Protein AF-A0AAD7HAD4-F1 (afdb_monomer)

Organism: NCBI:txid1033252

Solvent-accessible surface area (backbone atoms only — not comparable to full-atom values): 24630 Å² total; per-residue (Å²): 135,84,79,84,74,87,49,46,68,49,79,47,65,72,43,72,37,71,85,44,49,69,56,57,74,67,39,86,57,36,32,34,44,35,36,33,43,42,53,66,58,63,81,53,69,64,35,74,21,32,31,45,35,41,34,68,37,86,72,57,66,56,34,42,41,54,32,30,46,32,53,74,49,24,28,34,42,33,38,53,36,55,48,68,34,53,51,59,24,56,66,81,59,62,22,68,46,23,27,35,42,28,39,28,48,53,78,56,52,69,62,42,54,62,47,47,70,33,22,64,46,23,28,34,42,36,48,39,63,72,49,91,85,60,79,71,78,95,73,66,63,58,78,60,37,62,50,26,26,32,42,31,18,38,57,70,50,39,52,58,63,22,48,65,20,42,31,29,30,42,32,48,40,72,81,73,76,64,85,42,56,66,59,55,50,52,42,48,57,28,45,54,40,22,66,32,74,40,29,32,42,33,43,59,44,48,67,87,46,48,67,55,36,38,48,51,26,68,61,30,56,62,20,27,31,43,36,36,26,38,52,59,60,78,61,72,71,76,73,63,75,80,69,84,78,84,78,91,77,86,76,92,81,83,90,83,85,92,77,90,83,80,90,76,85,92,78,83,91,73,92,75,86,78,78,81,74,74,82,80,79,72,78,76,77,76,67,83,73,74,79,53,80,45,46,56,46,49,58,54,48,49,53,42,50,30,49,73,68,71,56,53,45,69,30,71,51,25,28,33,43,35,41,29,51,52,87,91,69,87,75,67,71,76,49,73,67,57,49,51,53,45,50,56,43,47,46,69,78,20,75,55,46,39,36,41,34,57,46,76,81,50,48,36,37,37,51,60,88,94,42,77,41,79,39,66,57,49,83,66,54,54,49,53,66,34,53,86,23,57,83,49,60,67,69,76,62,76,74,78,75,74,83,77,78,81,76,86,78,79,91,75,84,90,77,88,79,93,78,86,84,90,83,135

Secondary structure (DSSP, 8-state):
-PPPP---EEEEES-B-GGGHHHHHH-TT--EEEEES-BPPTTPPPB--SEEEEE--SSPPPHHHHTTB-TTT--EEEEEEEHHHHHHHHTT---TT--EEEEE-SS-HHHHHHHHTT-TT--EEEEE-PPTT----S---TTSSTT--EEEE-HHHHHHHSTTS---EEEE---S----HHHHHHHHHHHTT-SS---EEEEES----HHHHHHHHHH-TT--EEEEEEPP--------------------------------------------PPP-------GGGGSS---HHHHHHHHHHHHHTT-----TT--EEEEEEPTT----PPPHHHHHHHHHHHHHH-TT--EEEESSSS-EEEEETTEEEEEP--HHHHHHHTTTTTTTTTGGGTT--------PPPPPP-----------

pLDDT: mean 76.24, std 23.32, range [23.45, 98.62]

InterPro domains:
  IPR032675 Leucine-rich repeat domain superfamily [G3DSA:3.80.10.10] (4-161)

Foldseek 3Di:
DDDDDQDAEDADECEECVVVLVVVVSNLNHAYYAYYQYHADLPHAEHLYQYYHYYNHVVADALSRLLNYQLARYAEDFGAHELVSVCSNNVLAANANHAYYHYEYEAPQVSVLSNLQSYQNHQEYAYDHYDPPRDHDPADDCSRNQNHQHYEEALVCLLHHAAAHAHQAYAHDDPPPPVDLVSVLVSLLSNLNHPHQHAHYEEEAHADDQVSQVSNCVSHLNHAYYHYAHEQPQLPVVPPPPPDDDDDDDDDDDDDDDDDDDDDDDDDPDDDDDDDDDDDPPPDPPCVVNPDRCAVCNSVVVVLVCLLVVSHDHRQNHQYEHYEYQPDGDDDDDDPVSVVSSVVSCCVNHVNHAKYYDYPQAWIWGDDPNDIDTDGRDPCVCCVVCVVVVSPPSVSPPPPPPPPDDDDDDDDDDDDDDDDDDDD

Mean predicted aligned error: 12.4 Å

Structure (mmCIF, N/CA/C/O backbone):
data_AF-A0AAD7HAD4-F1
#
_entry.id   AF-A0AAD7HAD4-F1
#
loop_
_atom_site.group_PDB
_atom_site.id
_atom_site.type_symbol
_atom_site.label_atom_id
_atom_site.label_alt_id
_atom_site.label_comp_id
_atom_site.label_asym_id
_atom_site.label_entity_id
_atom_site.label_seq_id
_atom_site.pdbx_PDB_ins_code
_atom_site.Cartn_x
_atom_site.Cartn_y
_atom_site.Cartn_z
_atom_site.occupancy
_atom_site.B_iso_or_equiv
_atom_site.auth_seq_id
_atom_site.auth_comp_id
_atom_site.auth_asym_id
_atom_site.auth_atom_id
_atom_site.pdbx_PDB_model_num
ATOM 1 N N . MET A 1 1 ? -45.571 -7.915 12.444 1.00 52.25 1 MET A N 1
ATOM 2 C CA . MET A 1 1 ? -44.318 -8.664 12.683 1.00 52.25 1 MET A CA 1
ATOM 3 C C . MET A 1 1 ? -43.282 -8.131 11.713 1.00 52.25 1 MET A C 1
ATOM 5 O O . MET A 1 1 ? -43.429 -8.368 10.524 1.00 52.25 1 MET A O 1
ATOM 9 N N . TYR A 1 2 ? -42.301 -7.361 12.185 1.00 59.06 2 TYR A N 1
ATOM 10 C CA . TYR A 1 2 ? -41.180 -6.944 11.342 1.00 59.06 2 TYR A CA 1
ATOM 11 C C . TYR A 1 2 ? -40.144 -8.069 11.335 1.00 59.06 2 TYR A C 1
ATOM 13 O O . TYR A 1 2 ? -39.693 -8.511 12.392 1.00 59.06 2 TYR A O 1
ATOM 21 N N . THR A 1 3 ? -39.819 -8.585 10.154 1.00 71.75 3 THR A N 1
ATOM 22 C CA . THR A 1 3 ? -38.731 -9.546 9.963 1.00 71.75 3 THR A CA 1
ATOM 23 C C . THR A 1 3 ? -37.415 -8.880 10.349 1.00 71.75 3 THR A C 1
ATOM 25 O O . THR A 1 3 ? -37.063 -7.849 9.779 1.00 71.75 3 THR A O 1
ATOM 28 N N . ARG A 1 4 ? -36.689 -9.450 11.320 1.00 77.88 4 ARG A N 1
ATOM 29 C CA . ARG A 1 4 ? -35.334 -8.992 11.659 1.00 77.88 4 ARG A CA 1
ATOM 30 C C . ARG A 1 4 ? -34.439 -9.169 10.436 1.00 77.88 4 ARG A C 1
ATOM 32 O O . ARG A 1 4 ? -34.272 -10.288 9.956 1.00 77.88 4 ARG A O 1
ATOM 39 N N . VAL A 1 5 ? -33.882 -8.071 9.942 1.00 85.00 5 VAL A N 1
ATOM 40 C CA . VAL A 1 5 ? -32.907 -8.087 8.851 1.00 85.00 5 VAL A CA 1
ATOM 41 C C . VAL A 1 5 ? -31.539 -8.402 9.453 1.00 85.00 5 VAL A C 1
ATOM 43 O O . VAL A 1 5 ? -31.092 -7.714 10.365 1.00 85.00 5 VAL A O 1
ATOM 46 N N . ASN A 1 6 ? -30.890 -9.460 8.965 1.00 91.31 6 ASN A N 1
ATOM 47 C CA . ASN A 1 6 ? -29.543 -9.849 9.380 1.00 91.31 6 ASN A CA 1
ATOM 48 C C . ASN A 1 6 ? -28.527 -9.202 8.430 1.00 91.31 6 ASN A C 1
ATOM 50 O O . ASN A 1 6 ? -28.105 -9.816 7.451 1.00 91.31 6 ASN A O 1
ATOM 54 N N . LEU A 1 7 ? -28.226 -7.924 8.665 1.00 95.06 7 LEU A N 1
ATOM 55 C CA . LEU A 1 7 ? -27.267 -7.164 7.866 1.00 95.06 7 LEU A CA 1
ATOM 56 C C . LEU A 1 7 ? -25.891 -7.221 8.540 1.00 95.06 7 LEU A C 1
ATOM 58 O O . LEU A 1 7 ? -25.778 -6.834 9.703 1.00 95.06 7 LEU A O 1
ATOM 62 N N . SER A 1 8 ? -24.869 -7.703 7.829 1.00 96.00 8 SER A N 1
ATOM 63 C CA . SER A 1 8 ? -23.489 -7.797 8.336 1.00 96.00 8 SER A CA 1
ATOM 64 C C . SER A 1 8 ? -22.572 -6.677 7.842 1.00 96.00 8 SER A C 1
ATOM 66 O O . SER A 1 8 ? -21.613 -6.333 8.526 1.00 96.00 8 SER A O 1
ATOM 68 N N . SER A 1 9 ? -22.871 -6.091 6.681 1.00 96.69 9 SER A N 1
ATOM 69 C CA . SER A 1 9 ? -22.074 -5.035 6.056 1.00 96.69 9 SER A CA 1
ATOM 70 C C . SER A 1 9 ? -22.991 -3.950 5.500 1.00 96.69 9 SER A C 1
ATOM 72 O O . SER A 1 9 ? -23.977 -4.254 4.823 1.00 96.69 9 SER A O 1
ATOM 74 N N . LEU A 1 10 ? -22.688 -2.690 5.812 1.00 95.25 10 LEU A N 1
ATOM 75 C CA . LEU A 1 10 ? -23.437 -1.527 5.347 1.00 95.25 10 LEU A CA 1
ATOM 76 C C . LEU A 1 10 ? -22.484 -0.465 4.806 1.00 95.25 10 LEU A C 1
ATOM 78 O O . LEU A 1 10 ? -21.620 0.041 5.524 1.00 95.25 10 LEU A O 1
ATOM 82 N N . HIS A 1 11 ? -22.665 -0.106 3.536 1.00 94.88 11 HIS A N 1
ATOM 83 C CA . HIS A 1 11 ? -21.890 0.937 2.868 1.00 94.88 11 HIS A CA 1
ATOM 84 C C . HIS A 1 11 ? -22.825 2.088 2.502 1.00 94.88 11 HIS A C 1
ATOM 86 O O . HIS A 1 11 ? -23.787 1.896 1.759 1.00 94.88 11 HIS A O 1
ATOM 92 N N . VAL A 1 12 ? -22.543 3.283 3.014 1.00 92.62 12 VAL A N 1
ATOM 93 C CA . VAL A 1 12 ? -23.365 4.481 2.813 1.00 92.62 12 VAL A CA 1
ATOM 94 C C . VAL A 1 12 ? -22.520 5.565 2.158 1.00 92.62 12 VAL A C 1
ATOM 96 O O . VAL A 1 12 ? -21.383 5.807 2.561 1.00 92.62 12 VAL A O 1
ATOM 99 N N . LYS A 1 13 ? -23.072 6.215 1.131 1.00 93.19 13 LYS A N 1
ATOM 100 C CA . LYS A 1 13 ? -22.426 7.316 0.408 1.00 93.19 13 LYS A CA 1
ATOM 101 C C . LYS A 1 13 ? -23.363 8.517 0.333 1.00 93.19 13 LYS A C 1
ATOM 103 O O . LYS A 1 13 ? -24.533 8.328 0.013 1.00 93.19 13 LYS A O 1
ATOM 108 N N . HIS A 1 14 ? -22.840 9.724 0.559 1.00 87.19 14 HIS A N 1
ATOM 109 C CA . HIS A 1 14 ? -23.547 11.000 0.369 1.00 87.19 14 HIS A CA 1
ATOM 110 C C . HIS A 1 14 ? -24.902 11.077 1.096 1.00 87.19 14 HIS A C 1
ATOM 112 O O . HIS A 1 14 ? -25.916 11.437 0.498 1.00 87.19 14 HIS A O 1
ATOM 118 N N . PHE A 1 15 ? -24.937 10.699 2.377 1.00 82.25 15 PHE A N 1
ATOM 119 C CA . PHE A 1 15 ? -26.183 10.596 3.138 1.00 82.25 15 PHE A CA 1
ATOM 120 C C . PHE A 1 15 ? -26.060 11.181 4.550 1.00 82.25 15 PHE A C 1
ATOM 122 O O . PHE A 1 15 ? -25.011 11.090 5.191 1.00 82.25 15 PHE A O 1
ATOM 129 N N . THR A 1 16 ? -27.151 11.748 5.062 1.00 80.12 16 THR A N 1
ATOM 130 C CA . THR A 1 16 ? -27.247 12.216 6.453 1.00 80.12 16 THR A CA 1
ATOM 131 C C . THR A 1 16 ? -27.687 11.058 7.341 1.00 80.12 16 THR A C 1
ATOM 133 O O . THR A 1 16 ? -28.761 10.502 7.128 1.00 80.12 16 THR A O 1
ATOM 136 N N . ILE A 1 17 ? -26.877 10.668 8.328 1.00 79.50 17 ILE A N 1
ATOM 137 C CA . ILE A 1 17 ? -27.117 9.437 9.104 1.00 79.50 17 ILE A CA 1
ATOM 138 C C . ILE A 1 17 ? -28.221 9.600 10.154 1.00 79.50 17 ILE A C 1
ATOM 140 O O . ILE A 1 17 ? -28.717 8.592 10.639 1.00 79.50 17 ILE A O 1
ATOM 144 N N . ASP A 1 18 ? -28.666 10.814 10.478 1.00 81.38 18 ASP A N 1
ATOM 145 C CA . ASP A 1 18 ? -29.641 11.054 11.556 1.00 81.38 18 ASP A CA 1
ATOM 146 C C . ASP A 1 18 ? -30.883 10.134 11.507 1.00 81.38 18 ASP A C 1
ATOM 148 O O . ASP A 1 18 ? -31.186 9.510 12.525 1.00 81.38 18 ASP A O 1
ATOM 152 N N . PRO A 1 19 ? -31.549 9.909 10.351 1.00 80.31 19 PRO A N 1
ATOM 153 C CA . PRO A 1 19 ? -32.686 8.984 10.266 1.00 80.31 19 PRO A CA 1
ATOM 154 C C . PRO A 1 19 ? -32.294 7.503 10.402 1.00 80.31 19 PRO A C 1
ATOM 156 O O . PRO A 1 19 ? -33.135 6.653 10.681 1.00 80.31 19 PRO A O 1
ATOM 159 N N . LEU A 1 20 ? -31.022 7.175 10.169 1.00 83.50 20 LEU A N 1
ATOM 160 C CA . LEU A 1 20 ? -30.472 5.823 10.247 1.00 83.50 20 LEU A CA 1
ATOM 161 C C . LEU A 1 20 ? -29.947 5.476 11.641 1.00 83.50 20 LEU A C 1
ATOM 163 O O . LEU A 1 20 ? -29.658 4.309 11.875 1.00 83.50 20 LEU A O 1
ATOM 167 N N . VAL A 1 21 ? -29.832 6.423 12.574 1.00 84.94 21 VAL A N 1
ATOM 168 C CA . VAL A 1 21 ? -29.288 6.171 13.922 1.00 84.94 21 VAL A CA 1
ATOM 169 C C . VAL A 1 21 ? -30.061 5.073 14.649 1.00 84.94 21 VAL A C 1
ATOM 171 O O . VAL A 1 21 ? -29.475 4.101 15.132 1.00 84.94 21 VAL A O 1
ATOM 174 N N . GLU A 1 22 ? -31.388 5.187 14.680 1.00 84.88 22 GLU A N 1
ATOM 175 C CA . GLU A 1 22 ? -32.254 4.184 15.307 1.00 84.88 22 GLU A CA 1
ATOM 176 C C . GLU A 1 22 ? -32.146 2.833 14.592 1.00 84.88 22 GLU A C 1
ATOM 178 O O . GLU A 1 22 ? -32.051 1.787 15.234 1.00 84.88 22 GLU A O 1
ATOM 183 N N . ALA A 1 23 ? -32.061 2.847 13.258 1.00 88.50 23 ALA A N 1
ATOM 184 C CA . ALA A 1 23 ? -31.878 1.630 12.481 1.00 88.50 23 ALA A CA 1
ATOM 185 C C . ALA A 1 23 ? -30.531 0.963 12.801 1.00 88.50 23 ALA A C 1
ATOM 187 O O . ALA A 1 23 ? -30.514 -0.220 13.127 1.00 88.50 23 ALA A O 1
ATOM 188 N N . LEU A 1 24 ? -29.424 1.709 12.798 1.00 90.75 24 LEU A N 1
ATOM 189 C CA . LEU A 1 24 ? -28.073 1.216 13.082 1.00 90.75 24 LEU A CA 1
ATOM 190 C C . LEU A 1 24 ? -27.974 0.577 14.469 1.00 90.75 24 LEU A C 1
ATOM 192 O O . LEU A 1 24 ? -27.416 -0.510 14.600 1.00 90.75 24 LEU A O 1
ATOM 196 N N . THR A 1 25 ? -28.566 1.200 15.491 1.00 87.94 25 THR A N 1
ATOM 197 C CA . THR A 1 25 ? -28.573 0.637 16.856 1.00 87.94 25 THR A CA 1
ATOM 198 C C . THR A 1 25 ? -29.376 -0.663 16.967 1.00 87.94 25 THR A C 1
ATOM 200 O O . THR A 1 25 ? -29.091 -1.490 17.833 1.00 87.94 25 THR A O 1
ATOM 203 N N . SER A 1 26 ? -30.334 -0.897 16.062 1.00 90.31 26 SER A N 1
ATOM 204 C CA . SER A 1 26 ? -31.094 -2.151 15.995 1.00 90.31 26 SER A CA 1
ATOM 205 C C . SER A 1 26 ? -30.359 -3.294 15.271 1.00 90.31 26 SER A C 1
ATOM 207 O O . SER A 1 26 ? -30.743 -4.459 15.413 1.00 90.31 26 SER A O 1
ATOM 209 N N . LEU A 1 27 ? -29.285 -2.996 14.525 1.00 92.62 27 LEU A N 1
ATOM 210 C CA . LEU A 1 27 ? -28.523 -3.966 13.731 1.00 92.62 27 LEU A CA 1
ATOM 211 C C . LEU A 1 27 ? -27.428 -4.651 14.563 1.00 92.62 27 LEU A C 1
ATOM 213 O O . LEU A 1 27 ? -26.235 -4.422 14.381 1.00 92.62 27 LEU A O 1
ATOM 217 N N . SER A 1 28 ? -27.822 -5.557 15.460 1.00 92.19 28 SER A N 1
ATOM 218 C CA . SER A 1 28 ? -26.880 -6.277 16.335 1.00 92.19 28 SER A CA 1
ATOM 219 C C . SER A 1 28 ? -25.879 -7.191 15.608 1.00 92.19 28 SER A C 1
ATOM 221 O O . SER A 1 28 ? -24.940 -7.671 16.237 1.00 92.19 28 SER A O 1
ATOM 223 N N . SER A 1 29 ? -26.118 -7.492 14.329 1.00 95.06 29 SER A N 1
ATOM 224 C CA . SER A 1 29 ? -25.272 -8.329 13.465 1.00 95.06 29 SER A CA 1
ATOM 225 C C . SER A 1 29 ? -24.289 -7.536 12.602 1.00 95.06 29 SER A C 1
ATOM 227 O O . SER A 1 29 ? -23.564 -8.143 11.820 1.00 95.06 29 SER A O 1
ATOM 229 N N . LEU A 1 30 ? -24.319 -6.200 12.671 1.00 96.50 30 LEU A N 1
ATOM 230 C CA . LEU A 1 30 ? -23.498 -5.354 11.815 1.00 96.50 30 LEU A CA 1
ATOM 231 C C . LEU A 1 30 ? -22.029 -5.444 12.245 1.00 96.50 30 LEU A C 1
ATOM 233 O O . LEU A 1 30 ? -21.679 -5.029 13.349 1.00 96.50 30 LEU A O 1
ATOM 237 N N . ASP A 1 31 ? -21.185 -5.960 11.355 1.00 97.12 31 ASP A N 1
ATOM 238 C CA . ASP A 1 31 ? -19.746 -6.137 11.570 1.00 97.12 31 ASP A CA 1
ATOM 239 C C . ASP A 1 31 ? -18.922 -5.082 10.812 1.00 97.12 31 ASP A C 1
ATOM 241 O O . ASP A 1 31 ? -17.861 -4.665 11.284 1.00 97.12 31 ASP A O 1
ATOM 245 N N . GLU A 1 32 ? -19.398 -4.638 9.647 1.00 97.25 32 GLU A N 1
ATOM 246 C CA . GLU A 1 32 ? -18.714 -3.682 8.773 1.00 97.25 32 GLU A CA 1
ATOM 247 C C . GLU A 1 32 ? -19.595 -2.462 8.496 1.00 97.25 32 GLU A C 1
ATOM 249 O O . GLU A 1 32 ? -20.736 -2.583 8.041 1.00 97.25 32 GLU A O 1
ATOM 254 N N . LEU A 1 33 ? -19.033 -1.276 8.724 1.00 95.69 33 LEU A N 1
ATOM 255 C CA . LEU A 1 33 ? -19.667 -0.004 8.413 1.00 95.69 33 LEU A CA 1
ATOM 256 C C . LEU A 1 33 ? -18.699 0.888 7.638 1.00 95.69 33 LEU A C 1
ATOM 258 O O . LEU A 1 33 ? -17.623 1.224 8.133 1.00 95.69 33 LEU A O 1
ATOM 262 N N . LYS A 1 34 ? -19.107 1.291 6.433 1.00 95.00 34 LYS A N 1
ATOM 263 C CA . LYS A 1 34 ? -18.346 2.210 5.581 1.00 95.00 34 LYS A CA 1
ATOM 264 C C . LYS A 1 34 ? -19.173 3.439 5.253 1.00 95.00 34 LYS A C 1
ATOM 266 O O . LYS A 1 34 ? -20.276 3.319 4.721 1.00 95.00 34 LYS A O 1
ATOM 271 N N . LEU A 1 35 ? -18.643 4.608 5.576 1.00 92.75 35 LEU A N 1
ATOM 272 C CA . LEU A 1 35 ? -19.322 5.890 5.479 1.00 92.75 35 LEU A CA 1
ATOM 273 C C . LEU A 1 35 ? -18.491 6.835 4.618 1.00 92.75 35 LEU A C 1
ATOM 275 O O . LEU A 1 35 ? -17.376 7.201 4.979 1.00 92.75 35 LEU A O 1
ATOM 279 N N . TYR A 1 36 ? -19.057 7.257 3.494 1.00 92.44 36 TYR A N 1
ATOM 280 C CA . TYR A 1 36 ? -18.387 8.137 2.543 1.00 92.44 36 TYR A CA 1
ATOM 281 C C . TYR A 1 36 ? -19.183 9.420 2.371 1.00 92.44 36 TYR A C 1
ATOM 283 O O . TYR A 1 36 ? -20.349 9.364 1.975 1.00 92.44 36 TYR A O 1
ATOM 291 N N . ASN A 1 37 ? -18.580 10.576 2.641 1.00 89.88 37 ASN A N 1
ATOM 292 C CA . ASN A 1 37 ? -19.258 11.873 2.556 1.00 89.88 37 ASN A CA 1
ATOM 293 C C . ASN A 1 37 ? -20.579 11.893 3.359 1.00 89.88 37 ASN A C 1
ATOM 295 O O . ASN A 1 37 ? -21.614 12.327 2.851 1.00 89.88 37 ASN A O 1
ATOM 299 N N . CYS A 1 38 ? -20.581 11.333 4.576 1.00 88.88 38 CYS A N 1
ATOM 300 C CA . CYS A 1 38 ? -21.782 11.192 5.408 1.00 88.88 38 CYS A CA 1
ATOM 301 C C . CYS A 1 38 ? -21.694 12.029 6.687 1.00 88.88 38 CYS A C 1
ATOM 303 O O . CYS A 1 38 ? -20.688 11.990 7.386 1.00 88.88 38 CYS A O 1
ATOM 305 N N . HIS A 1 39 ? -22.769 12.716 7.068 1.00 85.81 39 HIS A N 1
ATOM 306 C CA . HIS A 1 39 ? -22.812 13.402 8.362 1.00 85.81 39 HIS A CA 1
ATOM 307 C C . HIS A 1 39 ? -23.090 12.391 9.485 1.00 85.81 39 HIS A C 1
ATOM 309 O O . HIS A 1 39 ? -24.150 11.763 9.484 1.00 85.81 39 HIS A O 1
ATOM 315 N N . ILE A 1 40 ? -22.162 12.244 10.440 1.00 82.50 40 ILE A N 1
ATOM 316 C CA . ILE A 1 40 ? -22.284 11.312 11.572 1.00 82.50 40 ILE A CA 1
ATOM 317 C C . ILE A 1 40 ? -22.729 12.075 12.832 1.00 82.50 40 ILE A C 1
ATOM 319 O O . ILE A 1 40 ? -21.993 12.950 13.298 1.00 82.50 40 ILE A O 1
ATOM 323 N N . PRO A 1 41 ? -23.897 11.756 13.416 1.00 80.94 41 PRO A N 1
ATOM 324 C CA . PRO A 1 41 ? -24.343 12.371 14.661 1.00 80.94 41 PRO A CA 1
ATOM 325 C C . PRO A 1 41 ? -23.513 11.902 15.863 1.00 80.94 41 PRO A C 1
ATOM 327 O O . PRO A 1 41 ? -23.059 10.762 15.931 1.00 80.94 41 PRO A O 1
ATOM 330 N N . THR A 1 42 ? -23.357 12.779 16.855 1.00 77.75 42 THR A N 1
ATOM 331 C CA . THR A 1 42 ? -22.535 12.547 18.059 1.00 77.75 42 THR A CA 1
ATOM 332 C C . THR A 1 42 ? -23.171 11.614 19.095 1.00 77.75 42 THR A C 1
ATOM 334 O O . THR A 1 42 ? -22.525 11.258 20.077 1.00 77.75 42 THR A O 1
ATOM 337 N N . THR A 1 43 ? -24.436 11.232 18.913 1.00 79.56 43 THR A N 1
ATOM 338 C CA . THR A 1 43 ? -25.255 10.518 19.910 1.00 79.56 43 THR A CA 1
ATOM 339 C C . THR A 1 43 ? -25.333 9.005 19.696 1.00 79.56 43 THR A C 1
ATOM 341 O O . THR A 1 43 ? -26.072 8.320 20.405 1.00 79.56 43 THR A O 1
ATOM 344 N N . LEU A 1 44 ? -24.590 8.457 18.733 1.00 79.62 44 LEU A N 1
ATOM 345 C CA . LEU A 1 44 ? -24.630 7.032 18.414 1.00 79.62 44 LEU A CA 1
ATOM 346 C C . LEU A 1 44 ? -24.057 6.174 19.553 1.00 79.62 44 LEU A C 1
ATOM 348 O O . LEU A 1 44 ? -22.963 6.417 20.061 1.00 79.62 44 LEU A O 1
ATOM 352 N N . GLN A 1 45 ? -24.808 5.141 19.950 1.00 83.44 45 GLN A N 1
ATOM 353 C CA . GLN A 1 45 ? -24.316 4.133 20.889 1.00 83.44 45 GLN A CA 1
ATOM 354 C C . GLN A 1 45 ? -23.190 3.308 20.254 1.00 83.44 45 GLN A C 1
ATOM 356 O O . GLN A 1 45 ? -23.164 3.094 19.044 1.00 83.44 45 GLN A O 1
ATOM 361 N N . SER A 1 46 ? -22.284 2.803 21.094 1.00 87.62 46 SER A N 1
ATOM 362 C CA . SER A 1 46 ? -21.170 1.968 20.647 1.00 87.62 46 SER A CA 1
ATOM 363 C C . SER A 1 46 ? -21.670 0.635 20.075 1.00 87.62 46 SER A C 1
ATOM 365 O O . SER A 1 46 ? -22.253 -0.193 20.778 1.00 87.62 46 SER A O 1
ATOM 367 N N . LEU A 1 47 ? -21.418 0.436 18.787 1.00 92.62 47 LEU A N 1
ATOM 368 C CA . LEU A 1 47 ? -21.637 -0.772 18.009 1.00 92.62 47 LEU A CA 1
ATOM 369 C C . LEU A 1 47 ? -20.416 -1.701 18.109 1.00 92.62 47 LEU A C 1
ATOM 371 O O . LEU A 1 47 ? -19.264 -1.267 18.224 1.00 92.62 47 LEU A O 1
ATOM 375 N N . LYS A 1 48 ? -20.657 -3.012 18.013 1.00 95.06 48 LYS A N 1
ATOM 376 C CA . LYS A 1 48 ? -19.616 -4.058 18.039 1.00 95.06 48 LYS A CA 1
ATOM 377 C C . LYS A 1 48 ? -18.991 -4.288 16.657 1.00 95.06 48 LYS A C 1
ATOM 379 O O . LYS A 1 48 ? -18.884 -5.422 16.204 1.00 95.06 48 LYS A O 1
ATOM 384 N N . LEU A 1 49 ? -18.596 -3.208 15.991 1.00 96.38 49 LEU A N 1
ATOM 385 C CA . LEU A 1 49 ? -18.016 -3.263 14.651 1.00 96.38 49 LEU A CA 1
ATOM 386 C C . LEU A 1 49 ? -16.622 -3.904 14.673 1.00 96.38 49 LEU A C 1
ATOM 388 O O . LEU A 1 49 ? -15.840 -3.703 15.608 1.00 96.38 49 LEU A O 1
ATOM 392 N N . ARG A 1 50 ? -16.307 -4.637 13.603 1.00 97.31 50 ARG A N 1
ATOM 393 C CA . ARG A 1 50 ? -14.961 -5.123 13.269 1.00 97.31 50 ARG A CA 1
ATOM 394 C C . ARG A 1 50 ? -14.266 -4.211 12.268 1.00 97.31 50 ARG A C 1
ATOM 396 O O . ARG A 1 50 ? -13.050 -4.051 12.351 1.00 97.31 50 ARG A O 1
ATOM 403 N N . THR A 1 51 ? -15.025 -3.595 11.368 1.00 97.19 51 THR A N 1
ATOM 404 C CA . THR A 1 51 ? -14.501 -2.689 10.346 1.00 97.19 51 THR A CA 1
ATOM 405 C C . THR A 1 51 ? -15.274 -1.381 10.374 1.00 97.19 51 THR A C 1
ATOM 407 O O . THR A 1 51 ? -16.497 -1.378 10.230 1.00 97.19 51 THR A O 1
ATOM 410 N N . LEU A 1 52 ? -14.547 -0.279 10.545 1.00 95.75 52 LEU A N 1
ATOM 411 C CA . LEU A 1 52 ? -15.070 1.076 10.431 1.00 95.75 52 LEU A CA 1
ATOM 412 C C . LEU A 1 52 ? -14.226 1.852 9.421 1.00 95.75 52 LEU A C 1
ATOM 414 O O . LEU A 1 52 ? -13.024 2.030 9.617 1.00 95.75 52 LEU A O 1
ATOM 418 N N . GLU A 1 53 ? -14.876 2.334 8.369 1.00 95.00 53 GLU A N 1
ATOM 419 C CA . GLU A 1 53 ? -14.275 3.222 7.378 1.00 95.00 53 GLU A CA 1
ATOM 420 C C . GLU A 1 53 ? -15.095 4.503 7.283 1.00 95.00 53 GLU A C 1
ATOM 422 O O . GLU A 1 53 ? -16.313 4.461 7.110 1.00 95.00 53 GLU A O 1
ATOM 427 N N . VAL A 1 54 ? -14.428 5.639 7.426 1.00 92.25 54 VAL A N 1
ATOM 428 C CA . VAL A 1 54 ? -15.036 6.963 7.385 1.00 92.25 54 VAL A CA 1
ATOM 429 C C . VAL A 1 54 ? -14.170 7.848 6.498 1.00 92.25 54 VAL A C 1
ATOM 431 O O . VAL A 1 54 ? -13.013 8.107 6.827 1.00 92.25 54 VAL A O 1
ATOM 434 N N . SER A 1 55 ? -14.702 8.308 5.368 1.00 91.38 55 SER A N 1
ATOM 435 C CA . SER A 1 55 ? -13.929 9.117 4.414 1.00 91.38 55 SER A CA 1
ATOM 436 C C . SER A 1 55 ? -14.742 10.232 3.763 1.00 91.38 55 SER A C 1
ATOM 438 O O . SER A 1 55 ? -15.975 10.169 3.736 1.00 91.38 55 SER A O 1
ATOM 440 N N . GLY A 1 56 ? -14.060 11.251 3.226 1.00 83.88 56 GLY A N 1
ATOM 441 C CA . GLY A 1 56 ? -14.706 12.354 2.507 1.00 83.88 56 GLY A CA 1
ATOM 442 C C . GLY A 1 56 ? -15.542 13.267 3.411 1.00 83.88 56 GLY A C 1
ATOM 443 O O . GLY A 1 56 ? -16.560 13.830 3.014 1.00 83.88 56 GLY A O 1
ATOM 444 N N . LEU A 1 57 ? -15.179 13.380 4.686 1.00 78.06 57 LEU A N 1
ATOM 445 C CA . LEU A 1 57 ? -15.916 14.243 5.598 1.00 78.06 57 LEU A CA 1
ATOM 446 C C . LEU A 1 57 ? -15.431 15.683 5.467 1.00 78.06 57 LEU A C 1
ATOM 448 O O . LEU A 1 57 ? -14.300 16.011 5.817 1.00 78.06 57 LEU A O 1
ATOM 452 N N . ASN A 1 58 ? -16.316 16.551 4.985 1.00 76.00 58 ASN A N 1
ATOM 453 C CA . ASN A 1 58 ? -16.115 17.990 5.005 1.00 76.00 58 ASN A CA 1
ATOM 454 C C . ASN A 1 58 ? -17.314 18.654 5.709 1.00 76.00 58 ASN A C 1
ATOM 456 O O . ASN A 1 58 ? -18.381 18.764 5.098 1.00 76.00 58 ASN A O 1
ATOM 460 N N . PRO A 1 59 ? -17.183 19.060 6.987 1.00 78.19 59 PRO A N 1
ATOM 461 C CA . PRO A 1 59 ? -15.957 19.103 7.796 1.00 78.19 59 PRO A CA 1
ATOM 462 C C . PRO A 1 59 ? -15.499 17.719 8.318 1.00 78.19 59 PRO A C 1
ATOM 464 O O . PRO A 1 59 ? -16.309 16.791 8.340 1.00 78.19 59 PRO A O 1
ATOM 467 N N . PRO A 1 60 ? -14.235 17.581 8.777 1.00 76.75 60 PRO A N 1
ATOM 468 C CA . PRO A 1 60 ? -13.705 16.346 9.366 1.00 76.75 60 PRO A CA 1
ATOM 469 C C . PRO A 1 60 ? -14.581 15.803 10.512 1.00 76.75 60 PRO A C 1
ATOM 471 O O . PRO A 1 60 ? -15.240 16.596 11.195 1.00 76.75 60 PRO A O 1
ATOM 474 N N . PRO A 1 61 ? -14.573 14.481 10.780 1.00 74.31 61 PRO A N 1
ATOM 475 C CA . PRO A 1 61 ? -15.443 13.880 11.789 1.00 74.31 61 PRO A CA 1
ATOM 476 C C . PRO A 1 61 ? -15.223 14.499 13.169 1.00 74.31 61 PRO A C 1
ATOM 478 O O . PRO A 1 61 ? -14.097 14.666 13.627 1.00 74.31 61 PRO A O 1
ATOM 481 N N . THR A 1 62 ? -16.300 14.788 13.895 1.00 79.81 62 THR A N 1
ATOM 482 C CA . THR A 1 62 ? -16.165 15.124 15.318 1.00 79.81 62 THR A CA 1
ATOM 483 C C . THR A 1 62 ? -15.727 13.884 16.104 1.00 79.81 62 THR A C 1
ATOM 485 O O . THR A 1 62 ? -16.009 12.753 15.709 1.00 79.81 62 THR A O 1
ATOM 488 N N . SER A 1 63 ? -15.065 14.061 17.251 1.00 80.00 63 SER A N 1
ATOM 489 C CA . SER A 1 63 ? -14.641 12.937 18.108 1.00 80.00 63 SER A CA 1
ATOM 490 C C . SER A 1 63 ? -15.801 12.012 18.511 1.00 80.00 63 SER A C 1
ATOM 492 O O . SER A 1 63 ? -15.603 10.809 18.672 1.00 80.00 63 SER A O 1
ATOM 494 N N . GLY A 1 64 ? -17.024 12.551 18.607 1.00 80.06 64 GLY A N 1
ATOM 495 C CA . GLY A 1 64 ? -18.242 11.785 18.883 1.00 80.06 64 GLY A CA 1
ATOM 496 C C . GLY A 1 64 ? -18.704 10.877 17.739 1.00 80.06 64 GLY A C 1
ATOM 497 O O . GLY A 1 64 ? -19.453 9.943 17.982 1.00 80.06 64 GLY A O 1
ATOM 498 N N . ALA A 1 65 ? -18.251 11.094 16.503 1.00 81.12 65 ALA A N 1
ATOM 499 C CA . ALA A 1 65 ? -18.564 10.196 15.391 1.00 81.12 65 ALA A CA 1
ATOM 500 C C . ALA A 1 65 ? -17.828 8.851 15.507 1.00 81.12 65 ALA A C 1
ATOM 502 O O . ALA A 1 65 ? -18.323 7.813 15.077 1.00 81.12 65 ALA A O 1
ATOM 503 N N . LEU A 1 66 ? -16.633 8.869 16.101 1.00 85.12 66 LEU A N 1
ATOM 504 C CA . LEU A 1 66 ? -15.732 7.719 16.173 1.00 85.12 66 LEU A CA 1
ATOM 505 C C . LEU A 1 66 ? -16.044 6.791 17.352 1.00 85.12 66 LEU A C 1
ATOM 507 O O . LEU A 1 66 ? -15.703 5.609 17.312 1.00 85.12 66 LEU A O 1
ATOM 511 N N . SER A 1 67 ? -16.760 7.288 18.366 1.00 86.88 67 SER A N 1
ATOM 512 C CA . SER A 1 67 ? -17.242 6.482 19.497 1.00 86.88 67 SER A CA 1
ATOM 513 C C . SER A 1 67 ? -18.328 5.467 19.105 1.00 86.88 67 SER A C 1
ATOM 515 O O . SER A 1 67 ? -18.690 4.611 19.919 1.00 86.88 67 SER A O 1
ATOM 517 N N . ILE A 1 68 ? -18.802 5.509 17.851 1.00 90.25 68 ILE A N 1
ATOM 518 C CA . ILE A 1 68 ? -19.715 4.513 17.285 1.00 90.25 68 ILE A CA 1
ATOM 519 C C . ILE A 1 68 ? -19.117 3.106 17.300 1.00 90.25 68 ILE A C 1
ATOM 521 O O . ILE A 1 68 ? -19.863 2.143 17.388 1.00 90.25 68 ILE A O 1
ATOM 525 N N . ALA A 1 69 ? -17.796 2.944 17.228 1.00 92.81 69 ALA A N 1
ATOM 526 C CA . ALA A 1 69 ? -17.166 1.629 17.258 1.00 92.81 69 ALA A CA 1
ATOM 527 C C . ALA A 1 69 ? -16.583 1.323 18.637 1.00 92.81 69 ALA A C 1
ATOM 529 O O . ALA A 1 69 ? -15.956 2.169 19.275 1.00 92.81 69 ALA A O 1
ATOM 530 N N . SER A 1 70 ? -16.745 0.083 19.096 1.00 93.62 70 SER A N 1
ATOM 531 C CA . SER A 1 70 ? -16.049 -0.387 20.290 1.00 93.62 70 SER A CA 1
ATOM 532 C C . SER A 1 70 ? -14.564 -0.640 19.987 1.00 93.62 70 SER A C 1
ATOM 534 O O . SER A 1 70 ? -14.258 -1.511 19.169 1.00 93.62 70 SER A O 1
ATOM 536 N N . PRO A 1 71 ? -13.614 0.022 20.679 1.00 94.62 71 PRO A N 1
ATOM 537 C CA . PRO A 1 71 ? -12.186 -0.227 20.462 1.00 94.62 71 PRO A CA 1
ATOM 538 C C . PRO A 1 71 ? -11.745 -1.663 20.798 1.00 94.62 71 PRO A C 1
ATOM 540 O O . PRO A 1 71 ? -10.680 -2.087 20.363 1.00 94.62 71 PRO A O 1
ATOM 543 N N . ALA A 1 72 ? -12.556 -2.426 21.542 1.00 95.38 72 ALA A N 1
ATOM 544 C CA . ALA A 1 72 ? -12.260 -3.814 21.894 1.00 95.38 72 ALA A CA 1
ATOM 545 C C . ALA A 1 72 ? -12.546 -4.819 20.763 1.00 95.38 72 ALA A C 1
ATOM 547 O O . ALA A 1 72 ? -12.003 -5.917 20.791 1.00 95.38 72 ALA A O 1
ATOM 548 N N . THR A 1 73 ? -13.412 -4.483 19.800 1.00 96.56 73 THR A N 1
ATOM 549 C CA . THR A 1 73 ? -13.794 -5.391 18.698 1.00 96.56 73 THR A CA 1
ATOM 550 C C . THR A 1 73 ? -13.229 -4.969 17.349 1.00 96.56 73 THR A C 1
ATOM 552 O O . THR A 1 73 ? -13.262 -5.752 16.398 1.00 96.56 73 THR A O 1
ATOM 555 N N . LEU A 1 74 ? -12.735 -3.736 17.255 1.00 97.44 74 LEU A N 1
ATOM 556 C CA . LEU A 1 74 ? -12.334 -3.136 15.997 1.00 97.44 74 LEU A CA 1
ATOM 557 C C . LEU A 1 74 ? -11.012 -3.726 15.496 1.00 97.44 74 LEU A C 1
ATOM 559 O O . LEU A 1 74 ? -10.001 -3.685 16.191 1.00 97.44 74 LEU A O 1
ATOM 563 N N . ARG A 1 75 ? -11.032 -4.248 14.268 1.00 97.81 75 ARG A N 1
ATOM 564 C CA . ARG A 1 75 ? -9.882 -4.845 13.574 1.00 97.81 75 ARG A CA 1
ATOM 565 C C . ARG A 1 75 ? -9.339 -3.956 12.472 1.00 97.81 75 ARG A C 1
ATOM 567 O O . ARG A 1 75 ? -8.126 -3.889 12.291 1.00 97.81 75 ARG A O 1
ATOM 574 N N . THR A 1 76 ? -10.232 -3.264 11.775 1.00 97.50 76 THR A N 1
ATOM 575 C CA . THR A 1 76 ? -9.893 -2.346 10.691 1.00 97.50 76 THR A CA 1
ATOM 576 C C . THR A 1 76 ? -10.499 -0.987 10.981 1.00 97.50 76 THR A C 1
ATOM 578 O O . THR A 1 76 ? -11.713 -0.868 11.157 1.00 97.50 76 THR A O 1
ATOM 581 N N . LEU A 1 77 ? -9.645 0.029 11.010 1.00 96.06 77 LEU A N 1
ATOM 582 C CA . LEU A 1 77 ? -10.026 1.420 11.189 1.00 96.06 77 LEU A CA 1
ATOM 583 C C . LEU A 1 77 ? -9.412 2.243 10.064 1.00 96.06 77 LEU A C 1
ATOM 585 O O . LEU A 1 77 ? -8.193 2.273 9.912 1.00 96.06 77 LEU A O 1
ATOM 589 N N . ALA A 1 78 ? -10.250 2.924 9.299 1.00 95.00 78 ALA A N 1
ATOM 590 C CA . ALA A 1 78 ? -9.808 3.826 8.253 1.00 95.00 78 ALA A CA 1
ATOM 591 C C . ALA A 1 78 ? -10.556 5.146 8.373 1.00 95.00 78 ALA A C 1
ATOM 593 O O . ALA A 1 78 ? -11.778 5.175 8.252 1.00 95.00 78 ALA A O 1
ATOM 594 N N . VAL A 1 79 ? -9.836 6.227 8.666 1.00 92.31 79 VAL A N 1
ATOM 595 C CA . VAL A 1 79 ? -10.450 7.534 8.903 1.00 92.31 79 VAL A CA 1
ATOM 596 C C . VAL A 1 79 ? -9.686 8.612 8.160 1.00 92.31 79 VAL A C 1
ATOM 598 O O . VAL A 1 79 ? -8.494 8.818 8.379 1.00 92.31 79 VAL A O 1
ATOM 601 N N . ASP A 1 80 ? -10.413 9.322 7.309 1.00 86.75 80 ASP A N 1
ATOM 602 C CA . ASP A 1 80 ? -9.965 10.546 6.655 1.00 86.75 80 ASP A CA 1
ATOM 603 C C . ASP A 1 80 ? -10.180 11.733 7.604 1.00 86.75 80 ASP A C 1
ATOM 605 O O . ASP A 1 80 ? -11.142 12.497 7.514 1.00 86.75 80 ASP A O 1
ATOM 609 N N . GLY A 1 81 ? -9.362 11.778 8.650 1.00 80.88 81 GLY A N 1
ATOM 610 C CA . GLY A 1 81 ? -9.492 12.738 9.733 1.00 80.88 81 GLY A CA 1
ATOM 611 C C . GLY A 1 81 ? -8.212 12.837 10.544 1.00 80.88 81 GLY A C 1
ATOM 612 O O . GLY A 1 81 ? -7.303 12.013 10.419 1.00 80.88 81 GLY A O 1
ATOM 613 N N . GLN A 1 82 ? -8.146 13.864 11.389 1.00 84.88 82 GLN A N 1
ATOM 614 C CA . GLN A 1 82 ? -6.974 14.114 12.221 1.00 84.88 82 GLN A CA 1
ATOM 615 C C . GLN A 1 82 ? -6.862 13.050 13.314 1.00 84.88 82 GLN A C 1
ATOM 617 O O . GLN A 1 82 ? -7.839 12.708 13.983 1.00 84.88 82 GLN A O 1
ATOM 622 N N . ILE A 1 83 ? -5.645 12.577 13.569 1.00 89.69 83 ILE A N 1
ATOM 623 C CA . ILE A 1 83 ? -5.356 11.618 14.645 1.00 89.69 83 ILE A CA 1
ATOM 624 C C . ILE A 1 83 ? -5.819 12.100 16.031 1.00 89.69 83 ILE A C 1
ATOM 626 O O . ILE A 1 83 ? -6.232 11.286 16.855 1.00 89.69 83 ILE A O 1
ATOM 630 N N . SER A 1 84 ? -5.848 13.411 16.285 1.00 88.56 84 SER A N 1
ATOM 631 C CA . SER A 1 84 ? -6.401 13.990 17.519 1.00 88.56 84 SER A CA 1
ATOM 632 C C . SER A 1 84 ? -7.861 13.575 17.755 1.00 88.56 84 SER A C 1
ATOM 634 O O . SER A 1 84 ? -8.249 13.266 18.884 1.00 88.56 84 SER A O 1
ATOM 636 N N . GLN A 1 85 ? -8.659 13.476 16.688 1.00 88.19 85 GLN A N 1
ATOM 637 C CA . GLN A 1 85 ? -10.057 13.044 16.738 1.00 88.19 85 GLN A CA 1
ATOM 638 C C . GLN A 1 85 ? -10.168 11.555 17.067 1.00 88.19 85 GLN A C 1
ATOM 640 O O . GLN A 1 85 ? -11.025 11.176 17.864 1.00 88.19 85 GLN A O 1
ATOM 645 N N . LEU A 1 86 ? -9.272 10.724 16.522 1.00 88.69 86 LEU A N 1
ATOM 646 C CA . LEU A 1 86 ? -9.168 9.301 16.866 1.00 88.69 86 LEU A CA 1
ATOM 647 C C . LEU A 1 86 ? -8.812 9.114 18.342 1.00 88.69 86 LEU A C 1
ATOM 649 O O . LEU A 1 86 ? -9.472 8.358 19.057 1.00 88.69 86 LEU A O 1
ATOM 653 N N . VAL A 1 87 ? -7.799 9.838 18.823 1.00 90.50 87 VAL A N 1
ATOM 654 C CA . VAL A 1 87 ? -7.368 9.766 20.223 1.00 90.50 87 VAL A CA 1
ATOM 655 C C . VAL A 1 87 ? -8.492 10.200 21.164 1.00 90.50 87 VAL A C 1
ATOM 657 O O . VAL A 1 87 ? -8.743 9.510 22.157 1.00 90.50 87 VAL A O 1
ATOM 660 N N . ALA A 1 88 ? -9.197 11.284 20.831 1.00 89.88 88 ALA A N 1
ATOM 661 C CA . ALA A 1 88 ? -10.345 11.763 21.592 1.00 89.88 88 ALA A CA 1
ATOM 662 C C . ALA A 1 88 ? -11.528 10.778 21.553 1.00 89.88 88 ALA A C 1
ATOM 664 O O . ALA A 1 88 ? -12.120 10.500 22.593 1.00 89.88 88 ALA A O 1
ATOM 665 N N . GLY A 1 89 ? -11.850 10.216 20.383 1.00 88.12 89 GLY A N 1
ATOM 666 C CA . GLY A 1 89 ? -12.986 9.309 20.191 1.00 88.12 89 GLY A CA 1
ATOM 667 C C . GLY A 1 89 ? -12.843 7.971 20.920 1.00 88.12 89 GLY A C 1
ATOM 668 O O . GLY A 1 89 ? -13.812 7.468 21.486 1.00 88.12 89 GLY A O 1
ATOM 669 N N . PHE A 1 90 ? -11.628 7.414 20.980 1.00 90.00 90 PHE A N 1
ATOM 670 C CA . PHE A 1 90 ? -11.366 6.138 21.662 1.00 90.00 90 PHE A CA 1
ATOM 671 C C . PHE A 1 90 ? -10.890 6.287 23.117 1.00 90.00 90 PHE A C 1
ATOM 673 O O . PHE A 1 90 ? -10.722 5.286 23.820 1.00 90.00 90 PHE A O 1
ATOM 680 N N . GLY A 1 91 ? -10.699 7.521 23.596 1.00 85.06 91 GLY A N 1
ATOM 681 C CA . GLY A 1 91 ? -10.503 7.834 25.014 1.00 85.06 91 GLY A CA 1
ATOM 682 C C . GLY A 1 91 ? -9.312 7.123 25.661 1.00 85.06 91 GLY A C 1
ATOM 683 O O . GLY A 1 91 ? -9.435 6.612 26.772 1.00 85.06 91 GLY A O 1
ATOM 684 N N . GLY A 1 92 ? -8.179 7.018 24.959 1.00 86.81 92 GLY A N 1
ATOM 685 C CA . GLY A 1 92 ? -6.961 6.414 25.521 1.00 86.81 92 GLY A CA 1
ATOM 686 C C . GLY A 1 92 ? -6.966 4.883 25.632 1.00 86.81 92 GLY A C 1
ATOM 687 O O . GLY A 1 92 ? -5.968 4.307 26.056 1.00 86.81 92 GLY A O 1
ATOM 688 N N . ARG A 1 93 ? -8.058 4.203 25.265 1.00 92.12 93 ARG A N 1
ATOM 689 C CA . ARG A 1 93 ? -8.201 2.754 25.470 1.00 92.12 93 ARG A CA 1
ATOM 690 C C . ARG A 1 93 ? -7.263 1.952 24.553 1.00 92.12 93 ARG A C 1
ATOM 692 O O . ARG A 1 93 ? -7.041 2.369 23.416 1.00 92.12 93 ARG A O 1
ATOM 699 N N . PRO A 1 94 ? -6.732 0.804 25.015 1.00 94.75 94 PRO A N 1
ATOM 700 C CA . PRO A 1 94 ? -5.948 -0.087 24.167 1.00 94.75 94 PRO A CA 1
ATOM 701 C C . PRO A 1 94 ? -6.836 -0.722 23.091 1.00 94.75 94 PRO A C 1
ATOM 703 O O . PRO A 1 94 ? -7.960 -1.140 23.374 1.00 94.75 94 PRO A O 1
ATOM 706 N N . MET A 1 95 ? -6.315 -0.830 21.872 1.00 96.06 95 MET A N 1
ATOM 707 C CA . MET A 1 95 ? -7.002 -1.419 20.722 1.00 96.06 95 MET A CA 1
ATOM 708 C C . MET A 1 95 ? -6.355 -2.763 20.392 1.00 96.06 95 MET A C 1
ATOM 710 O O . MET A 1 95 ? -5.572 -2.901 19.456 1.00 96.06 95 MET A O 1
ATOM 714 N N . GLN A 1 96 ? -6.645 -3.758 21.234 1.00 96.00 96 GLN A N 1
ATOM 715 C CA . GLN A 1 96 ? -5.953 -5.051 21.213 1.00 96.00 96 GLN A CA 1
ATOM 716 C C . GLN A 1 96 ? -6.237 -5.883 19.962 1.00 96.00 96 GLN A C 1
ATOM 718 O O . GLN A 1 96 ? -5.416 -6.718 19.620 1.00 96.00 96 GLN A O 1
ATOM 723 N N . GLU A 1 97 ? -7.360 -5.666 19.280 1.00 97.81 97 GLU A N 1
ATOM 724 C CA . GLU A 1 97 ? -7.729 -6.410 18.067 1.00 97.81 97 GLU A CA 1
ATOM 725 C C . GLU A 1 97 ? -7.400 -5.641 16.777 1.00 97.81 97 GLU A C 1
ATOM 727 O O . GLU A 1 97 ? -7.585 -6.182 15.685 1.00 97.81 97 GLU A O 1
ATOM 732 N N . LEU A 1 98 ? -6.919 -4.393 16.874 1.00 98.06 98 LEU A N 1
ATOM 733 C CA . LEU A 1 98 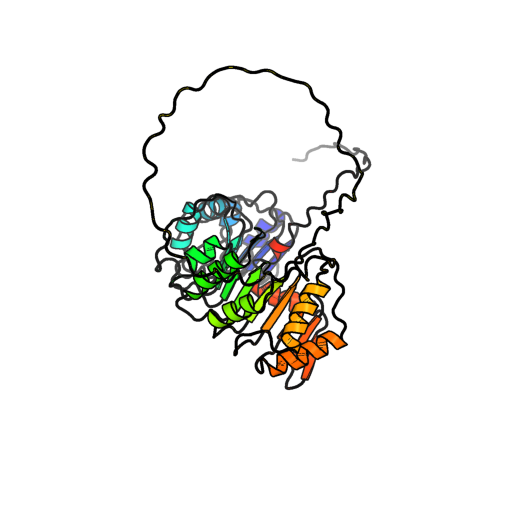? -6.683 -3.556 15.702 1.00 98.06 98 LEU A CA 1
ATOM 734 C C . LEU A 1 98 ? -5.465 -4.063 14.929 1.00 98.06 98 LEU A C 1
ATOM 736 O O . LEU A 1 98 ? -4.337 -4.009 15.413 1.00 98.06 98 LEU A O 1
ATOM 740 N N . THR A 1 99 ? -5.719 -4.529 13.710 1.00 98.25 99 THR A N 1
ATOM 741 C CA . THR A 1 99 ? -4.717 -5.088 12.792 1.00 98.25 99 THR A CA 1
ATOM 742 C C . THR A 1 99 ? -4.444 -4.158 11.616 1.00 98.25 99 THR A C 1
ATOM 744 O O . THR A 1 99 ? -3.338 -4.168 11.088 1.00 98.25 99 THR A O 1
ATOM 747 N N . HIS A 1 100 ? -5.413 -3.324 11.227 1.00 98.19 100 HIS A N 1
ATOM 748 C CA . HIS A 1 100 ? -5.310 -2.428 10.076 1.00 98.19 100 HIS A CA 1
ATOM 749 C C . HIS A 1 100 ? -5.703 -1.003 10.464 1.00 98.19 100 HIS A C 1
ATOM 751 O O . HIS A 1 100 ? -6.815 -0.777 10.950 1.00 98.19 100 HIS A O 1
ATOM 757 N N . LEU A 1 101 ? -4.813 -0.046 10.204 1.00 97.06 101 LEU A N 1
ATOM 758 C CA . LEU A 1 101 ? -5.032 1.374 10.462 1.00 97.06 101 LEU A CA 1
ATOM 759 C C . LEU A 1 101 ? -4.738 2.205 9.212 1.00 97.06 101 LEU A C 1
ATOM 761 O O . LEU A 1 101 ? -3.647 2.117 8.653 1.00 97.06 101 LEU A O 1
ATOM 765 N N . SER A 1 102 ? -5.684 3.060 8.832 1.00 95.50 102 SER A N 1
ATOM 766 C CA . SER A 1 102 ? -5.476 4.173 7.905 1.00 95.50 102 SER A CA 1
ATOM 767 C C . SER A 1 102 ? -5.849 5.488 8.555 1.00 95.50 102 SER A C 1
ATOM 769 O O . SER A 1 102 ? -6.956 5.624 9.082 1.00 95.50 102 SER A O 1
ATOM 771 N N . VAL A 1 103 ? -4.939 6.453 8.502 1.00 94.12 103 VAL A N 1
ATOM 772 C CA . VAL A 1 103 ? -5.134 7.759 9.125 1.00 94.12 103 VAL A CA 1
ATOM 773 C C . VAL A 1 103 ? -4.397 8.858 8.368 1.00 94.12 103 VAL A C 1
ATOM 775 O O . VAL A 1 103 ? -3.382 8.617 7.710 1.00 94.12 103 VAL A O 1
ATOM 778 N N . GLN A 1 104 ? -4.895 10.085 8.496 1.00 91.25 104 GLN A N 1
ATOM 779 C CA . GLN A 1 104 ? -4.199 11.293 8.083 1.00 91.25 104 GLN A CA 1
ATOM 780 C C . GLN A 1 104 ? -3.453 11.919 9.279 1.00 91.25 104 GLN A C 1
ATOM 782 O O . GLN A 1 104 ? -4.052 12.245 10.305 1.00 91.25 104 GLN A O 1
ATOM 787 N N . VAL A 1 105 ? -2.133 12.088 9.161 1.00 90.69 105 VAL A N 1
ATOM 788 C CA . VAL A 1 105 ? -1.260 12.629 10.217 1.00 90.69 105 VAL A CA 1
ATOM 789 C C . VAL A 1 105 ? -0.611 13.908 9.728 1.00 90.69 105 VAL A C 1
ATOM 791 O O . VAL A 1 105 ? 0.352 13.882 8.968 1.00 90.69 105 VAL A O 1
ATOM 794 N N . VAL A 1 106 ? -1.144 15.027 10.208 1.00 87.25 106 VAL A N 1
ATOM 795 C CA . VAL A 1 106 ? -0.859 16.344 9.654 1.00 87.25 106 VAL A CA 1
ATOM 796 C C . VAL A 1 106 ? 0.175 17.092 10.495 1.00 87.25 106 VAL A C 1
ATOM 798 O O . VAL A 1 106 ? 1.229 17.480 9.979 1.00 87.25 106 VAL A O 1
ATOM 801 N N . ARG A 1 107 ? -0.101 17.284 11.791 1.00 87.44 107 ARG A N 1
ATOM 802 C CA . ARG A 1 107 ? 0.808 17.960 12.742 1.00 87.44 107 ARG A CA 1
ATOM 803 C C . ARG A 1 107 ? 0.985 17.201 14.058 1.00 87.44 107 ARG A C 1
ATOM 805 O O . ARG A 1 107 ? 1.985 17.386 14.736 1.00 87.44 107 ARG A O 1
ATOM 812 N N . GLU A 1 108 ? 0.041 16.338 14.396 1.00 89.56 108 GLU A N 1
ATOM 813 C CA . GLU A 1 108 ? -0.120 15.686 15.698 1.00 89.56 108 GLU A CA 1
ATOM 814 C C . GLU A 1 108 ? 0.688 14.377 15.768 1.00 89.56 108 GLU A C 1
ATOM 816 O O . GLU A 1 108 ? 0.161 13.272 15.936 1.00 89.56 108 GLU A O 1
ATOM 821 N N . VAL A 1 109 ? 1.994 14.488 15.523 1.00 92.31 109 VAL A N 1
ATOM 822 C CA . VAL A 1 109 ? 2.891 13.332 15.406 1.00 92.31 109 VAL A CA 1
ATOM 823 C C . VAL A 1 109 ? 3.081 12.620 16.744 1.00 92.31 109 VAL A C 1
ATOM 825 O O . VAL A 1 109 ? 3.086 11.390 16.788 1.00 92.31 109 VAL A O 1
ATOM 828 N N . GLU A 1 110 ? 3.210 13.361 17.842 1.00 92.19 110 GLU A N 1
ATOM 829 C CA . GLU A 1 110 ? 3.394 12.774 19.174 1.00 92.19 110 GLU A CA 1
ATOM 830 C C . GLU A 1 110 ? 2.155 11.984 19.613 1.00 92.19 110 GLU A C 1
ATOM 832 O O . GLU A 1 110 ? 2.263 10.853 20.104 1.00 92.19 110 GLU A O 1
ATOM 837 N N . GLU A 1 111 ? 0.962 12.530 19.370 1.00 92.81 111 GLU A N 1
ATOM 838 C CA . GLU A 1 111 ? -0.308 11.857 19.626 1.00 92.81 111 GLU A CA 1
ATOM 839 C C . GLU A 1 111 ? -0.464 10.607 18.760 1.00 92.81 111 GLU A C 1
ATOM 841 O O . GLU A 1 111 ? -0.992 9.596 19.233 1.00 92.81 111 GLU A O 1
ATOM 846 N N . PHE A 1 112 ? 0.024 10.655 17.518 1.00 94.88 112 PHE A N 1
ATOM 847 C CA . PHE A 1 112 ? 0.048 9.509 16.619 1.00 94.88 112 PHE A CA 1
ATOM 848 C C . PHE A 1 112 ? 0.924 8.375 17.144 1.00 94.88 112 PHE A C 1
ATOM 850 O O . PHE A 1 112 ? 0.438 7.252 17.269 1.00 94.88 112 PHE A O 1
ATOM 857 N N . PHE A 1 113 ? 2.171 8.639 17.535 1.00 94.06 113 PHE A N 1
ATOM 858 C CA . PHE A 1 113 ? 3.024 7.588 18.102 1.00 94.06 113 PHE A CA 1
ATOM 859 C C . PHE A 1 113 ? 2.473 7.052 19.429 1.00 94.06 113 PHE A C 1
ATOM 861 O O . PHE A 1 113 ? 2.410 5.838 19.622 1.00 94.06 113 PHE A O 1
ATOM 868 N N . SER A 1 114 ? 1.925 7.929 20.272 1.00 93.31 114 SER A N 1
ATOM 869 C CA . SER A 1 114 ? 1.225 7.531 21.501 1.00 93.31 114 SER A CA 1
ATOM 870 C C . SER A 1 114 ? -0.029 6.684 21.226 1.00 93.31 114 SER A C 1
ATOM 872 O O . SER A 1 114 ? -0.507 5.939 22.085 1.00 93.31 114 SER A O 1
ATOM 874 N N . PHE A 1 115 ? -0.646 6.830 20.052 1.00 94.69 115 PHE A N 1
ATOM 875 C CA . PHE A 1 115 ? -1.748 5.984 19.598 1.00 94.69 115 PHE A CA 1
ATOM 876 C C . PHE A 1 115 ? -1.256 4.628 19.086 1.00 94.69 115 PHE A C 1
ATOM 878 O O . PHE A 1 115 ? -1.855 3.604 19.412 1.00 94.69 115 PHE A O 1
ATOM 885 N N . LEU A 1 116 ? -0.142 4.592 18.355 1.00 95.88 116 LEU A N 1
ATOM 886 C CA . LEU A 1 116 ? 0.460 3.348 17.873 1.00 95.88 116 LEU A CA 1
ATOM 887 C C . LEU A 1 116 ? 0.867 2.408 19.015 1.00 95.88 116 LEU A C 1
ATOM 889 O O . LEU A 1 116 ? 0.639 1.203 18.915 1.00 95.88 116 LEU A O 1
ATOM 893 N N . ASP A 1 117 ? 1.355 2.942 20.137 1.00 94.38 117 ASP A N 1
ATOM 894 C CA . ASP A 1 117 ? 1.684 2.145 21.331 1.00 94.38 117 ASP A CA 1
ATOM 895 C C . ASP A 1 117 ? 0.464 1.417 21.933 1.00 94.38 117 ASP A C 1
ATOM 897 O O . ASP A 1 117 ? 0.603 0.420 22.645 1.00 94.38 117 ASP A O 1
ATOM 901 N N . ARG A 1 118 ? -0.757 1.867 21.614 1.00 95.06 118 ARG A N 1
ATOM 902 C CA . ARG A 1 118 ? -2.019 1.235 22.033 1.00 95.06 118 ARG A CA 1
ATOM 903 C C . ARG A 1 118 ? -2.492 0.130 21.084 1.00 95.06 118 ARG A C 1
ATOM 905 O O . ARG A 1 118 ? -3.491 -0.525 21.392 1.00 95.06 118 ARG A O 1
ATOM 912 N N . CYS A 1 119 ? -1.788 -0.095 19.974 1.00 97.06 119 CYS A N 1
ATOM 913 C CA . CYS A 1 119 ? -2.168 -1.007 18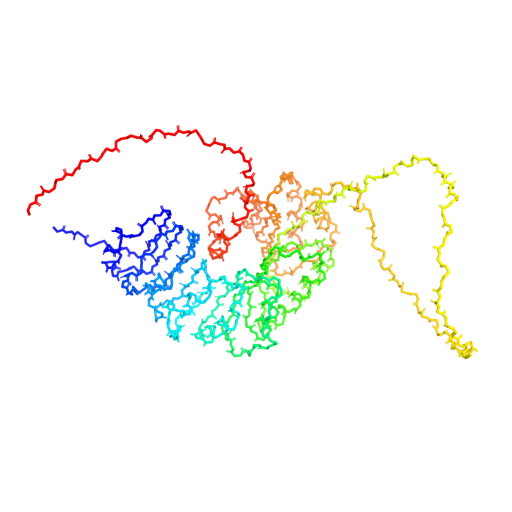.893 1.00 97.06 119 CYS A CA 1
ATOM 914 C C . CYS A 1 119 ? -1.113 -2.121 18.698 1.00 97.06 119 CYS A C 1
ATOM 916 O O . CYS A 1 119 ? -0.461 -2.190 17.656 1.00 97.06 119 CYS A O 1
ATOM 918 N N . PRO A 1 120 ? -0.905 -3.022 19.679 1.00 96.31 120 PRO A N 1
ATOM 919 C CA . PRO A 1 120 ? 0.189 -4.001 19.636 1.00 96.31 120 PRO A CA 1
ATOM 920 C C . PRO A 1 120 ? 0.030 -5.084 18.554 1.00 96.31 120 PRO A C 1
ATOM 922 O O . PRO A 1 120 ? 1.008 -5.747 18.212 1.00 96.31 120 PRO A O 1
ATOM 925 N N . GLN A 1 121 ? -1.188 -5.285 18.038 1.00 97.81 121 GLN A N 1
ATOM 926 C CA . GLN A 1 121 ? -1.501 -6.266 16.991 1.00 97.81 121 GLN A CA 1
ATOM 927 C C . GLN A 1 121 ? -1.515 -5.662 15.583 1.00 97.81 121 GLN A C 1
ATOM 929 O O . GLN A 1 121 ? -1.953 -6.326 14.649 1.00 97.81 121 GLN A O 1
ATOM 934 N N . LEU A 1 122 ? -1.060 -4.417 15.417 1.00 98.31 122 LEU A N 1
ATOM 935 C CA . LEU A 1 122 ? -1.120 -3.749 14.126 1.00 98.31 122 LEU A CA 1
ATOM 936 C C . LEU A 1 122 ? -0.183 -4.427 13.114 1.00 98.31 122 LEU A C 1
ATOM 938 O O . LEU A 1 122 ? 1.027 -4.523 13.327 1.00 98.31 122 LEU A O 1
ATOM 942 N N . GLU A 1 123 ? -0.771 -4.872 12.010 1.00 98.38 123 GLU A N 1
ATOM 943 C CA . GLU A 1 123 ? -0.117 -5.574 10.906 1.00 98.38 123 GLU A CA 1
ATOM 944 C C . GLU A 1 123 ? 0.026 -4.667 9.681 1.00 98.38 123 GLU A C 1
ATOM 946 O O . GLU A 1 123 ? 1.062 -4.692 9.015 1.00 98.38 123 GLU A O 1
ATOM 951 N N . ALA A 1 124 ? -0.976 -3.822 9.427 1.00 98.19 124 ALA A N 1
ATOM 952 C CA . ALA A 1 124 ? -1.001 -2.888 8.314 1.00 98.19 124 ALA A CA 1
ATOM 953 C C . ALA A 1 124 ? -1.211 -1.448 8.790 1.00 98.19 124 ALA A C 1
ATOM 955 O O . ALA A 1 124 ? -2.179 -1.140 9.492 1.00 98.19 124 ALA A O 1
ATOM 956 N N . LEU A 1 125 ? -0.324 -0.554 8.357 1.00 97.75 125 LEU A N 1
ATOM 957 C CA . LEU A 1 125 ? -0.390 0.870 8.652 1.00 97.75 125 LEU A CA 1
ATOM 958 C C . LEU A 1 125 ? -0.320 1.691 7.369 1.00 97.75 125 LEU A C 1
ATOM 960 O O . LEU A 1 125 ? 0.617 1.558 6.584 1.00 97.75 125 LEU A O 1
ATOM 964 N N . VAL A 1 126 ? -1.283 2.590 7.204 1.00 96.38 126 VAL A N 1
ATOM 965 C CA . VAL A 1 126 ? -1.314 3.587 6.140 1.00 96.38 126 VAL A CA 1
ATOM 966 C C . VAL A 1 126 ? -1.383 4.974 6.762 1.00 96.38 126 VAL A C 1
ATOM 968 O O . VAL A 1 126 ? -2.337 5.310 7.462 1.00 96.38 126 VAL A O 1
ATOM 971 N N . VAL A 1 127 ? -0.369 5.786 6.487 1.00 94.44 127 VAL A N 1
ATOM 972 C CA . VAL A 1 127 ? -0.272 7.166 6.958 1.00 94.44 127 VAL A CA 1
ATOM 973 C C . VAL A 1 127 ? -0.342 8.102 5.766 1.00 94.44 127 VAL A C 1
ATOM 975 O O . VAL A 1 127 ? 0.472 8.020 4.853 1.00 94.44 127 VAL A O 1
ATOM 978 N N . ASN A 1 128 ? -1.294 9.024 5.787 1.00 90.94 128 ASN A N 1
ATOM 979 C CA . ASN A 1 128 ? -1.446 10.047 4.761 1.00 90.94 128 ASN A CA 1
ATOM 980 C C . ASN A 1 128 ? -1.160 11.441 5.328 1.00 90.94 128 ASN A C 1
ATOM 982 O O . ASN A 1 128 ? -1.317 11.682 6.519 1.00 90.94 128 ASN A O 1
ATOM 986 N N . GLY A 1 129 ? -0.802 12.381 4.453 1.00 81.38 129 GLY A N 1
ATOM 987 C CA . GLY A 1 129 ? -0.914 13.812 4.746 1.00 81.38 129 GLY A CA 1
ATOM 988 C C . GLY A 1 129 ? 0.110 14.416 5.709 1.00 81.38 129 GLY A C 1
ATOM 989 O O . GLY A 1 129 ? -0.305 15.126 6.611 1.00 81.38 129 GLY A O 1
ATOM 990 N N . LEU A 1 130 ? 1.415 14.241 5.476 1.00 81.56 130 LEU A N 1
ATOM 991 C CA . LEU A 1 130 ? 2.467 14.936 6.234 1.00 81.56 130 LEU A CA 1
ATOM 992 C C . LEU A 1 130 ? 2.831 16.293 5.599 1.00 81.56 130 LEU A C 1
ATOM 994 O O . LEU A 1 130 ? 3.192 16.361 4.415 1.00 81.56 130 LEU A O 1
ATOM 998 N N . TYR A 1 131 ? 2.772 17.373 6.385 1.00 78.50 131 TYR A N 1
ATOM 999 C CA . TYR A 1 131 ? 3.252 18.687 5.946 1.00 78.50 131 TYR A CA 1
ATOM 1000 C C . TYR A 1 131 ? 4.781 18.780 5.969 1.00 78.50 131 TYR A C 1
ATOM 1002 O O . TYR A 1 131 ? 5.460 18.181 6.802 1.00 78.50 131 TYR A O 1
ATOM 1010 N N . ARG A 1 132 ? 5.334 19.597 5.063 1.00 76.88 132 ARG A N 1
ATOM 1011 C CA . ARG A 1 132 ? 6.757 19.950 5.110 1.00 76.88 132 ARG A CA 1
ATOM 1012 C C . ARG A 1 132 ? 7.075 20.647 6.431 1.00 76.88 132 ARG A C 1
ATOM 1014 O O . ARG A 1 132 ? 6.374 21.577 6.822 1.00 76.88 132 ARG A O 1
ATOM 1021 N N . GLY A 1 133 ? 8.166 20.224 7.062 1.00 80.25 133 GLY A N 1
ATOM 1022 C CA . GLY A 1 133 ? 8.647 20.797 8.319 1.00 80.25 133 GLY A CA 1
ATOM 1023 C C . GLY A 1 133 ? 8.045 20.169 9.574 1.00 80.25 133 GLY A C 1
ATOM 1024 O O . GLY A 1 133 ? 8.413 20.580 10.670 1.00 80.25 133 GLY A O 1
ATOM 1025 N N . THR A 1 134 ? 7.163 19.173 9.446 1.00 85.75 134 THR A N 1
ATOM 1026 C CA . THR A 1 134 ? 6.719 18.406 10.609 1.00 85.75 134 THR A CA 1
ATOM 1027 C C . THR A 1 134 ? 7.908 17.654 11.210 1.00 85.75 134 THR A C 1
ATOM 1029 O O . THR A 1 134 ? 8.583 16.882 10.529 1.00 85.75 134 THR A O 1
ATOM 1032 N N . THR A 1 135 ? 8.172 17.884 12.494 1.00 90.00 135 THR A N 1
ATOM 1033 C CA . THR A 1 135 ? 9.238 17.208 13.234 1.00 90.00 135 THR A CA 1
ATOM 1034 C C . THR A 1 135 ? 8.791 15.801 13.607 1.00 90.00 135 THR A C 1
ATOM 1036 O O . THR A 1 135 ? 7.860 15.626 14.393 1.00 90.00 135 THR A O 1
ATOM 1039 N N . LEU A 1 136 ? 9.454 14.794 13.043 1.00 91.50 136 LEU A N 1
ATOM 1040 C CA . LEU A 1 136 ? 9.291 13.406 13.463 1.00 91.50 136 LEU A CA 1
ATOM 1041 C C . LEU A 1 136 ? 10.183 13.104 14.674 1.00 91.50 136 LEU A C 1
ATOM 1043 O O . LEU A 1 136 ? 11.229 13.743 14.833 1.00 91.50 136 LEU A O 1
ATOM 1047 N N . PRO A 1 137 ? 9.812 12.129 15.523 1.00 92.69 137 PRO A N 1
ATOM 1048 C CA . PRO A 1 137 ? 10.704 11.676 16.575 1.00 92.69 137 PRO A CA 1
ATOM 1049 C C . PRO A 1 137 ? 11.981 11.104 15.954 1.00 92.69 137 PRO A C 1
ATOM 1051 O O . PRO A 1 137 ? 11.955 10.446 14.915 1.00 92.69 137 PRO A O 1
ATOM 1054 N N . THR A 1 138 ? 13.109 11.339 16.617 1.00 90.62 138 THR A N 1
ATOM 1055 C CA . THR A 1 138 ? 14.425 10.875 16.154 1.00 90.62 138 THR A CA 1
ATOM 1056 C C . THR A 1 138 ? 14.571 9.358 16.222 1.00 90.62 138 THR A C 1
ATOM 1058 O O . THR A 1 138 ? 15.382 8.781 15.501 1.00 90.62 138 THR A O 1
ATOM 1061 N N . PHE A 1 139 ? 13.798 8.703 17.090 1.00 90.75 139 PHE A N 1
ATOM 1062 C CA . PHE A 1 139 ? 13.859 7.268 17.308 1.00 90.75 139 PHE A CA 1
ATOM 1063 C C . PHE A 1 139 ? 12.488 6.709 17.691 1.00 90.75 139 PHE A C 1
ATOM 1065 O O . PHE A 1 139 ? 11.804 7.255 18.555 1.00 90.75 139 PHE A O 1
ATOM 1072 N N . VAL A 1 140 ? 12.123 5.578 17.086 1.00 92.44 140 VAL A N 1
ATOM 1073 C CA . VAL A 1 140 ? 10.969 4.764 17.485 1.00 92.44 140 VAL A CA 1
ATOM 1074 C C . VAL A 1 140 ? 11.474 3.361 17.769 1.00 92.44 140 VAL A C 1
ATOM 1076 O O . VAL A 1 140 ? 12.056 2.714 16.895 1.00 92.44 140 VAL A O 1
ATOM 1079 N N . HIS A 1 141 ? 11.239 2.882 18.989 1.00 91.94 141 HIS A N 1
ATOM 1080 C CA . HIS A 1 141 ? 11.753 1.594 19.436 1.00 91.94 141 HIS A CA 1
ATOM 1081 C C . HIS A 1 141 ? 11.238 0.446 18.552 1.00 91.94 141 HIS A C 1
ATOM 1083 O O . HIS A 1 141 ? 10.083 0.436 18.124 1.00 91.94 141 HIS A O 1
ATOM 1089 N N . GLN A 1 142 ? 12.083 -0.551 18.280 1.00 88.69 142 GLN A N 1
ATOM 1090 C CA . GLN A 1 142 ? 11.730 -1.682 17.406 1.00 88.69 142 GLN A CA 1
ATOM 1091 C C . GLN A 1 142 ? 10.581 -2.535 17.965 1.00 88.69 142 GLN A C 1
ATOM 1093 O O . GLN A 1 142 ? 9.880 -3.194 17.206 1.00 88.69 142 GLN A O 1
ATOM 1098 N N . SER A 1 143 ? 10.356 -2.499 19.284 1.00 90.69 143 SER A N 1
ATOM 1099 C CA . SER A 1 143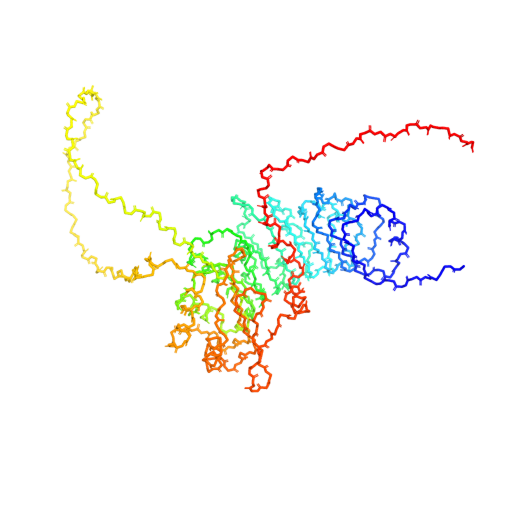 ? 9.203 -3.165 19.905 1.00 90.69 143 SER A CA 1
ATOM 1100 C C . SER A 1 143 ? 7.872 -2.458 19.644 1.00 90.69 143 SER A C 1
ATOM 1102 O O . SER A 1 143 ? 6.829 -3.051 19.904 1.00 90.69 143 SER A O 1
ATOM 1104 N N . THR A 1 144 ? 7.882 -1.205 19.182 1.00 91.25 144 THR A N 1
ATOM 1105 C CA . THR A 1 144 ? 6.672 -0.501 18.751 1.00 91.25 144 THR A CA 1
ATOM 1106 C C . THR A 1 144 ? 6.263 -1.076 17.397 1.00 91.25 144 THR A C 1
ATOM 1108 O O . THR A 1 144 ? 7.048 -1.027 16.451 1.00 91.25 144 THR A O 1
ATOM 1111 N N . LEU A 1 145 ? 5.047 -1.624 17.309 1.00 96.00 145 LEU A N 1
ATOM 1112 C CA . LEU A 1 145 ? 4.500 -2.319 16.131 1.00 96.00 145 LEU A CA 1
ATOM 1113 C C . LEU A 1 145 ? 5.284 -3.586 15.714 1.00 96.00 145 LEU A C 1
ATOM 1115 O O . LEU A 1 145 ? 5.761 -3.687 14.582 1.00 96.00 145 LEU A O 1
ATOM 1119 N N . PRO A 1 146 ? 5.398 -4.599 16.593 1.00 96.75 146 PRO A N 1
ATOM 1120 C CA . PRO A 1 146 ? 6.231 -5.777 16.340 1.00 96.75 146 PRO A CA 1
ATOM 1121 C C . PRO A 1 146 ? 5.699 -6.687 15.218 1.00 96.75 146 PRO A C 1
ATOM 1123 O O . PRO A 1 146 ? 6.418 -7.568 14.754 1.00 96.75 146 PRO A O 1
ATOM 1126 N N . ARG A 1 147 ? 4.439 -6.503 14.798 1.00 97.94 147 ARG A N 1
ATOM 1127 C CA . ARG A 1 147 ? 3.760 -7.303 13.764 1.00 97.94 147 ARG A CA 1
ATOM 1128 C C . ARG A 1 147 ? 3.579 -6.570 12.437 1.00 97.94 147 ARG A C 1
ATOM 1130 O O . ARG A 1 147 ? 2.951 -7.119 11.536 1.00 97.94 147 ARG A O 1
ATOM 1137 N N . LEU A 1 148 ? 4.127 -5.361 12.310 1.00 98.19 148 LEU A N 1
ATOM 1138 C CA . LEU A 1 148 ? 3.953 -4.532 11.124 1.00 98.19 148 LEU A CA 1
ATOM 1139 C C . LEU A 1 148 ? 4.571 -5.208 9.895 1.00 98.19 148 LEU A C 1
ATOM 1141 O O . LEU A 1 148 ? 5.793 -5.270 9.768 1.00 98.19 148 LEU A O 1
ATOM 1145 N N . ASN A 1 149 ? 3.714 -5.689 8.998 1.00 98.19 149 ASN A N 1
ATOM 1146 C CA . ASN A 1 149 ? 4.093 -6.353 7.755 1.00 98.19 149 ASN A CA 1
ATOM 1147 C C . ASN A 1 149 ? 3.766 -5.513 6.512 1.00 98.19 149 ASN A C 1
ATOM 1149 O O . ASN A 1 149 ? 4.404 -5.679 5.474 1.00 98.19 149 ASN A O 1
ATOM 1153 N N . THR A 1 150 ? 2.823 -4.578 6.628 1.00 98.31 150 THR A N 1
ATOM 1154 C CA . THR A 1 150 ? 2.396 -3.704 5.538 1.00 98.31 150 THR A CA 1
ATOM 1155 C C . THR A 1 150 ? 2.502 -2.257 5.985 1.00 98.31 150 THR A C 1
ATOM 1157 O O . THR A 1 150 ? 1.871 -1.849 6.959 1.00 98.31 150 THR A O 1
ATOM 1160 N N . LEU A 1 151 ? 3.290 -1.465 5.265 1.00 97.94 151 LEU A N 1
ATOM 1161 C CA . LEU A 1 151 ? 3.486 -0.052 5.556 1.00 97.94 151 LEU A CA 1
ATOM 1162 C C . LEU A 1 151 ? 3.271 0.780 4.296 1.00 97.94 151 LEU A C 1
ATOM 1164 O O . LEU A 1 151 ? 3.933 0.570 3.279 1.00 97.94 151 LEU A O 1
ATOM 1168 N N . ALA A 1 152 ? 2.376 1.758 4.381 1.00 97.19 152 ALA A N 1
ATOM 1169 C CA . ALA A 1 152 ? 2.237 2.794 3.378 1.00 97.19 152 ALA A CA 1
ATOM 1170 C C . ALA A 1 152 ? 2.340 4.176 4.020 1.00 97.19 152 ALA A C 1
ATOM 1172 O O . ALA A 1 152 ? 1.656 4.463 5.000 1.00 97.19 152 ALA A O 1
ATOM 1173 N N . GLY A 1 153 ? 3.179 5.049 3.480 1.00 95.38 153 GLY A N 1
ATOM 1174 C CA . GLY A 1 153 ? 3.342 6.377 4.053 1.00 95.38 153 GLY A CA 1
ATOM 1175 C C . GLY A 1 153 ? 4.372 7.239 3.342 1.00 95.38 153 GLY A C 1
ATOM 1176 O O . GLY A 1 153 ? 5.058 6.760 2.436 1.00 95.38 153 GLY A O 1
ATOM 1177 N N . PRO A 1 154 ? 4.480 8.518 3.736 1.00 93.31 154 PRO A N 1
ATOM 1178 C CA . PRO A 1 154 ? 5.537 9.405 3.275 1.00 93.31 154 PRO A CA 1
ATOM 1179 C C . PRO A 1 154 ? 6.934 8.801 3.496 1.00 93.31 154 PRO A C 1
ATOM 1181 O O . PRO A 1 154 ? 7.112 8.041 4.454 1.00 93.31 154 PRO A O 1
ATOM 1184 N N . PRO A 1 155 ? 7.929 9.150 2.657 1.00 92.94 155 PRO A N 1
ATOM 1185 C CA . PRO A 1 155 ? 9.331 8.749 2.809 1.00 92.94 155 PRO A CA 1
ATOM 1186 C C . PRO A 1 155 ? 9.853 8.748 4.248 1.00 92.94 155 PRO A C 1
ATOM 1188 O O . PRO A 1 155 ? 10.487 7.792 4.691 1.00 92.94 155 PRO A O 1
ATOM 1191 N N . GLU A 1 156 ? 9.530 9.794 4.999 1.00 92.75 156 GLU A N 1
ATOM 1192 C CA . GLU A 1 156 ? 10.009 10.022 6.354 1.00 92.75 156 GLU A CA 1
ATOM 1193 C C . GLU A 1 156 ? 9.447 8.984 7.345 1.00 92.75 156 GLU A C 1
ATOM 1195 O O . GLU A 1 156 ? 10.145 8.528 8.251 1.00 92.75 156 GLU A O 1
ATOM 1200 N N . PHE A 1 157 ? 8.208 8.525 7.134 1.00 93.56 157 PHE A N 1
ATOM 1201 C CA . PHE A 1 157 ? 7.640 7.413 7.899 1.00 93.56 157 PHE A CA 1
ATOM 1202 C C . PHE A 1 157 ? 8.266 6.077 7.516 1.00 93.56 157 PHE A C 1
ATOM 1204 O O . PHE A 1 157 ? 8.488 5.247 8.395 1.00 93.56 157 PHE A O 1
ATOM 1211 N N . MET A 1 158 ? 8.580 5.864 6.236 1.00 95.56 158 MET A N 1
ATOM 1212 C CA . MET A 1 158 ? 9.249 4.637 5.793 1.00 95.56 158 MET A CA 1
ATOM 1213 C C . MET A 1 158 ? 10.622 4.507 6.456 1.00 95.56 158 MET A C 1
ATOM 1215 O O . MET A 1 158 ? 10.950 3.440 6.978 1.00 95.56 158 MET A O 1
ATOM 1219 N N . GLN A 1 159 ? 11.376 5.607 6.517 1.00 94.88 159 GLN A N 1
ATOM 1220 C CA . GLN A 1 159 ? 12.671 5.679 7.190 1.00 94.88 159 GLN A CA 1
ATOM 1221 C C . GLN A 1 159 ? 12.590 5.336 8.681 1.00 94.88 159 GLN A C 1
ATOM 1223 O O . GLN A 1 159 ? 13.440 4.617 9.207 1.00 94.88 159 GLN A O 1
ATOM 1228 N N . LEU A 1 160 ? 11.561 5.833 9.364 1.00 95.75 160 LEU A N 1
ATOM 1229 C CA . LEU A 1 160 ? 11.410 5.682 10.807 1.00 95.75 160 LEU A CA 1
ATOM 1230 C C . LEU A 1 160 ? 10.810 4.325 11.215 1.00 95.75 160 LEU A C 1
ATOM 1232 O O . LEU A 1 160 ? 11.205 3.726 12.222 1.00 95.75 160 LEU A O 1
ATOM 1236 N N . LEU A 1 161 ? 9.833 3.836 10.447 1.00 96.94 161 LEU A N 1
ATOM 1237 C CA . LEU A 1 161 ? 9.032 2.667 10.803 1.00 96.94 161 LEU A CA 1
ATOM 1238 C C . LEU A 1 161 ? 9.520 1.359 10.175 1.00 96.94 161 LEU A C 1
ATOM 1240 O O . LEU A 1 161 ? 9.228 0.304 10.727 1.00 96.94 161 LEU A O 1
ATOM 1244 N N . THR A 1 162 ? 10.298 1.368 9.096 1.00 97.06 162 THR A N 1
ATOM 1245 C CA . THR A 1 162 ? 10.716 0.101 8.465 1.00 97.06 162 THR A CA 1
ATOM 1246 C C . THR A 1 162 ? 11.856 -0.634 9.189 1.00 97.06 162 THR A C 1
ATOM 1248 O O . THR A 1 162 ? 11.735 -1.846 9.392 1.00 97.06 162 THR A O 1
ATOM 1251 N N . PRO A 1 163 ? 12.954 0.031 9.609 1.00 97.25 163 PRO A N 1
ATOM 1252 C CA . PRO A 1 163 ? 14.138 -0.669 10.106 1.00 97.25 163 PRO A CA 1
ATOM 1253 C C . PRO A 1 163 ? 13.862 -1.595 11.300 1.00 97.25 163 PRO A C 1
ATOM 1255 O O . PRO A 1 163 ? 13.302 -1.179 12.316 1.00 97.25 163 PRO A O 1
ATOM 1258 N N . GLY A 1 164 ? 14.280 -2.859 11.187 1.00 96.56 164 GLY A N 1
ATOM 1259 C CA . GLY A 1 164 ? 14.117 -3.883 12.228 1.00 96.56 164 GLY A CA 1
ATOM 1260 C C . GLY A 1 164 ? 12.706 -4.473 12.364 1.00 96.56 164 GLY A C 1
ATOM 1261 O O . GLY A 1 164 ? 12.526 -5.429 13.120 1.00 96.56 164 GLY A O 1
ATOM 1262 N N . ARG A 1 165 ? 11.712 -3.970 11.620 1.00 97.12 165 ARG A N 1
ATOM 1263 C CA . ARG A 1 165 ? 10.327 -4.477 11.633 1.00 97.12 165 ARG A CA 1
ATOM 1264 C C . ARG A 1 165 ? 10.067 -5.412 10.447 1.00 97.12 165 ARG A C 1
ATOM 1266 O O . ARG A 1 165 ? 10.705 -5.225 9.407 1.00 97.12 165 ARG A O 1
ATOM 1273 N N . PRO A 1 166 ? 9.160 -6.402 10.564 1.00 97.88 166 PRO A N 1
ATOM 1274 C CA . PRO A 1 166 ? 8.976 -7.458 9.563 1.00 97.88 166 PRO A CA 1
ATOM 1275 C C . PRO A 1 166 ? 8.105 -7.018 8.368 1.00 97.88 166 PRO A C 1
ATOM 1277 O O . PRO A 1 166 ? 7.184 -7.726 7.965 1.00 97.88 166 PRO A O 1
ATOM 1280 N N . VAL A 1 167 ? 8.390 -5.844 7.800 1.00 98.38 167 VAL A N 1
ATOM 1281 C CA . VAL A 1 167 ? 7.683 -5.262 6.653 1.00 98.38 167 VAL A CA 1
ATOM 1282 C C . VAL A 1 167 ? 7.945 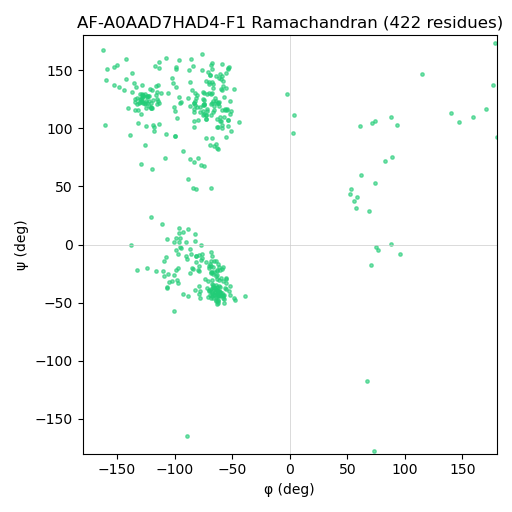-6.073 5.381 1.00 98.38 167 VAL A C 1
ATOM 1284 O O . VAL A 1 167 ? 9.033 -6.059 4.821 1.00 98.38 167 VAL A O 1
ATOM 1287 N N . THR A 1 168 ? 6.913 -6.742 4.877 1.00 98.62 168 THR A N 1
ATOM 1288 C CA . THR A 1 168 ? 6.940 -7.489 3.612 1.00 98.62 168 THR A CA 1
ATOM 1289 C C . THR A 1 168 ? 6.343 -6.703 2.446 1.00 98.62 168 THR A C 1
ATOM 1291 O O . THR A 1 168 ? 6.631 -7.010 1.288 1.00 98.62 168 THR A O 1
ATOM 1294 N N . ALA A 1 169 ? 5.505 -5.703 2.728 1.00 98.44 169 ALA A N 1
ATOM 1295 C CA . ALA A 1 169 ? 4.864 -4.855 1.731 1.00 98.44 169 ALA A CA 1
ATOM 1296 C C . ALA A 1 169 ? 5.048 -3.374 2.083 1.00 98.44 169 ALA A C 1
ATOM 1298 O O . ALA A 1 169 ? 4.652 -2.922 3.157 1.00 98.44 169 ALA A O 1
ATOM 1299 N N . ALA A 1 170 ? 5.643 -2.616 1.166 1.00 97.94 170 ALA A N 1
ATOM 1300 C CA . ALA A 1 170 ? 5.989 -1.217 1.357 1.00 97.94 170 ALA A CA 1
ATOM 1301 C C . ALA A 1 170 ? 5.424 -0.355 0.220 1.00 97.94 170 ALA A C 1
ATOM 1303 O O . ALA A 1 170 ? 5.656 -0.620 -0.960 1.00 97.94 170 ALA A O 1
ATOM 1304 N N . ARG A 1 171 ? 4.712 0.721 0.559 1.00 96.88 171 ARG A N 1
ATOM 1305 C CA . ARG A 1 171 ? 4.216 1.702 -0.410 1.00 96.88 171 ARG A CA 1
ATOM 1306 C C . ARG A 1 171 ? 4.589 3.112 0.011 1.00 96.88 171 ARG A C 1
ATOM 1308 O O . ARG A 1 171 ? 4.052 3.660 0.965 1.00 96.88 171 ARG A O 1
ATOM 1315 N N . VAL A 1 172 ? 5.469 3.735 -0.752 1.00 95.00 172 VAL A N 1
ATOM 1316 C CA . VAL A 1 172 ? 5.812 5.135 -0.527 1.00 95.00 172 VAL A CA 1
ATOM 1317 C C . VAL A 1 172 ? 4.652 5.997 -1.046 1.00 95.00 172 VAL A C 1
ATOM 1319 O O . VAL A 1 172 ? 4.198 5.841 -2.181 1.00 95.00 172 VAL A O 1
ATOM 1322 N N . LEU A 1 173 ? 4.120 6.863 -0.188 1.00 92.06 173 LEU A N 1
ATOM 1323 C CA . LEU A 1 173 ? 3.030 7.792 -0.478 1.00 92.06 173 LEU A CA 1
ATOM 1324 C C . LEU A 1 173 ? 3.559 9.224 -0.578 1.00 92.06 173 LEU A C 1
ATOM 1326 O O . LEU A 1 173 ? 4.615 9.554 -0.046 1.00 92.06 173 LEU A O 1
ATOM 1330 N N . GLY A 1 174 ? 2.780 10.089 -1.224 1.00 81.19 174 GLY A N 1
ATOM 1331 C CA . GLY A 1 174 ? 3.046 11.522 -1.299 1.00 81.19 174 GLY A CA 1
ATOM 1332 C C . GLY A 1 174 ? 3.340 12.026 -2.710 1.00 81.19 174 GLY A C 1
ATOM 1333 O O . GLY A 1 174 ? 3.935 11.347 -3.544 1.00 81.19 174 GLY A O 1
ATOM 1334 N N . HIS A 1 175 ? 2.910 13.265 -2.952 1.00 64.62 175 HIS A N 1
ATOM 1335 C CA . HIS A 1 175 ? 3.203 14.048 -4.158 1.00 64.62 175 HIS A CA 1
ATOM 1336 C C . HIS A 1 175 ? 4.386 14.988 -3.970 1.00 64.62 175 HIS A C 1
ATOM 1338 O O . HIS A 1 175 ? 4.689 15.778 -4.871 1.00 64.62 175 HIS A O 1
ATOM 1344 N N . HIS A 1 176 ? 5.021 14.954 -2.791 1.00 55.56 176 HIS A N 1
ATOM 1345 C CA . HIS A 1 176 ? 6.223 15.730 -2.555 1.00 55.56 176 HIS A CA 1
ATOM 1346 C C . HIS A 1 176 ? 7.174 15.341 -3.653 1.00 55.56 176 HIS A C 1
ATOM 1348 O O . HIS A 1 176 ? 7.493 14.167 -3.813 1.00 55.56 176 HIS A O 1
ATOM 1354 N N . ARG A 1 177 ? 7.496 16.338 -4.475 1.00 58.78 177 ARG A N 1
ATOM 1355 C CA . ARG A 1 177 ? 8.440 16.218 -5.562 1.00 58.78 177 ARG A CA 1
ATOM 1356 C C . ARG A 1 177 ? 9.715 15.709 -4.914 1.00 58.78 177 ARG A C 1
ATOM 1358 O O . ARG A 1 177 ? 10.502 16.487 -4.385 1.00 58.78 177 ARG A O 1
ATOM 1365 N N . VAL A 1 178 ? 9.881 14.397 -4.896 1.00 57.47 178 VAL A N 1
ATOM 1366 C CA . VAL A 1 178 ? 11.185 13.797 -4.818 1.00 57.47 178 VAL A CA 1
ATOM 1367 C C . VAL A 1 178 ? 11.782 14.213 -6.153 1.00 57.47 178 VAL A C 1
ATOM 1369 O O . VAL A 1 178 ? 11.540 13.602 -7.189 1.00 57.47 178 VAL A O 1
ATOM 1372 N N . GLU A 1 179 ? 12.350 15.421 -6.165 1.00 63.06 179 GLU A N 1
ATOM 1373 C CA . GLU A 1 179 ? 12.895 16.045 -7.371 1.00 63.06 179 GLU A CA 1
ATOM 1374 C C . GLU A 1 179 ? 14.102 15.249 -7.865 1.00 63.06 179 GLU A C 1
ATOM 1376 O O . GLU A 1 179 ? 14.487 15.392 -9.022 1.00 63.06 179 GLU A O 1
ATOM 1381 N N . ASP A 1 180 ? 14.620 14.357 -7.016 1.00 77.19 180 ASP A N 1
ATOM 1382 C CA . ASP A 1 180 ? 15.796 13.559 -7.266 1.00 77.19 180 ASP A CA 1
ATOM 1383 C C . ASP A 1 180 ? 15.565 12.062 -7.019 1.00 77.19 180 ASP A C 1
ATOM 1385 O O . ASP A 1 180 ? 15.115 11.645 -5.950 1.00 77.19 180 ASP A O 1
ATOM 1389 N N . SER A 1 181 ? 15.946 11.243 -7.998 1.00 79.75 181 SER A N 1
ATOM 1390 C CA . SER A 1 181 ? 15.940 9.777 -7.889 1.00 79.75 181 SER A CA 1
ATOM 1391 C C . SER A 1 181 ? 16.747 9.298 -6.694 1.00 79.75 181 SER A C 1
ATOM 1393 O O . SER A 1 181 ? 16.377 8.308 -6.065 1.00 79.75 181 SER A O 1
ATOM 1395 N N . ASP A 1 182 ? 17.809 10.027 -6.357 1.00 87.75 182 ASP A N 1
ATOM 1396 C CA . ASP A 1 182 ? 18.719 9.679 -5.274 1.00 87.75 182 ASP A CA 1
ATOM 1397 C C . ASP A 1 182 ? 17.983 9.636 -3.929 1.00 87.75 182 ASP A C 1
ATOM 1399 O O . ASP A 1 182 ? 18.203 8.736 -3.122 1.00 87.75 182 ASP A O 1
ATOM 1403 N N . SER A 1 183 ? 17.002 10.520 -3.719 1.00 89.56 183 SER A N 1
ATOM 1404 C CA . SER A 1 183 ? 16.184 10.498 -2.500 1.00 89.56 183 SER A CA 1
ATOM 1405 C C . SER A 1 183 ? 15.272 9.267 -2.432 1.00 89.56 183 SER A C 1
ATOM 1407 O O . SER A 1 183 ? 15.123 8.683 -1.362 1.00 89.56 183 SER A O 1
ATOM 1409 N N . LEU A 1 184 ? 14.693 8.814 -3.554 1.00 91.00 184 LEU A N 1
ATOM 1410 C CA . LEU A 1 184 ? 13.925 7.558 -3.571 1.00 91.00 184 LEU A CA 1
ATOM 1411 C C . LEU A 1 184 ? 14.818 6.341 -3.325 1.00 91.00 184 LEU A C 1
ATOM 1413 O O . LEU A 1 184 ? 14.372 5.390 -2.685 1.00 91.00 184 LEU A O 1
ATOM 1417 N N . ILE A 1 185 ? 16.064 6.362 -3.802 1.00 93.94 185 ILE A N 1
ATOM 1418 C CA . ILE A 1 185 ? 17.032 5.300 -3.516 1.00 93.94 185 ILE A CA 1
ATOM 1419 C C . ILE A 1 185 ? 17.368 5.251 -2.025 1.00 93.94 185 ILE A C 1
ATOM 1421 O O . ILE A 1 185 ? 17.399 4.159 -1.462 1.00 93.94 185 ILE A O 1
ATOM 1425 N N . LEU A 1 186 ? 17.536 6.399 -1.361 1.00 94.50 186 LEU A N 1
ATOM 1426 C CA . LEU A 1 186 ? 17.719 6.442 0.095 1.00 94.50 186 LEU A CA 1
ATOM 1427 C C . LEU A 1 186 ? 16.516 5.839 0.834 1.00 94.50 186 LEU A C 1
ATOM 1429 O O . LEU A 1 186 ? 16.696 5.013 1.725 1.00 94.50 186 LEU A O 1
ATOM 1433 N N . VAL A 1 187 ? 15.291 6.158 0.405 1.00 94.94 187 VAL A N 1
ATOM 1434 C CA . VAL A 1 187 ? 14.071 5.548 0.962 1.00 94.94 187 VAL A CA 1
ATOM 1435 C C . VAL A 1 187 ? 14.044 4.038 0.722 1.00 94.94 187 VAL A C 1
ATOM 1437 O O . VAL A 1 187 ? 13.687 3.279 1.617 1.00 94.94 187 VAL A O 1
ATOM 1440 N N . CYS A 1 188 ? 14.450 3.574 -0.461 1.00 96.75 188 CYS A N 1
ATOM 1441 C CA . CYS A 1 188 ? 14.564 2.144 -0.744 1.00 96.75 188 CYS A CA 1
ATOM 1442 C C . CYS A 1 188 ? 15.595 1.470 0.170 1.00 96.75 188 CYS A C 1
ATOM 1444 O O . CYS A 1 188 ? 15.323 0.391 0.691 1.00 96.75 188 CYS A O 1
ATOM 1446 N N . ALA A 1 189 ? 16.742 2.107 0.408 1.00 97.75 189 ALA A N 1
ATOM 1447 C CA . ALA A 1 189 ? 17.759 1.602 1.325 1.00 97.75 189 ALA A CA 1
ATOM 1448 C C . ALA A 1 189 ? 17.244 1.546 2.772 1.00 97.75 189 ALA A C 1
ATOM 1450 O O . ALA A 1 189 ? 17.560 0.619 3.514 1.00 97.75 189 ALA A O 1
ATOM 1451 N N . ASP A 1 190 ? 16.404 2.497 3.181 1.00 97.00 190 ASP A N 1
ATOM 1452 C CA . ASP A 1 190 ? 15.743 2.445 4.480 1.00 97.00 190 ASP A CA 1
ATOM 1453 C C . ASP A 1 190 ? 14.734 1.296 4.572 1.00 97.00 190 ASP A C 1
ATOM 1455 O O . ASP A 1 190 ? 14.710 0.574 5.573 1.00 97.00 190 ASP A O 1
ATOM 1459 N N . ILE A 1 191 ? 13.949 1.083 3.514 1.00 98.19 191 ILE A N 1
ATOM 1460 C CA . ILE A 1 191 ? 12.980 -0.013 3.431 1.00 98.19 191 ILE A CA 1
ATOM 1461 C C . ILE A 1 191 ? 13.688 -1.377 3.432 1.00 98.19 191 ILE A C 1
ATOM 1463 O O . ILE A 1 191 ? 13.227 -2.312 4.086 1.00 98.19 191 ILE A O 1
ATOM 1467 N N . SER A 1 192 ? 14.843 -1.500 2.771 1.00 98.25 192 SER A N 1
ATOM 1468 C CA . SER A 1 192 ? 15.616 -2.748 2.739 1.00 98.25 192 SER A CA 1
ATOM 1469 C C . SER A 1 192 ? 16.210 -3.135 4.098 1.00 98.25 192 SER A C 1
ATOM 1471 O O . SER A 1 192 ? 16.708 -4.247 4.244 1.00 98.25 192 SER A O 1
ATOM 1473 N N . ARG A 1 193 ? 16.154 -2.253 5.110 1.00 98.00 193 ARG A N 1
ATOM 1474 C CA . ARG A 1 193 ? 16.517 -2.568 6.507 1.00 98.00 193 ARG A CA 1
ATOM 1475 C C . ARG A 1 193 ? 15.388 -3.244 7.294 1.00 98.00 193 ARG A C 1
ATOM 1477 O O . ARG A 1 193 ? 15.498 -3.389 8.51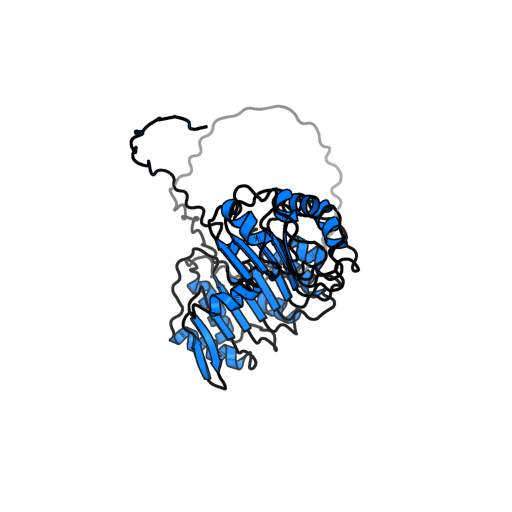7 1.00 98.00 193 ARG A O 1
ATOM 1484 N N . SER A 1 194 ? 14.299 -3.634 6.633 1.00 98.38 194 SER A N 1
ATOM 1485 C CA . SER A 1 194 ? 13.291 -4.509 7.229 1.00 98.38 194 SER A CA 1
ATOM 1486 C C . SER A 1 194 ? 13.923 -5.811 7.743 1.00 98.38 194 SER A C 1
ATOM 1488 O O . SER A 1 194 ? 14.893 -6.317 7.182 1.00 98.38 194 SER A O 1
ATOM 1490 N N . SER A 1 195 ? 13.376 -6.366 8.829 1.00 98.06 195 SER A N 1
ATOM 1491 C CA . SER A 1 195 ? 13.788 -7.679 9.343 1.00 98.06 195 SER A CA 1
ATOM 1492 C C . SER A 1 195 ? 13.189 -8.856 8.567 1.00 98.06 195 SER A C 1
ATOM 1494 O O . SER A 1 195 ? 13.604 -9.995 8.785 1.00 98.06 195 SER A O 1
ATOM 1496 N N . ALA A 1 196 ? 12.242 -8.600 7.658 1.00 98.12 196 ALA A N 1
ATOM 1497 C CA . ALA A 1 196 ? 11.688 -9.586 6.740 1.00 98.12 196 ALA A CA 1
ATOM 1498 C C . ALA A 1 196 ? 12.005 -9.201 5.281 1.00 98.12 196 ALA A C 1
ATOM 1500 O O . ALA A 1 196 ? 12.165 -8.018 4.979 1.00 98.12 196 ALA A O 1
ATOM 1501 N N . PRO A 1 197 ? 12.077 -10.169 4.350 1.00 98.44 197 PRO A N 1
ATOM 1502 C CA . PRO A 1 197 ? 12.245 -9.859 2.935 1.00 98.44 197 PRO A CA 1
ATOM 1503 C C . PRO A 1 197 ? 11.034 -9.103 2.376 1.00 98.44 197 PRO A C 1
ATOM 1505 O O . PRO A 1 197 ? 9.897 -9.576 2.465 1.00 98.44 197 PRO A O 1
ATOM 1508 N N . VAL A 1 198 ? 11.281 -7.948 1.758 1.00 98.56 198 VAL A N 1
ATOM 1509 C CA . VAL A 1 198 ? 10.243 -7.145 1.101 1.00 98.56 198 VAL A CA 1
ATOM 1510 C C . VAL A 1 198 ? 9.853 -7.804 -0.221 1.00 98.56 198 VAL A C 1
ATOM 1512 O O . VAL A 1 198 ? 10.677 -7.968 -1.117 1.00 98.56 198 VAL A O 1
ATOM 1515 N N . GLN A 1 199 ? 8.578 -8.166 -0.344 1.00 98.50 199 GLN A N 1
ATOM 1516 C CA . GLN A 1 199 ? 8.014 -8.864 -1.501 1.00 98.50 199 GLN A CA 1
ATOM 1517 C C . GLN A 1 199 ? 7.158 -7.952 -2.382 1.00 98.50 199 GLN A C 1
ATOM 1519 O O . GLN A 1 199 ? 7.020 -8.226 -3.574 1.00 98.50 199 GLN A O 1
ATOM 1524 N N . SER A 1 200 ? 6.596 -6.875 -1.828 1.00 98.31 200 SER A N 1
ATOM 1525 C CA . SER A 1 200 ? 5.792 -5.907 -2.576 1.00 98.31 200 SER A CA 1
ATOM 1526 C C . SER A 1 200 ? 6.286 -4.488 -2.328 1.00 98.31 200 SER A C 1
ATOM 1528 O O . SER A 1 200 ? 6.408 -4.060 -1.180 1.00 98.31 200 SER A O 1
ATOM 1530 N N . LEU A 1 201 ? 6.588 -3.767 -3.407 1.00 98.00 201 LEU A N 1
ATOM 1531 C CA . LEU A 1 201 ? 7.106 -2.407 -3.360 1.00 98.00 201 LEU A CA 1
ATOM 1532 C C . LEU A 1 201 ? 6.341 -1.511 -4.332 1.00 98.00 201 LEU A C 1
ATOM 1534 O O . LEU A 1 201 ? 6.262 -1.792 -5.529 1.00 98.00 201 LEU A O 1
ATOM 1538 N N . SER A 1 202 ? 5.813 -0.402 -3.821 1.00 96.25 202 SER A N 1
ATOM 1539 C CA . SER A 1 202 ? 5.150 0.628 -4.618 1.00 96.25 202 SER A CA 1
ATOM 1540 C C . SER A 1 202 ? 5.844 1.977 -4.454 1.00 96.25 202 SER A C 1
ATOM 1542 O O . SER A 1 202 ? 5.866 2.529 -3.355 1.00 96.25 202 SER A O 1
ATOM 1544 N N . LEU A 1 203 ? 6.365 2.528 -5.552 1.00 94.19 203 LEU A N 1
ATOM 1545 C CA . LEU A 1 203 ? 7.142 3.770 -5.571 1.00 94.19 203 LEU A CA 1
ATOM 1546 C C . LEU A 1 203 ? 6.433 4.872 -6.383 1.00 94.19 203 LEU A C 1
ATOM 1548 O O . LEU A 1 203 ? 6.055 4.653 -7.541 1.00 94.19 203 LEU A O 1
ATOM 1552 N N . PRO A 1 204 ? 6.252 6.077 -5.821 1.00 91.06 204 PRO A N 1
ATOM 1553 C CA . PRO A 1 204 ? 5.667 7.199 -6.524 1.00 91.06 204 PRO A CA 1
ATOM 1554 C C . PRO A 1 204 ? 6.751 7.930 -7.317 1.00 91.06 204 PRO A C 1
ATOM 1556 O O . PRO A 1 204 ? 7.812 8.254 -6.796 1.00 91.06 204 PRO A O 1
ATOM 1559 N N . TYR A 1 205 ? 6.462 8.228 -8.579 1.00 87.94 205 TYR A N 1
ATOM 1560 C CA . TYR A 1 205 ? 7.206 9.191 -9.395 1.00 87.94 205 TYR A CA 1
ATOM 1561 C C . TYR A 1 205 ? 8.716 8.948 -9.548 1.00 87.94 205 TYR A C 1
ATOM 1563 O O . TYR A 1 205 ? 9.441 9.942 -9.619 1.00 87.94 205 TYR A O 1
ATOM 1571 N N . PRO A 1 206 ? 9.223 7.698 -9.669 1.00 88.75 206 PRO A N 1
ATOM 1572 C CA . PRO A 1 206 ? 10.638 7.513 -9.957 1.00 88.75 206 PRO A CA 1
ATOM 1573 C C . PRO A 1 206 ? 10.977 8.092 -11.332 1.00 88.75 206 PRO A C 1
ATOM 1575 O O . PRO A 1 206 ? 10.169 8.010 -12.266 1.00 88.75 206 PRO A O 1
ATOM 1578 N N . PHE A 1 207 ? 12.183 8.648 -11.464 1.00 86.75 207 PHE A N 1
ATOM 1579 C CA . PHE A 1 207 ? 12.782 8.887 -12.771 1.00 86.75 207 PHE A CA 1
ATOM 1580 C C . PHE A 1 207 ? 13.433 7.568 -13.204 1.00 86.75 207 PHE A C 1
ATOM 1582 O O . PHE A 1 207 ? 14.426 7.145 -12.609 1.00 86.75 207 PHE A O 1
ATOM 1589 N N . PRO A 1 208 ? 12.837 6.851 -14.167 1.00 86.62 208 PRO A N 1
ATOM 1590 C CA . PRO A 1 208 ? 13.302 5.521 -14.514 1.00 86.62 208 PRO A CA 1
ATOM 1591 C C . PRO A 1 208 ? 14.700 5.616 -15.133 1.00 86.62 208 PRO A C 1
ATOM 1593 O O . PRO A 1 208 ? 14.945 6.456 -15.995 1.00 86.62 208 PRO A O 1
ATOM 1596 N N . SER A 1 209 ? 15.608 4.743 -14.706 1.00 91.06 209 SER A N 1
ATOM 1597 C CA . SER A 1 209 ? 16.942 4.574 -15.289 1.00 91.06 209 SER A CA 1
ATOM 1598 C C . SER A 1 209 ? 17.432 3.138 -15.072 1.00 91.06 209 SER A C 1
ATOM 1600 O O . SER A 1 209 ? 17.052 2.522 -14.071 1.00 91.06 209 SER A O 1
ATOM 1602 N N . PRO A 1 210 ? 18.309 2.589 -15.932 1.00 93.00 210 PRO A N 1
ATOM 1603 C CA . PRO A 1 210 ? 18.897 1.268 -15.706 1.00 93.00 210 PRO A CA 1
ATOM 1604 C C . PRO A 1 210 ? 19.541 1.118 -14.320 1.00 93.00 210 PRO A C 1
ATOM 1606 O O . PRO A 1 210 ? 19.349 0.105 -13.649 1.00 93.00 210 PRO A O 1
ATOM 1609 N N . SER A 1 211 ? 20.230 2.161 -13.839 1.00 93.88 211 SER A N 1
ATOM 1610 C CA . SER A 1 211 ? 20.857 2.171 -12.512 1.00 93.88 211 SER A CA 1
ATOM 1611 C C . SER A 1 211 ? 19.840 2.131 -11.369 1.00 93.88 211 SER A C 1
ATOM 1613 O O . SER A 1 211 ? 20.077 1.448 -10.371 1.00 93.88 211 SER A O 1
ATOM 1615 N N . PHE A 1 212 ? 18.692 2.800 -11.512 1.00 93.56 212 PHE A N 1
ATOM 1616 C CA . PHE A 1 212 ? 17.608 2.747 -10.532 1.00 93.56 212 PHE A CA 1
ATOM 1617 C C . PHE A 1 212 ? 17.061 1.322 -10.402 1.00 93.56 212 PHE A C 1
ATOM 1619 O O . PHE A 1 212 ? 16.978 0.786 -9.299 1.00 93.56 212 PHE A O 1
ATOM 1626 N N . PHE A 1 213 ? 16.764 0.669 -11.527 1.00 94.88 213 PHE A N 1
ATOM 1627 C CA . PHE A 1 213 ? 16.265 -0.708 -11.552 1.00 94.88 213 PHE A CA 1
ATOM 1628 C C . PHE A 1 213 ? 17.286 -1.723 -11.020 1.00 94.88 213 PHE A C 1
ATOM 1630 O O . PHE A 1 213 ? 16.924 -2.610 -10.242 1.00 94.88 213 PHE A O 1
ATOM 1637 N N . ALA A 1 214 ? 18.567 -1.561 -11.363 1.00 96.38 214 ALA A N 1
ATOM 1638 C CA . ALA A 1 214 ? 19.647 -2.365 -10.796 1.00 96.38 214 ALA A CA 1
ATOM 1639 C C . ALA A 1 214 ? 19.744 -2.193 -9.273 1.00 96.38 214 ALA A C 1
ATOM 1641 O O . ALA A 1 214 ? 19.879 -3.179 -8.550 1.00 96.38 214 ALA A O 1
ATOM 1642 N N . THR A 1 215 ? 19.593 -0.964 -8.774 1.00 97.00 215 THR A N 1
ATOM 1643 C CA . THR A 1 215 ? 19.606 -0.677 -7.333 1.00 97.00 215 THR A CA 1
ATOM 1644 C C . THR A 1 215 ? 18.403 -1.295 -6.624 1.00 97.00 215 THR A C 1
ATOM 1646 O O . THR A 1 215 ? 18.578 -1.968 -5.613 1.00 97.00 215 THR A O 1
ATOM 1649 N N . VAL A 1 216 ? 17.189 -1.152 -7.167 1.00 96.75 216 VAL A N 1
ATOM 1650 C CA . VAL A 1 216 ? 15.980 -1.806 -6.630 1.00 96.75 216 VAL A CA 1
ATOM 1651 C C . VAL A 1 216 ? 16.157 -3.327 -6.601 1.00 96.75 216 VAL A C 1
ATOM 1653 O O . VAL A 1 216 ? 15.861 -3.963 -5.595 1.00 96.75 216 VAL A O 1
ATOM 1656 N N . THR A 1 217 ? 16.697 -3.911 -7.671 1.00 97.19 217 THR A N 1
ATOM 1657 C CA . THR A 1 217 ? 16.977 -5.352 -7.758 1.00 97.19 217 THR A CA 1
ATOM 1658 C C . THR A 1 217 ? 17.992 -5.810 -6.713 1.00 97.19 217 THR A C 1
ATOM 1660 O O . THR A 1 217 ? 17.827 -6.874 -6.119 1.00 97.19 217 THR A O 1
ATOM 1663 N N . PHE A 1 218 ? 19.030 -5.010 -6.472 1.00 97.88 218 PHE A N 1
ATOM 1664 C CA . PHE A 1 218 ? 20.044 -5.287 -5.459 1.00 97.88 218 PHE A CA 1
ATOM 1665 C C . PHE A 1 218 ? 19.481 -5.200 -4.034 1.00 97.88 218 PHE A C 1
ATOM 1667 O O . PHE A 1 218 ? 19.758 -6.073 -3.215 1.00 97.88 218 PHE A O 1
ATOM 1674 N N . LEU A 1 219 ? 18.680 -4.171 -3.743 1.00 98.19 219 LEU A N 1
ATOM 1675 C CA . LEU A 1 219 ? 18.101 -3.942 -2.417 1.00 98.19 219 LEU A CA 1
ATOM 1676 C C . LEU A 1 219 ? 16.972 -4.926 -2.078 1.00 98.19 219 LEU A C 1
ATOM 1678 O O . LEU A 1 219 ? 16.777 -5.245 -0.906 1.00 98.19 219 LEU A O 1
ATOM 1682 N N . PHE A 1 220 ? 16.239 -5.412 -3.083 1.00 98.06 220 PHE A N 1
ATOM 1683 C CA . PHE A 1 220 ? 15.062 -6.264 -2.901 1.00 98.06 220 PHE A CA 1
ATOM 1684 C C . PHE A 1 220 ? 15.141 -7.540 -3.760 1.00 98.06 220 PHE A C 1
ATOM 1686 O O . PHE A 1 220 ? 14.375 -7.707 -4.713 1.00 98.06 220 PHE A O 1
ATOM 1693 N N . PRO A 1 221 ? 16.050 -8.477 -3.437 1.00 97.62 221 PRO A N 1
ATOM 1694 C CA . PRO A 1 221 ? 16.231 -9.701 -4.222 1.00 97.62 221 PRO A CA 1
ATOM 1695 C C . PRO A 1 221 ? 14.996 -10.624 -4.216 1.00 97.62 221 PRO A C 1
ATOM 1697 O O . PRO A 1 221 ? 14.771 -11.358 -5.180 1.00 97.62 221 PRO A O 1
ATOM 1700 N N . ASP A 1 222 ? 14.176 -10.564 -3.162 1.00 98.00 222 ASP A N 1
ATOM 1701 C CA . ASP A 1 222 ? 12.943 -11.349 -2.996 1.00 98.00 222 ASP A CA 1
ATOM 1702 C C . ASP A 1 222 ? 11.679 -10.632 -3.501 1.00 98.00 222 ASP A C 1
ATOM 1704 O O . ASP A 1 222 ? 10.558 -11.082 -3.246 1.00 98.00 222 ASP A O 1
ATOM 1708 N N . LEU A 1 223 ? 11.839 -9.518 -4.225 1.00 98.31 223 LEU 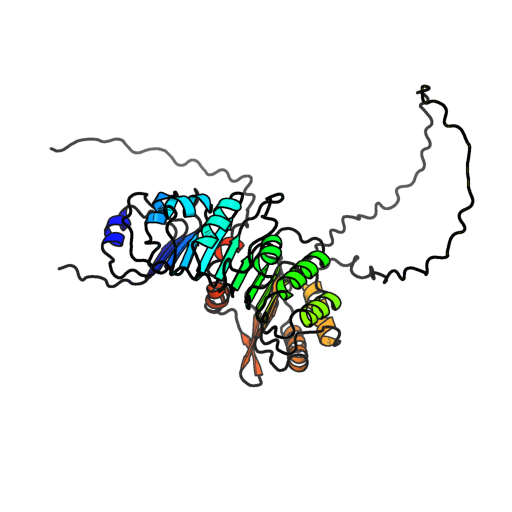A N 1
ATOM 1709 C CA . LEU A 1 223 ? 10.712 -8.726 -4.696 1.00 98.31 223 LEU A CA 1
ATOM 1710 C C . LEU A 1 223 ? 9.883 -9.494 -5.731 1.00 98.31 223 LEU A C 1
ATOM 1712 O O . LEU A 1 223 ? 10.380 -9.893 -6.785 1.00 98.31 223 LEU A O 1
ATOM 1716 N N . LYS A 1 224 ? 8.590 -9.639 -5.439 1.00 97.75 224 LYS A N 1
ATOM 1717 C CA . LYS A 1 224 ? 7.592 -10.279 -6.303 1.00 97.75 224 LYS A CA 1
ATOM 1718 C C . LYS A 1 224 ? 6.715 -9.275 -7.024 1.00 97.75 224 LYS A C 1
ATOM 1720 O O . LYS A 1 224 ? 6.261 -9.539 -8.134 1.00 97.75 224 LYS A O 1
ATOM 1725 N N . GLN A 1 225 ? 6.459 -8.128 -6.408 1.00 97.81 225 GLN A N 1
ATOM 1726 C CA . GLN A 1 225 ? 5.587 -7.103 -6.958 1.00 97.81 225 GLN A CA 1
ATOM 1727 C C . GLN A 1 225 ? 6.303 -5.757 -6.946 1.00 97.81 225 GLN A C 1
ATOM 1729 O O . GLN A 1 225 ? 6.702 -5.266 -5.892 1.00 97.81 225 GLN A O 1
ATOM 1734 N N . LEU A 1 226 ? 6.427 -5.152 -8.124 1.00 96.62 226 LEU A N 1
ATOM 1735 C CA . LEU A 1 226 ? 6.934 -3.797 -8.286 1.00 96.62 226 LEU A CA 1
ATOM 1736 C C . LEU A 1 226 ? 5.864 -2.939 -8.953 1.00 96.62 226 LEU A C 1
ATOM 1738 O O . LEU A 1 226 ? 5.474 -3.185 -10.095 1.00 96.62 226 LEU A O 1
ATOM 1742 N N . SER A 1 227 ? 5.405 -1.916 -8.241 1.00 94.81 227 SER A N 1
ATOM 1743 C CA . SER A 1 227 ? 4.496 -0.899 -8.757 1.00 94.81 227 SER A CA 1
ATOM 1744 C C . SER A 1 227 ? 5.189 0.454 -8.767 1.00 94.81 227 SER A C 1
ATOM 1746 O O . SER A 1 227 ? 5.792 0.870 -7.782 1.00 94.81 227 SER A O 1
ATOM 1748 N N . MET A 1 228 ? 5.116 1.167 -9.881 1.00 92.56 228 MET A N 1
ATOM 1749 C CA . MET A 1 228 ? 5.691 2.498 -10.015 1.00 92.56 228 MET A CA 1
ATOM 1750 C C . MET A 1 228 ? 4.709 3.426 -10.710 1.00 92.56 228 MET A C 1
ATOM 1752 O O . MET A 1 228 ? 4.066 3.046 -11.690 1.00 92.56 228 MET A O 1
ATOM 1756 N N . LYS A 1 229 ? 4.614 4.665 -10.227 1.00 88.81 229 LYS A N 1
ATOM 1757 C CA . LYS A 1 229 ? 3.920 5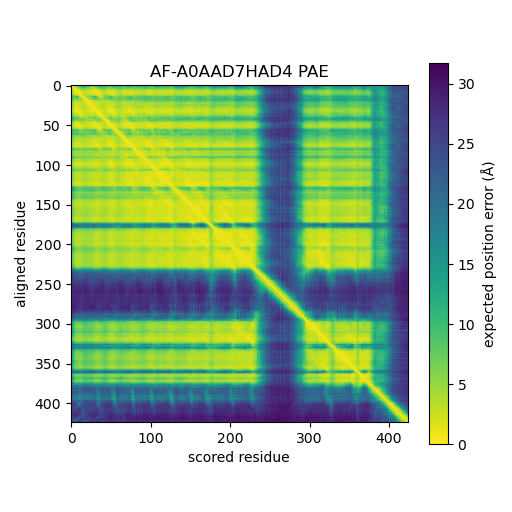.751 -10.932 1.00 88.81 229 LYS A CA 1
ATOM 1758 C C . LYS A 1 229 ? 4.953 6.605 -11.649 1.00 88.81 229 LYS A C 1
ATOM 1760 O O . LYS A 1 229 ? 5.512 7.484 -11.032 1.00 88.81 229 LYS A O 1
ATOM 1765 N N . ILE A 1 230 ? 5.258 6.362 -12.913 1.00 85.38 230 ILE A N 1
ATOM 1766 C CA . ILE A 1 230 ? 6.321 7.076 -13.633 1.00 85.38 230 ILE A CA 1
ATOM 1767 C C . ILE A 1 230 ? 5.929 8.543 -13.844 1.00 85.38 230 ILE A C 1
ATOM 1769 O O . ILE A 1 230 ? 4.838 8.850 -14.339 1.00 85.38 230 ILE A O 1
ATOM 1773 N N . ARG A 1 231 ? 6.842 9.450 -13.484 1.00 76.75 231 ARG A N 1
ATOM 1774 C CA . ARG A 1 231 ? 6.698 10.885 -13.732 1.00 76.75 231 ARG A CA 1
ATOM 1775 C C . ARG A 1 231 ? 7.110 11.202 -15.164 1.00 76.75 231 ARG A C 1
ATOM 1777 O O . ARG A 1 231 ? 8.233 10.915 -15.567 1.00 76.75 231 ARG A O 1
ATOM 1784 N N . VAL A 1 232 ? 6.226 11.856 -15.909 1.00 68.44 232 VAL A N 1
ATOM 1785 C CA . VAL A 1 232 ? 6.622 12.554 -17.135 1.00 68.44 232 VAL A CA 1
ATOM 1786 C C . VAL A 1 232 ? 7.196 13.881 -16.699 1.00 68.44 232 VAL A C 1
ATOM 1788 O O . VAL A 1 232 ? 6.490 14.682 -16.083 1.00 68.44 232 VAL A O 1
ATOM 1791 N N . MET A 1 233 ? 8.466 14.129 -16.985 1.00 62.84 233 MET A N 1
ATOM 1792 C CA . MET A 1 233 ? 8.907 15.511 -16.978 1.00 62.84 233 MET A CA 1
ATOM 1793 C C . MET A 1 233 ? 8.346 16.157 -18.236 1.00 62.84 233 MET A C 1
ATOM 1795 O O . MET A 1 233 ? 8.776 15.827 -19.340 1.00 62.84 233 MET A O 1
ATOM 1799 N N . GLU A 1 234 ? 7.410 17.090 -18.078 1.00 54.72 234 GLU A N 1
ATOM 1800 C CA . GLU A 1 234 ? 7.279 18.140 -19.075 1.00 54.72 234 GLU A CA 1
ATOM 1801 C C . GLU A 1 234 ? 8.635 18.839 -19.092 1.00 54.72 234 GLU A C 1
ATOM 1803 O O . GLU A 1 234 ? 8.978 19.604 -18.188 1.00 54.72 234 GLU A O 1
ATOM 1808 N N . VAL A 1 235 ? 9.464 18.500 -20.080 1.00 51.00 235 VAL A N 1
ATOM 1809 C CA . VAL A 1 235 ? 10.599 19.337 -20.438 1.00 51.00 235 VAL A CA 1
ATOM 1810 C C . VAL A 1 235 ? 9.956 20.622 -20.933 1.00 51.00 235 VAL A C 1
ATOM 1812 O O . VAL A 1 235 ? 9.637 20.758 -22.113 1.00 51.00 235 VAL A O 1
ATOM 1815 N N . PHE A 1 236 ? 9.657 21.533 -20.008 1.00 44.16 236 PHE A N 1
ATOM 1816 C CA . PHE A 1 236 ? 9.291 22.886 -20.356 1.00 44.16 236 PHE A CA 1
ATOM 1817 C C . PHE A 1 236 ? 10.485 23.421 -21.129 1.00 44.16 236 PHE A C 1
ATOM 1819 O O . PHE A 1 236 ? 11.522 23.760 -20.556 1.00 44.16 236 PHE A O 1
ATOM 1826 N N . SER A 1 237 ? 10.350 23.469 -22.450 1.00 44.16 237 SER A N 1
ATOM 1827 C CA . SER A 1 237 ? 11.244 24.164 -23.365 1.00 44.16 237 SER A CA 1
ATOM 1828 C C . SER A 1 237 ? 11.112 25.679 -23.156 1.00 44.16 237 SER A C 1
ATOM 1830 O O . SER A 1 237 ? 10.924 26.429 -24.107 1.00 44.16 237 SER A O 1
ATOM 1832 N N . ASN A 1 238 ? 11.164 26.134 -21.901 1.00 43.47 238 ASN A N 1
ATOM 1833 C CA . ASN A 1 238 ? 11.178 27.542 -21.523 1.00 43.47 238 ASN A CA 1
ATOM 1834 C C . ASN A 1 238 ? 12.561 28.162 -21.736 1.00 43.47 238 ASN A C 1
ATOM 1836 O O . ASN A 1 238 ? 12.721 29.366 -21.579 1.00 43.47 238 ASN A O 1
ATOM 1840 N N . TYR A 1 239 ? 13.534 27.385 -22.213 1.00 44.78 239 TYR A N 1
ATOM 1841 C CA . TYR A 1 239 ? 14.576 27.937 -23.065 1.00 44.78 239 TYR A CA 1
ATOM 1842 C C . TYR A 1 239 ? 13.998 28.140 -24.467 1.00 44.78 239 TYR A C 1
ATOM 1844 O O . TYR A 1 239 ? 14.392 27.483 -25.430 1.00 44.78 239 TYR A O 1
ATOM 1852 N N . SER A 1 240 ? 13.070 29.096 -24.593 1.00 42.44 240 SER A N 1
ATOM 1853 C CA . SER A 1 240 ? 13.073 29.905 -25.800 1.00 42.44 240 SER A CA 1
ATOM 1854 C C . SER A 1 240 ? 14.489 30.447 -25.887 1.00 42.44 240 SER A C 1
ATOM 1856 O O . SER A 1 240 ? 14.890 31.264 -25.057 1.00 42.44 240 SER A O 1
ATOM 1858 N N . VAL A 1 241 ? 15.263 29.911 -26.826 1.00 46.66 241 VAL A N 1
ATOM 1859 C CA . VAL A 1 241 ? 16.463 30.555 -27.334 1.00 46.66 241 VAL A CA 1
ATOM 1860 C C . VAL A 1 241 ? 16.052 32.006 -27.541 1.00 46.66 241 VAL A C 1
ATOM 1862 O O . VAL A 1 241 ? 15.265 32.300 -28.441 1.00 46.66 241 VAL A O 1
ATOM 1865 N N . SER A 1 242 ? 16.495 32.896 -26.653 1.00 46.06 242 SER A N 1
ATOM 1866 C CA . SER A 1 242 ? 16.550 34.317 -26.934 1.00 46.06 242 SER A CA 1
ATOM 1867 C C . SER A 1 242 ? 17.540 34.423 -28.079 1.00 46.06 242 SER A C 1
ATOM 1869 O O . SER A 1 242 ? 18.743 34.588 -27.902 1.00 46.06 242 SER A O 1
ATOM 1871 N N . SER A 1 243 ? 17.020 34.188 -29.282 1.00 44.56 243 SER A N 1
ATOM 1872 C CA . SER A 1 243 ? 17.699 34.451 -30.525 1.00 44.56 243 SER A CA 1
ATOM 1873 C C . SER A 1 243 ? 18.152 35.892 -30.430 1.00 44.56 243 SER A C 1
ATOM 1875 O O . SER A 1 243 ? 17.316 36.794 -30.339 1.00 44.56 243 SER A O 1
ATOM 1877 N N . ALA A 1 244 ? 19.469 36.053 -30.359 1.00 50.31 244 ALA A N 1
ATOM 1878 C CA . ALA A 1 244 ? 20.220 37.188 -30.846 1.00 50.31 244 ALA A CA 1
ATOM 1879 C C . ALA A 1 244 ? 19.323 38.288 -31.438 1.00 50.31 244 ALA A C 1
ATOM 1881 O O . ALA A 1 244 ? 18.922 38.235 -32.599 1.00 50.31 244 ALA A O 1
ATOM 1882 N N . ARG A 1 245 ? 19.006 39.289 -30.617 1.00 45.16 245 ARG A N 1
ATOM 1883 C CA . ARG A 1 245 ? 18.869 40.652 -31.112 1.00 45.16 245 ARG A CA 1
ATOM 1884 C C . ARG A 1 245 ? 20.074 41.414 -30.598 1.00 45.16 245 ARG A C 1
ATOM 1886 O O . ARG A 1 245 ? 20.137 41.802 -29.439 1.00 45.16 245 ARG A O 1
ATOM 1893 N N . ASP A 1 246 ? 21.050 41.455 -31.490 1.00 47.41 246 ASP A N 1
ATOM 1894 C CA . ASP A 1 246 ? 22.103 42.442 -31.666 1.00 47.41 246 ASP A CA 1
ATOM 1895 C C . ASP A 1 246 ? 22.094 43.662 -30.733 1.00 47.41 246 ASP A C 1
ATOM 1897 O O . ASP A 1 246 ? 21.128 44.425 -30.691 1.00 47.41 246 ASP A O 1
ATOM 1901 N N . GLY A 1 247 ? 23.261 43.920 -30.132 1.00 39.78 247 GLY A N 1
ATOM 1902 C CA . GLY A 1 247 ? 23.734 45.282 -29.882 1.00 39.78 247 GLY A CA 1
ATOM 1903 C C . GLY A 1 247 ? 24.421 45.502 -28.530 1.00 39.78 247 GLY A C 1
ATOM 1904 O O . GLY A 1 247 ? 23.743 45.485 -27.506 1.00 39.78 247 GLY A O 1
ATOM 1905 N N . PRO A 1 248 ? 25.736 45.801 -28.491 1.00 53.62 248 PRO A N 1
ATOM 1906 C CA . PRO A 1 248 ? 26.364 46.377 -27.314 1.00 53.62 248 PRO A CA 1
ATOM 1907 C C . PRO A 1 248 ? 26.057 47.877 -27.300 1.00 53.62 248 PRO A C 1
ATOM 1909 O O . PRO A 1 248 ? 26.615 48.636 -28.091 1.00 53.62 248 PRO A O 1
ATOM 1912 N N . THR A 1 249 ? 25.176 48.329 -26.412 1.00 42.81 249 THR A N 1
ATOM 1913 C CA . THR A 1 249 ? 25.119 49.753 -26.064 1.00 42.81 249 THR A CA 1
ATOM 1914 C C . THR A 1 249 ? 25.861 49.931 -24.753 1.00 42.81 249 THR A C 1
ATOM 1916 O O . THR A 1 249 ? 25.332 49.721 -23.667 1.00 42.81 249 THR A O 1
ATOM 1919 N N . ILE A 1 250 ? 27.142 50.261 -24.894 1.00 50.94 250 ILE A N 1
ATOM 1920 C CA . ILE A 1 250 ? 27.878 50.998 -23.877 1.00 50.94 250 ILE A CA 1
ATOM 1921 C C . ILE A 1 250 ? 27.108 52.305 -23.700 1.00 50.94 250 ILE A C 1
ATOM 1923 O O . ILE A 1 250 ? 27.065 53.094 -24.643 1.00 50.94 250 ILE A O 1
ATOM 1927 N N . ASP A 1 251 ? 26.533 52.544 -22.526 1.00 45.84 251 ASP A N 1
ATOM 1928 C CA . ASP A 1 251 ? 26.368 53.918 -22.076 1.00 45.84 251 ASP A CA 1
ATOM 1929 C C . ASP A 1 251 ? 26.953 54.091 -20.677 1.00 45.84 251 ASP A C 1
ATOM 1931 O O . ASP A 1 251 ? 26.744 53.291 -19.764 1.00 45.84 251 ASP A O 1
ATOM 1935 N N . ARG A 1 252 ? 27.803 55.108 -20.602 1.00 50.47 252 ARG A N 1
ATOM 1936 C CA . ARG A 1 252 ? 28.647 55.512 -19.489 1.00 50.47 252 ARG A CA 1
ATOM 1937 C C . ARG A 1 252 ? 27.925 56.636 -18.767 1.00 50.47 252 ARG A C 1
ATOM 1939 O O . ARG A 1 252 ? 27.944 57.740 -19.287 1.00 50.47 252 ARG A O 1
ATOM 1946 N N . THR A 1 253 ? 27.415 56.360 -17.573 1.00 45.53 253 THR A N 1
ATOM 1947 C CA . THR A 1 253 ? 27.067 57.303 -16.485 1.00 45.53 253 THR A CA 1
ATOM 1948 C C . THR A 1 253 ? 26.307 56.440 -15.471 1.00 45.53 253 THR A C 1
ATOM 1950 O O . THR A 1 253 ? 25.344 55.793 -15.851 1.00 45.53 253 THR A O 1
ATOM 1953 N N . ASP A 1 254 ? 26.743 56.214 -14.235 1.00 44.84 254 ASP A N 1
ATOM 1954 C CA . ASP A 1 254 ? 27.116 57.230 -13.266 1.00 44.84 254 ASP A CA 1
ATOM 1955 C C . ASP A 1 254 ? 28.154 56.740 -12.249 1.00 44.84 254 ASP A C 1
ATOM 1957 O O . ASP A 1 254 ? 28.090 55.646 -11.691 1.00 44.84 254 ASP A O 1
ATOM 1961 N N . LEU A 1 255 ? 29.105 57.638 -12.006 1.00 49.09 255 LEU A N 1
ATOM 1962 C CA . LEU A 1 255 ? 29.979 57.692 -10.847 1.00 49.09 255 LEU A CA 1
ATOM 1963 C C . LEU A 1 255 ? 29.167 58.144 -9.628 1.00 49.09 255 LEU A C 1
ATOM 1965 O O . LEU A 1 255 ? 28.560 59.212 -9.695 1.00 49.09 255 LEU A O 1
ATOM 1969 N N . ARG A 1 256 ? 29.253 57.404 -8.518 1.00 44.97 256 ARG A N 1
ATOM 1970 C CA . ARG A 1 256 ? 29.455 57.895 -7.135 1.00 44.97 256 ARG A CA 1
ATOM 1971 C C . ARG A 1 256 ? 28.983 56.844 -6.134 1.00 44.97 256 ARG A C 1
ATOM 1973 O O . ARG A 1 256 ? 27.790 56.647 -5.970 1.00 44.97 256 ARG A O 1
ATOM 1980 N N . ASP A 1 257 ? 29.934 56.240 -5.437 1.00 42.69 257 ASP A N 1
ATOM 1981 C CA . ASP A 1 257 ? 30.008 56.428 -3.990 1.00 42.69 257 ASP A CA 1
ATOM 1982 C C . ASP A 1 257 ? 31.415 56.045 -3.525 1.00 42.69 257 ASP A C 1
ATOM 1984 O O . ASP A 1 257 ? 31.806 54.881 -3.467 1.00 42.69 257 ASP A O 1
ATOM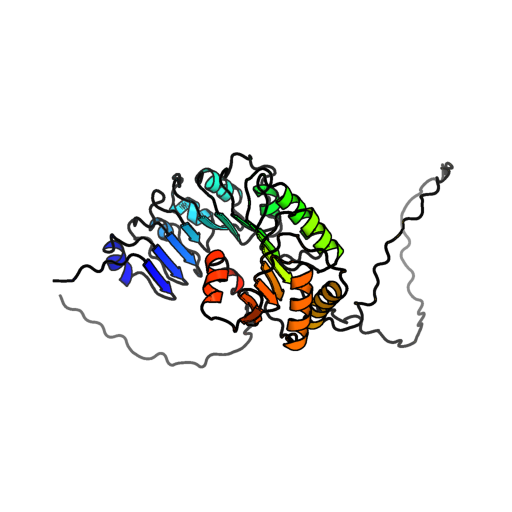 1988 N N . GLU A 1 258 ? 32.206 57.083 -3.264 1.00 50.09 258 GLU A N 1
ATOM 1989 C CA . GLU A 1 258 ? 33.368 57.007 -2.395 1.00 50.09 258 GLU A CA 1
ATOM 1990 C C . GLU A 1 258 ? 32.828 56.973 -0.966 1.00 50.09 258 GLU A C 1
ATOM 1992 O O . GLU A 1 258 ? 32.207 57.946 -0.541 1.00 50.09 258 GLU A O 1
ATOM 1997 N N . ASN A 1 259 ? 33.022 55.867 -0.243 1.00 43.16 259 ASN A N 1
ATOM 1998 C CA . ASN A 1 259 ? 33.494 55.880 1.144 1.00 43.16 259 ASN A CA 1
ATOM 1999 C C . ASN A 1 259 ? 33.549 54.475 1.762 1.00 43.16 259 ASN A C 1
ATOM 2001 O O . ASN A 1 259 ? 32.587 53.716 1.705 1.00 43.16 259 ASN A O 1
ATOM 2005 N N . ALA A 1 260 ? 34.657 54.271 2.478 1.00 42.94 260 ALA A N 1
ATOM 2006 C CA . ALA A 1 260 ? 34.855 53.369 3.611 1.00 42.94 260 ALA A CA 1
ATOM 2007 C C . ALA A 1 260 ? 34.942 51.862 3.322 1.00 42.94 260 ALA A C 1
ATOM 2009 O O . ALA A 1 260 ? 33.938 51.212 3.078 1.00 42.94 260 ALA A O 1
ATOM 2010 N N . PHE A 1 261 ? 36.165 51.330 3.410 1.00 43.19 261 PHE A N 1
ATOM 2011 C CA . PHE A 1 261 ? 36.597 50.220 4.285 1.00 43.19 261 PHE A CA 1
ATOM 2012 C C . PHE A 1 261 ? 38.096 50.012 3.985 1.00 43.19 261 PHE A C 1
ATOM 2014 O O . PHE A 1 261 ? 38.460 49.614 2.885 1.00 43.19 261 PHE A O 1
ATOM 2021 N N . GLU A 1 262 ? 38.976 50.669 4.742 1.00 44.22 262 GLU A N 1
ATOM 2022 C CA . GLU A 1 262 ? 39.708 50.103 5.893 1.00 44.22 262 GLU A CA 1
ATOM 2023 C C . GLU A 1 262 ? 40.607 48.908 5.528 1.00 44.22 262 GLU A C 1
ATOM 2025 O O . GLU A 1 262 ? 40.153 47.787 5.323 1.00 44.22 262 GLU A O 1
ATOM 2030 N N . ASP A 1 263 ? 41.898 49.241 5.446 1.00 48.12 263 ASP A N 1
ATOM 2031 C CA . ASP A 1 263 ? 43.115 48.463 5.688 1.00 48.12 263 ASP A CA 1
ATOM 2032 C C . ASP A 1 263 ? 42.952 46.970 6.032 1.00 48.12 263 ASP A C 1
ATOM 2034 O O . ASP A 1 263 ? 42.586 46.595 7.148 1.00 48.12 263 ASP A O 1
ATOM 2038 N N . ILE A 1 264 ? 43.383 46.111 5.104 1.00 48.22 264 ILE A N 1
ATOM 2039 C CA . ILE A 1 264 ? 43.792 44.731 5.394 1.00 48.22 264 ILE A CA 1
ATOM 2040 C C . ILE A 1 264 ? 45.302 44.651 5.122 1.00 48.22 264 ILE A C 1
ATOM 2042 O O . ILE A 1 264 ? 45.712 44.959 4.001 1.00 48.22 264 ILE A O 1
ATOM 2046 N N . PRO A 1 265 ? 46.142 44.268 6.103 1.00 51.66 265 PRO A N 1
ATOM 2047 C CA . PRO A 1 265 ? 47.572 44.105 5.879 1.00 51.66 265 PRO A CA 1
ATOM 2048 C C . PRO A 1 265 ? 47.839 42.886 4.991 1.00 51.66 265 PRO A C 1
ATOM 2050 O O . PRO A 1 265 ? 47.339 41.792 5.252 1.00 51.66 265 PRO A O 1
ATOM 2053 N N . GLU A 1 266 ? 48.653 43.092 3.961 1.00 54.28 266 GLU A N 1
ATOM 2054 C CA . GLU A 1 266 ? 49.316 42.037 3.204 1.00 54.28 266 GLU A CA 1
ATOM 2055 C C . GLU A 1 266 ? 50.437 41.451 4.067 1.00 54.28 266 GLU A C 1
ATOM 2057 O O . GLU A 1 266 ? 51.445 42.117 4.270 1.00 54.28 266 GLU A O 1
ATOM 2062 N N . ASP A 1 267 ? 50.267 40.231 4.575 1.00 48.56 267 ASP A N 1
ATOM 2063 C CA . ASP A 1 267 ? 51.379 39.363 4.969 1.00 48.56 267 ASP A CA 1
ATOM 2064 C C . ASP A 1 267 ? 50.916 37.893 5.017 1.00 48.56 267 ASP A C 1
ATOM 2066 O O . ASP A 1 267 ? 49.808 37.583 5.449 1.00 48.56 267 ASP A O 1
ATOM 2070 N N . GLU A 1 268 ? 51.810 37.006 4.567 1.00 45.56 268 GLU A N 1
ATOM 2071 C CA . GLU A 1 268 ? 51.758 35.529 4.595 1.00 45.56 268 GLU A CA 1
ATOM 2072 C C . GLU A 1 268 ? 50.968 34.798 3.487 1.00 45.56 268 GLU A C 1
ATOM 2074 O O . GLU A 1 268 ? 49.970 34.112 3.707 1.00 45.56 268 GLU A O 1
ATOM 2079 N N . ILE A 1 269 ? 51.538 34.815 2.276 1.00 44.69 269 ILE A N 1
ATOM 2080 C CA . ILE A 1 269 ? 51.408 33.708 1.316 1.00 44.69 269 ILE A CA 1
ATOM 2081 C C . ILE A 1 269 ? 52.474 32.669 1.689 1.00 44.69 269 ILE A C 1
ATOM 2083 O O . ILE A 1 269 ? 53.650 32.854 1.378 1.00 44.69 269 ILE A O 1
ATOM 2087 N N . SER A 1 270 ? 52.080 31.595 2.380 1.00 44.28 270 SER A N 1
ATOM 2088 C CA . SER A 1 270 ? 52.917 30.402 2.536 1.00 44.28 270 SER A CA 1
ATOM 2089 C C . SER A 1 270 ? 52.543 29.358 1.490 1.00 44.28 270 SER A C 1
ATOM 2091 O O . SER A 1 270 ? 51.382 28.954 1.391 1.00 44.28 270 SER A O 1
ATOM 2093 N N . ASP A 1 271 ? 53.554 28.908 0.759 1.00 49.28 271 ASP A N 1
ATOM 2094 C CA . ASP A 1 271 ? 53.526 27.822 -0.209 1.00 49.28 271 ASP A CA 1
ATOM 2095 C C . ASP A 1 271 ? 52.908 26.539 0.372 1.00 49.28 271 ASP A C 1
ATOM 2097 O O . ASP A 1 271 ? 53.466 25.906 1.269 1.00 49.28 271 ASP A O 1
ATOM 2101 N N . ALA A 1 272 ? 51.762 26.128 -0.172 1.00 42.88 272 ALA A N 1
ATOM 2102 C CA . ALA A 1 272 ? 51.237 24.779 -0.014 1.00 42.88 272 ALA A CA 1
ATOM 2103 C C . ALA A 1 272 ? 51.268 24.097 -1.384 1.00 42.88 272 ALA A C 1
ATOM 2105 O O . ALA A 1 272 ? 50.466 24.391 -2.273 1.00 42.88 272 ALA A O 1
ATOM 2106 N N . GLU A 1 273 ? 52.252 23.216 -1.550 1.00 40.62 273 GLU A N 1
ATOM 2107 C CA . GLU A 1 273 ? 52.409 22.323 -2.691 1.00 40.62 273 GLU A CA 1
ATOM 2108 C C . GLU A 1 273 ? 51.123 21.506 -2.891 1.00 40.62 273 GLU A C 1
ATOM 2110 O O . GLU A 1 273 ? 50.702 20.731 -2.032 1.00 40.62 273 GLU A O 1
ATOM 2115 N N . GLY A 1 274 ? 50.468 21.721 -4.032 1.00 36.12 274 GLY A N 1
ATOM 2116 C CA . GLY A 1 274 ? 49.261 21.005 -4.417 1.00 36.12 274 GLY A CA 1
ATOM 2117 C C . GLY A 1 274 ? 49.575 19.564 -4.809 1.00 36.12 274 GLY A C 1
ATOM 2118 O O . GLY A 1 274 ? 50.153 19.313 -5.867 1.00 36.12 274 GLY A O 1
ATOM 2119 N N . GLU A 1 275 ? 49.131 18.612 -3.990 1.00 42.31 275 GLU A N 1
ATOM 2120 C CA . GLU A 1 275 ? 48.945 17.230 -4.423 1.00 42.31 275 GLU A CA 1
ATOM 2121 C C . GLU A 1 275 ? 47.907 17.196 -5.554 1.00 42.31 275 GLU A C 1
ATOM 2123 O O . GLU A 1 275 ? 46.771 17.658 -5.415 1.00 42.31 275 GLU A O 1
ATOM 2128 N N . ALA A 1 276 ? 48.312 16.652 -6.701 1.00 38.50 276 ALA A N 1
ATOM 2129 C CA . ALA A 1 276 ? 47.447 16.450 -7.849 1.00 38.50 276 ALA A CA 1
ATOM 2130 C C . ALA A 1 276 ? 46.285 15.520 -7.468 1.00 38.50 276 ALA A C 1
ATOM 2132 O O . ALA A 1 276 ? 46.458 14.306 -7.339 1.00 38.50 276 ALA A O 1
ATOM 2133 N N . GLN A 1 277 ? 45.085 16.085 -7.312 1.00 42.25 277 GLN A N 1
ATOM 2134 C CA . GLN A 1 277 ? 43.869 15.286 -7.242 1.00 42.25 277 GLN A CA 1
ATOM 2135 C C . GLN A 1 277 ? 43.738 14.464 -8.536 1.00 42.25 277 GLN A C 1
ATOM 2137 O O . GLN A 1 277 ? 43.907 15.017 -9.630 1.00 42.25 277 GLN A O 1
ATOM 2142 N N . PRO A 1 278 ? 43.434 13.155 -8.450 1.00 40.09 278 PRO A N 1
ATOM 2143 C CA . PRO A 1 278 ? 43.152 12.368 -9.638 1.00 40.09 278 PRO A CA 1
ATOM 2144 C C . PRO A 1 278 ? 41.936 12.967 -10.358 1.00 40.09 278 PRO A C 1
ATOM 2146 O O . PRO A 1 278 ? 41.032 13.491 -9.699 1.00 40.09 278 PRO A O 1
ATOM 2149 N N . PRO A 1 279 ? 41.888 12.904 -11.700 1.00 31.25 279 PRO A N 1
ATOM 2150 C CA . PRO A 1 279 ? 40.769 13.437 -12.456 1.00 31.25 279 PRO A CA 1
ATOM 2151 C C . PRO A 1 279 ? 39.479 12.788 -11.960 1.00 31.25 279 PRO A C 1
ATOM 2153 O O . PRO A 1 279 ? 39.288 11.576 -12.071 1.00 31.25 279 PRO A O 1
ATOM 2156 N N . VAL A 1 280 ? 38.590 13.611 -11.406 1.00 32.72 280 VAL A N 1
ATOM 2157 C CA . VAL A 1 280 ? 37.207 13.226 -11.152 1.00 32.72 280 VAL A CA 1
ATOM 2158 C C . VAL A 1 280 ? 36.613 12.874 -12.511 1.00 32.72 280 VAL A C 1
ATOM 2160 O O . VAL A 1 280 ? 36.376 13.747 -13.346 1.00 32.72 280 VAL A O 1
ATOM 2163 N N . ILE A 1 281 ? 36.413 11.578 -12.755 1.00 30.25 281 ILE A N 1
ATOM 2164 C CA . ILE A 1 281 ? 35.640 11.091 -13.893 1.00 30.25 281 ILE A CA 1
ATOM 2165 C C . ILE A 1 281 ? 34.199 11.523 -13.628 1.00 30.25 281 ILE A C 1
ATOM 2167 O O . ILE A 1 281 ? 33.431 10.839 -12.954 1.00 30.25 281 ILE A O 1
ATOM 2171 N N . LEU A 1 282 ? 33.839 12.700 -14.135 1.00 29.88 282 LEU A N 1
ATOM 2172 C CA . LEU A 1 282 ? 32.451 13.080 -14.319 1.00 29.88 282 LEU A CA 1
ATOM 2173 C C . LEU A 1 282 ? 31.870 12.083 -15.320 1.00 29.88 282 LEU A C 1
ATOM 2175 O O . LEU A 1 282 ? 32.121 12.178 -16.520 1.00 29.88 282 LEU A O 1
ATOM 2179 N N . VAL A 1 283 ? 31.129 11.095 -14.814 1.00 33.75 283 VAL A N 1
ATOM 2180 C CA . VAL A 1 283 ? 30.257 10.254 -15.634 1.00 33.75 283 VAL A CA 1
ATOM 2181 C C . VAL A 1 283 ? 29.361 11.213 -16.411 1.00 33.75 283 VAL A C 1
ATOM 2183 O O . VAL A 1 283 ? 28.512 11.894 -15.832 1.00 33.75 283 VAL A O 1
ATOM 2186 N N . GLY A 1 284 ? 29.627 11.339 -17.710 1.00 28.73 284 GLY A N 1
ATOM 2187 C CA . GLY A 1 284 ? 28.919 12.258 -18.585 1.00 28.73 284 GLY A CA 1
ATOM 2188 C C . GLY A 1 284 ? 27.430 11.950 -18.541 1.00 28.73 284 GLY A C 1
ATOM 2189 O O . GLY A 1 284 ? 26.988 10.922 -19.045 1.00 28.73 284 GLY A O 1
ATOM 2190 N N . ARG A 1 285 ? 26.646 12.843 -17.929 1.00 41.06 285 ARG A N 1
ATOM 2191 C CA . ARG A 1 285 ? 25.199 12.888 -18.138 1.00 41.06 285 ARG A CA 1
ATOM 2192 C C . ARG A 1 285 ? 24.991 13.226 -19.606 1.00 41.06 285 ARG A C 1
ATOM 2194 O O . ARG A 1 285 ? 25.137 14.389 -19.971 1.00 41.06 285 ARG A O 1
ATOM 2201 N N . ASP A 1 286 ? 24.685 12.227 -20.426 1.00 41.25 286 ASP A N 1
ATOM 2202 C CA . ASP A 1 286 ? 24.300 12.440 -21.818 1.00 41.25 286 ASP A CA 1
ATOM 2203 C C . ASP A 1 286 ? 23.085 13.398 -21.864 1.00 41.25 286 ASP A C 1
ATOM 2205 O O . ASP A 1 286 ? 22.030 13.082 -21.300 1.00 41.25 286 ASP A O 1
ATOM 2209 N N . PRO A 1 287 ? 23.217 14.601 -22.455 1.00 47.47 287 PRO A N 1
ATOM 2210 C CA . PRO A 1 287 ? 22.138 15.577 -22.541 1.00 47.47 287 PRO A CA 1
ATOM 2211 C C . PRO A 1 287 ? 21.168 15.313 -23.707 1.00 47.47 287 PRO A C 1
ATOM 2213 O O . PRO A 1 287 ? 20.239 16.102 -23.894 1.00 47.47 287 PRO A O 1
ATOM 2216 N N . SER A 1 288 ? 21.337 14.225 -24.470 1.00 45.56 288 SER A N 1
ATOM 2217 C CA . SER A 1 288 ? 20.547 13.907 -25.672 1.00 45.56 288 SER A CA 1
ATOM 2218 C C . SER A 1 288 ? 19.030 13.782 -25.444 1.00 45.56 288 SER A C 1
ATOM 2220 O O . SER A 1 288 ? 18.253 14.005 -26.369 1.00 45.56 288 SER A O 1
ATOM 2222 N N . TRP A 1 289 ? 18.573 13.530 -24.215 1.00 47.62 289 TRP A N 1
ATOM 2223 C CA . TRP A 1 289 ? 17.144 13.461 -23.878 1.00 47.62 289 TRP A CA 1
ATOM 2224 C C . TRP A 1 289 ? 16.476 14.832 -23.652 1.00 47.62 289 TRP A C 1
ATOM 2226 O O . TRP A 1 289 ? 15.252 14.902 -23.538 1.00 47.62 289 TRP A O 1
ATOM 2236 N N . ARG A 1 290 ? 17.238 15.937 -23.580 1.00 47.03 290 ARG A N 1
ATOM 2237 C CA . ARG A 1 290 ? 16.716 17.268 -23.197 1.00 47.03 290 ARG A CA 1
ATOM 2238 C C . ARG A 1 290 ? 16.022 18.053 -24.319 1.00 47.03 290 ARG A C 1
ATOM 2240 O O . ARG A 1 290 ? 15.432 19.089 -24.029 1.00 47.03 290 ARG A O 1
ATOM 2247 N N . THR A 1 291 ? 16.086 17.620 -25.577 1.00 43.97 291 THR A N 1
ATOM 2248 C CA . THR A 1 291 ? 15.631 18.429 -26.732 1.00 43.97 291 THR A CA 1
ATOM 2249 C C . THR A 1 291 ? 14.333 17.959 -27.385 1.00 43.97 291 THR A C 1
ATOM 2251 O O . THR A 1 291 ? 13.733 18.704 -28.157 1.00 43.97 291 THR A O 1
ATOM 2254 N N . THR A 1 292 ? 13.833 16.777 -27.048 1.00 46.38 292 THR A N 1
ATOM 2255 C CA . THR A 1 292 ? 12.514 16.302 -27.485 1.00 46.38 292 THR A CA 1
ATOM 2256 C C . THR A 1 292 ? 11.494 16.535 -26.383 1.00 46.38 292 THR A C 1
ATOM 2258 O O . THR A 1 292 ? 11.773 16.236 -25.224 1.00 46.38 292 THR A O 1
ATOM 2261 N N . LYS A 1 293 ? 10.299 17.040 -26.729 1.00 46.75 293 LYS A N 1
ATOM 2262 C CA . LYS A 1 293 ? 9.121 16.986 -25.847 1.00 46.75 293 LYS A CA 1
ATOM 2263 C C . LYS A 1 293 ? 8.961 15.538 -25.383 1.00 46.75 293 LYS A C 1
ATOM 2265 O O . LYS A 1 293 ? 8.444 14.711 -26.130 1.00 46.75 293 LYS A O 1
ATOM 2270 N N . ALA A 1 294 ? 9.459 15.223 -24.193 1.00 50.03 294 ALA A N 1
ATOM 2271 C CA . ALA A 1 294 ? 9.364 13.894 -23.629 1.00 50.03 294 ALA A CA 1
ATOM 2272 C C . ALA A 1 294 ? 7.907 13.692 -23.214 1.00 50.03 294 ALA A C 1
ATOM 2274 O O . ALA A 1 294 ? 7.480 14.094 -22.137 1.00 50.03 294 ALA A O 1
ATOM 2275 N N . THR A 1 295 ? 7.104 13.141 -24.119 1.00 60.28 295 THR A N 1
ATOM 2276 C CA . THR A 1 295 ? 5.774 12.639 -23.786 1.00 60.28 295 THR A CA 1
ATOM 2277 C C . THR A 1 295 ? 5.933 11.416 -22.878 1.00 60.28 295 THR A C 1
ATOM 2279 O O . THR A 1 295 ? 6.963 10.742 -22.904 1.00 60.28 295 THR A O 1
ATOM 2282 N N . TYR A 1 296 ? 4.920 11.080 -22.073 1.00 58.47 296 TYR A N 1
ATOM 2283 C CA . TYR A 1 296 ? 4.916 9.825 -21.299 1.00 58.47 296 TYR A CA 1
ATOM 2284 C C . TYR A 1 296 ? 5.190 8.597 -22.170 1.00 58.47 296 TYR A C 1
ATOM 2286 O O . TYR A 1 296 ? 5.865 7.666 -21.735 1.00 58.47 296 TYR A O 1
ATOM 2294 N N . SER A 1 297 ? 4.686 8.630 -23.410 1.00 63.09 297 SER A N 1
ATOM 2295 C CA . SER A 1 297 ? 4.982 7.638 -24.444 1.00 63.09 297 SER A CA 1
ATOM 2296 C C . SER A 1 297 ? 6.492 7.451 -24.593 1.00 63.09 297 SER A C 1
ATOM 2298 O O . SER A 1 297 ? 6.964 6.326 -24.543 1.00 63.09 297 SER A O 1
ATOM 2300 N N . GLY A 1 298 ? 7.271 8.537 -24.602 1.00 71.81 298 GLY A N 1
ATOM 2301 C CA . GLY A 1 298 ? 8.733 8.496 -24.593 1.00 71.81 298 GLY A CA 1
ATOM 2302 C C . GLY A 1 298 ? 9.339 7.802 -23.369 1.00 71.81 298 GLY A C 1
ATOM 2303 O O . GLY A 1 298 ? 10.268 7.024 -23.535 1.00 71.81 298 GLY A O 1
ATOM 2304 N N . ALA A 1 299 ? 8.816 8.010 -22.155 1.00 75.56 299 ALA A N 1
ATOM 2305 C CA . ALA A 1 299 ? 9.346 7.345 -20.956 1.00 75.56 299 ALA A CA 1
ATOM 2306 C C . ALA A 1 299 ? 9.059 5.835 -20.955 1.00 75.56 299 ALA A C 1
ATOM 2308 O O . ALA A 1 299 ? 9.945 5.033 -20.663 1.00 75.56 299 ALA A O 1
ATOM 2309 N N . ILE A 1 300 ? 7.838 5.436 -21.321 1.00 76.44 300 ILE A N 1
ATOM 2310 C CA . ILE A 1 300 ? 7.486 4.019 -21.463 1.00 76.44 300 ILE A CA 1
ATOM 2311 C C . ILE A 1 300 ? 8.236 3.382 -22.633 1.00 76.44 300 ILE A C 1
ATOM 2313 O O . ILE A 1 300 ? 8.736 2.273 -22.478 1.00 76.44 300 ILE A O 1
ATOM 2317 N N . GLN A 1 301 ? 8.374 4.075 -23.763 1.00 78.12 301 GLN A N 1
ATOM 2318 C CA . GLN A 1 301 ? 9.143 3.605 -24.913 1.00 78.12 301 GLN A CA 1
ATOM 2319 C C . GLN A 1 301 ? 10.629 3.477 -24.576 1.00 78.12 301 GLN A C 1
ATOM 2321 O O . GLN A 1 301 ? 11.277 2.539 -25.015 1.00 78.12 301 GLN A O 1
ATOM 2326 N N . MET A 1 302 ? 11.176 4.384 -23.771 1.00 84.06 302 MET A N 1
ATOM 2327 C CA . MET A 1 302 ? 12.553 4.312 -23.293 1.00 84.06 302 MET A CA 1
ATOM 2328 C C . MET A 1 302 ? 12.758 3.083 -22.401 1.00 84.06 302 MET A C 1
ATOM 2330 O O . MET A 1 302 ? 13.682 2.314 -22.643 1.00 84.06 302 MET A O 1
ATOM 2334 N N . ILE A 1 303 ? 11.863 2.838 -21.437 1.00 84.69 303 ILE A N 1
ATOM 2335 C CA . ILE A 1 303 ? 11.907 1.617 -20.616 1.00 84.69 303 ILE A CA 1
ATOM 2336 C C . ILE A 1 303 ? 11.727 0.370 -21.486 1.00 84.69 303 ILE A C 1
ATOM 2338 O O . ILE A 1 303 ? 12.444 -0.609 -21.306 1.00 84.69 303 ILE A O 1
ATOM 2342 N N . ALA A 1 304 ? 10.799 0.402 -22.443 1.00 82.19 304 ALA A N 1
ATOM 2343 C CA . ALA A 1 304 ? 10.611 -0.666 -23.414 1.00 82.19 304 ALA A CA 1
ATOM 2344 C C . ALA A 1 304 ? 11.903 -0.925 -24.194 1.00 82.19 304 ALA A C 1
ATOM 2346 O O . ALA A 1 304 ? 12.326 -2.068 -24.276 1.00 82.19 304 ALA A O 1
ATOM 2347 N N . ASN A 1 305 ? 12.574 0.111 -24.693 1.00 84.38 305 ASN A N 1
ATOM 2348 C CA . ASN A 1 305 ? 13.845 -0.018 -25.398 1.00 84.38 305 ASN A CA 1
ATOM 2349 C C . ASN A 1 305 ? 14.929 -0.623 -24.495 1.00 84.38 305 ASN A C 1
ATOM 2351 O O . ASN A 1 305 ? 15.628 -1.530 -24.933 1.00 84.38 305 ASN A O 1
ATOM 2355 N N . TRP A 1 306 ? 15.031 -0.205 -23.231 1.00 91.56 306 TRP A N 1
ATOM 2356 C CA . TRP A 1 306 ? 15.959 -0.818 -22.273 1.00 91.56 306 TRP A CA 1
ATOM 2357 C C . TRP A 1 306 ? 15.662 -2.295 -22.031 1.00 91.56 306 TRP A C 1
ATOM 2359 O O . TRP A 1 306 ? 16.583 -3.100 -21.965 1.00 91.56 306 TRP A O 1
ATOM 2369 N N . ILE A 1 307 ? 14.385 -2.669 -21.941 1.00 86.00 307 ILE A N 1
ATOM 2370 C CA . ILE A 1 307 ? 13.968 -4.072 -21.852 1.00 86.00 307 ILE A CA 1
ATOM 2371 C C . ILE A 1 307 ? 14.384 -4.822 -23.123 1.00 86.00 307 ILE A C 1
ATOM 2373 O O . ILE A 1 307 ? 15.014 -5.870 -23.029 1.00 86.00 307 ILE A O 1
ATOM 2377 N N . LEU A 1 308 ? 14.057 -4.287 -24.305 1.00 82.12 308 LEU A N 1
ATOM 2378 C CA . LEU A 1 308 ? 14.347 -4.905 -25.604 1.00 82.12 308 LEU A CA 1
ATOM 2379 C C . LEU A 1 308 ? 15.854 -5.094 -25.849 1.00 82.12 308 LEU A C 1
ATOM 2381 O O . LEU A 1 308 ? 16.229 -6.044 -26.531 1.00 82.12 308 LEU A O 1
ATOM 2385 N N . ASN A 1 309 ? 16.692 -4.217 -25.291 1.00 87.00 309 ASN A N 1
ATOM 2386 C CA . ASN A 1 309 ? 18.152 -4.252 -25.407 1.00 87.00 309 ASN A CA 1
ATOM 2387 C C . ASN A 1 309 ? 18.859 -4.967 -24.238 1.00 87.00 309 ASN A C 1
ATOM 2389 O O . ASN A 1 309 ? 20.085 -4.953 -24.196 1.00 87.00 309 ASN A O 1
ATOM 2393 N N . ASP A 1 310 ? 18.120 -5.580 -23.301 1.00 87.00 310 ASP A N 1
ATOM 2394 C CA . ASP A 1 310 ? 18.675 -6.230 -22.096 1.00 87.00 310 ASP A CA 1
ATOM 2395 C C . ASP A 1 310 ? 19.512 -5.281 -21.203 1.00 87.00 310 ASP A C 1
ATOM 2397 O O . ASP A 1 310 ? 20.464 -5.668 -20.531 1.00 87.00 310 ASP A O 1
ATOM 2401 N N . GLU A 1 311 ? 19.155 -3.995 -21.186 1.00 91.44 311 GLU A N 1
ATOM 2402 C CA . GLU A 1 311 ? 19.800 -2.968 -20.356 1.00 91.44 311 GLU A CA 1
ATOM 2403 C C . GLU A 1 311 ? 19.139 -2.845 -18.970 1.00 91.44 311 GLU A C 1
ATOM 2405 O O . GLU A 1 311 ? 19.669 -2.190 -18.070 1.00 91.44 311 GLU A O 1
ATOM 2410 N N . LEU A 1 312 ? 17.965 -3.457 -18.779 1.00 92.38 312 LEU A N 1
ATOM 2411 C CA . LEU A 1 312 ? 17.161 -3.337 -17.565 1.00 92.38 312 LEU A CA 1
ATOM 2412 C C . LEU A 1 312 ? 17.341 -4.548 -16.639 1.00 92.38 312 LEU A C 1
ATOM 2414 O O . LEU A 1 312 ? 16.901 -5.653 -16.939 1.00 92.38 312 LEU A O 1
ATOM 2418 N N . SER A 1 313 ? 17.905 -4.325 -15.453 1.00 94.06 313 SER A N 1
ATOM 2419 C CA . SER A 1 313 ? 17.957 -5.346 -14.399 1.00 94.06 313 SER A CA 1
ATOM 2420 C C . SER A 1 313 ? 16.646 -5.400 -13.616 1.00 94.06 313 SER A C 1
ATOM 2422 O O . SER A 1 313 ? 16.269 -4.415 -12.988 1.00 94.06 313 SER A O 1
ATOM 2424 N N . LEU A 1 314 ? 15.968 -6.547 -13.617 1.00 94.38 314 LEU A N 1
ATOM 2425 C CA . LEU A 1 314 ? 14.755 -6.775 -12.826 1.00 94.38 314 LEU A CA 1
ATOM 2426 C C . LEU A 1 314 ? 14.987 -7.831 -11.732 1.00 94.38 314 LEU A C 1
ATOM 2428 O O . LEU A 1 314 ? 15.800 -8.743 -11.924 1.00 94.38 314 LEU A O 1
ATOM 2432 N N . PRO A 1 315 ? 14.249 -7.768 -10.605 1.00 95.25 315 PRO A N 1
ATOM 2433 C CA . PRO A 1 315 ? 14.279 -8.818 -9.594 1.00 95.25 315 PRO A CA 1
ATOM 2434 C C . PRO A 1 315 ? 13.941 -10.182 -10.196 1.00 95.25 315 PRO A C 1
ATOM 2436 O O . PRO A 1 315 ? 12.978 -10.335 -10.948 1.00 95.25 315 PRO A O 1
ATOM 2439 N N . ARG A 1 316 ? 14.725 -11.205 -9.842 1.00 94.00 316 ARG A N 1
ATOM 2440 C CA . ARG A 1 316 ? 14.588 -12.552 -10.426 1.00 94.00 316 ARG A CA 1
ATOM 2441 C C . ARG A 1 316 ? 13.243 -13.207 -10.118 1.00 94.00 316 ARG A C 1
ATOM 2443 O O . ARG A 1 316 ? 12.763 -14.000 -10.921 1.00 94.00 316 ARG A O 1
ATOM 2450 N N . ASN A 1 317 ? 12.652 -12.867 -8.975 1.00 96.25 317 ASN A N 1
ATOM 2451 C CA . ASN A 1 317 ? 11.386 -13.417 -8.492 1.00 96.25 317 ASN A CA 1
ATOM 2452 C C . ASN A 1 317 ? 10.181 -12.530 -8.842 1.00 96.25 317 ASN A C 1
ATOM 2454 O O . ASN A 1 317 ? 9.110 -12.713 -8.271 1.00 96.25 317 ASN A O 1
ATOM 2458 N N . LEU A 1 318 ? 10.341 -11.564 -9.753 1.00 96.88 318 LEU A N 1
ATOM 2459 C CA . LEU A 1 318 ? 9.280 -10.624 -10.085 1.00 96.88 318 LEU A CA 1
ATOM 2460 C C . LEU A 1 318 ? 8.109 -11.338 -10.781 1.00 96.88 318 LEU A C 1
ATOM 2462 O O . LEU A 1 318 ? 8.225 -11.828 -11.904 1.00 96.88 318 LEU A O 1
ATOM 2466 N N . GLU A 1 319 ? 6.962 -11.361 -10.109 1.00 96.56 319 GLU A N 1
ATOM 2467 C CA . GLU A 1 319 ? 5.706 -11.948 -10.578 1.00 96.56 319 GLU A CA 1
ATOM 2468 C C . GLU A 1 319 ? 4.770 -10.885 -11.170 1.00 96.56 319 GLU A C 1
ATOM 2470 O O . GLU A 1 319 ? 3.985 -11.181 -12.075 1.00 96.56 319 GLU A O 1
ATOM 2475 N N . THR A 1 320 ? 4.843 -9.650 -10.666 1.00 95.94 320 THR A N 1
ATOM 2476 C CA . THR A 1 320 ? 3.985 -8.529 -11.062 1.00 95.94 320 THR A CA 1
ATOM 2477 C C . THR A 1 320 ? 4.794 -7.257 -11.289 1.00 95.94 320 THR A C 1
ATOM 2479 O O . THR A 1 320 ? 5.472 -6.775 -10.382 1.00 95.94 320 THR A O 1
ATOM 2482 N N . LEU A 1 321 ? 4.649 -6.666 -12.478 1.00 94.62 321 LEU A N 1
ATOM 2483 C CA . LEU A 1 321 ? 5.215 -5.361 -12.820 1.00 94.62 321 LEU A CA 1
ATOM 2484 C C . LEU A 1 321 ? 4.101 -4.393 -13.221 1.00 94.62 321 LEU A C 1
ATOM 2486 O O . LEU A 1 321 ? 3.416 -4.594 -14.222 1.00 94.62 321 LEU A O 1
ATOM 2490 N N . SER A 1 322 ? 3.928 -3.316 -12.463 1.00 92.81 322 SER A N 1
ATOM 2491 C CA . SER A 1 322 ? 2.957 -2.270 -12.771 1.00 92.81 322 SER A CA 1
ATOM 2492 C C . SER A 1 322 ? 3.660 -0.937 -12.963 1.00 92.81 322 SER A C 1
ATOM 2494 O O . SER A 1 322 ? 4.240 -0.389 -12.035 1.00 92.81 322 SER A O 1
ATOM 2496 N N . MET A 1 323 ? 3.555 -0.376 -14.160 1.00 89.94 323 MET A N 1
ATOM 2497 C CA . MET A 1 323 ? 4.074 0.943 -14.499 1.00 89.94 323 MET A CA 1
ATOM 2498 C C . MET A 1 323 ? 2.907 1.829 -14.903 1.00 89.94 323 MET A C 1
ATOM 2500 O O . MET A 1 323 ? 2.410 1.768 -16.025 1.00 89.94 323 MET A O 1
ATOM 2504 N N . ASN A 1 324 ? 2.436 2.628 -13.954 1.00 86.19 324 ASN A N 1
ATOM 2505 C CA . ASN A 1 324 ? 1.360 3.585 -14.162 1.00 86.19 324 ASN A CA 1
ATOM 2506 C C . ASN A 1 324 ? 1.948 4.960 -14.460 1.00 86.19 324 ASN A C 1
ATOM 2508 O O . ASN A 1 324 ? 3.101 5.243 -14.144 1.00 86.19 324 ASN A O 1
ATOM 2512 N N . ALA A 1 325 ? 1.165 5.822 -15.084 1.00 77.12 325 ALA A N 1
ATOM 2513 C CA . ALA A 1 325 ? 1.524 7.222 -15.205 1.00 77.12 325 ALA A CA 1
ATOM 2514 C C . ALA A 1 325 ? 1.072 7.996 -13.975 1.00 77.12 325 ALA A C 1
ATOM 2516 O O . ALA A 1 325 ? 0.154 7.562 -13.279 1.00 77.12 325 ALA A O 1
ATOM 2517 N N . ALA A 1 326 ? 1.673 9.159 -13.748 1.00 73.56 326 ALA A N 1
ATOM 2518 C CA . ALA A 1 326 ? 1.051 10.179 -12.918 1.00 73.56 326 ALA A CA 1
ATOM 2519 C C . ALA A 1 326 ? -0.325 10.580 -13.484 1.00 73.56 326 ALA A C 1
ATOM 2521 O O . ALA A 1 326 ? -0.488 10.680 -14.703 1.00 73.56 326 ALA A O 1
ATOM 2522 N N . ASP A 1 327 ? -1.297 10.802 -12.601 1.00 66.81 327 ASP A N 1
ATOM 2523 C CA . ASP A 1 327 ? -2.661 11.192 -12.962 1.00 66.81 327 ASP A CA 1
ATOM 2524 C C . ASP A 1 327 ? -2.688 12.506 -13.769 1.00 66.81 327 ASP A C 1
ATOM 2526 O O . ASP A 1 327 ? -1.873 13.403 -13.551 1.00 66.81 327 ASP A O 1
ATOM 2530 N N . GLY A 1 328 ? -3.623 12.615 -14.721 1.00 61.28 328 GLY A N 1
ATOM 2531 C CA . GLY A 1 328 ? -3.908 13.857 -15.458 1.00 61.28 328 GLY A CA 1
ATOM 2532 C C . GLY A 1 328 ? -3.221 14.047 -16.817 1.00 61.28 328 GLY A C 1
ATOM 2533 O O . GLY A 1 328 ? -3.599 14.959 -17.549 1.00 61.28 328 GLY A O 1
ATOM 2534 N N . PHE A 1 329 ? -2.276 13.193 -17.215 1.00 59.47 329 PHE A N 1
ATOM 2535 C CA . PHE A 1 329 ? -1.667 13.282 -18.550 1.00 59.47 329 PHE A CA 1
ATOM 2536 C C . PHE A 1 329 ? -2.495 12.517 -19.595 1.00 59.47 329 PHE A C 1
ATOM 2538 O O . PHE A 1 329 ? -3.017 11.443 -19.322 1.00 59.47 329 PHE A O 1
ATOM 2545 N N . LEU A 1 330 ? -2.654 13.066 -20.803 1.00 54.84 330 LEU A N 1
ATOM 2546 C CA . LEU A 1 330 ? -3.244 12.336 -21.930 1.00 54.84 330 LEU A CA 1
ATOM 2547 C C . LEU A 1 330 ? -2.163 11.466 -22.579 1.00 54.84 330 LEU A C 1
ATOM 2549 O O . LEU A 1 330 ? -1.064 11.938 -22.871 1.00 54.84 330 LEU A O 1
ATOM 2553 N N . PHE A 1 331 ? -2.474 10.186 -22.784 1.00 61.44 331 PHE A N 1
ATOM 2554 C CA . PHE A 1 331 ? -1.505 9.184 -23.222 1.00 61.44 331 PHE A CA 1
ATOM 2555 C C . PHE A 1 331 ? -1.696 8.813 -24.682 1.00 61.44 331 PHE A C 1
ATOM 2557 O O . PHE A 1 331 ? -2.777 8.380 -25.083 1.00 61.44 331 PHE A O 1
ATOM 2564 N N . GLU A 1 332 ? -0.598 8.833 -25.431 1.00 65.50 332 GLU A N 1
ATOM 2565 C CA . GLU A 1 332 ? -0.442 7.872 -26.513 1.00 65.50 332 GLU A CA 1
ATOM 2566 C C . GLU A 1 332 ? -0.161 6.516 -25.872 1.00 65.50 332 GLU A C 1
ATOM 2568 O O . GLU A 1 332 ? 0.846 6.310 -25.191 1.00 65.50 332 GLU A O 1
ATOM 2573 N N . LYS A 1 333 ? -1.129 5.609 -26.006 1.00 71.38 333 LYS A N 1
ATOM 2574 C CA . LYS A 1 333 ? -0.960 4.219 -25.597 1.00 71.38 333 LYS A CA 1
ATOM 2575 C C . LYS A 1 333 ? 0.082 3.590 -26.517 1.00 71.38 333 LYS A C 1
ATOM 2577 O O . LYS A 1 333 ? -0.016 3.774 -27.728 1.00 71.38 333 LYS A O 1
ATOM 2582 N N . LEU A 1 334 ? 0.992 2.789 -25.957 1.00 74.81 334 LEU A N 1
ATOM 2583 C CA . LEU A 1 334 ? 1.744 1.827 -26.764 1.00 74.81 334 LEU A CA 1
ATOM 2584 C C . LEU A 1 334 ? 0.751 1.055 -27.636 1.00 74.81 334 LEU A C 1
ATOM 2586 O O . LEU A 1 334 ? -0.289 0.600 -27.139 1.00 74.81 334 LEU A O 1
ATOM 2590 N N . SER A 1 335 ? 1.066 0.896 -28.914 1.00 83.56 335 SER A N 1
ATOM 2591 C CA . SER A 1 335 ? 0.289 0.040 -29.799 1.00 83.56 335 SER A CA 1
ATOM 2592 C C . SER A 1 335 ? 0.265 -1.394 -29.258 1.00 83.56 335 SER A C 1
ATOM 2594 O O . SER A 1 335 ? 1.164 -1.831 -28.537 1.00 83.56 335 SER A O 1
ATOM 2596 N N . ALA A 1 336 ? -0.762 -2.171 -29.611 1.00 83.62 336 ALA A N 1
ATOM 2597 C CA . ALA A 1 336 ? -0.842 -3.571 -29.187 1.00 83.62 336 ALA A CA 1
ATOM 2598 C C . ALA A 1 336 ? 0.384 -4.394 -29.640 1.00 83.62 336 ALA A C 1
ATOM 2600 O O . ALA A 1 336 ? 0.802 -5.311 -28.936 1.00 83.62 336 ALA A O 1
ATOM 2601 N N . ALA A 1 337 ? 0.980 -4.041 -30.786 1.00 86.44 337 ALA A N 1
ATOM 2602 C CA . ALA A 1 337 ? 2.189 -4.674 -31.305 1.00 86.44 337 ALA A CA 1
ATOM 2603 C C . ALA A 1 337 ? 3.424 -4.369 -30.440 1.00 86.44 337 ALA A C 1
ATOM 2605 O O . ALA A 1 337 ? 4.148 -5.293 -30.076 1.00 86.44 337 ALA A O 1
ATOM 2606 N N . GLU A 1 338 ? 3.629 -3.106 -30.052 1.00 84.06 338 GLU A N 1
ATOM 2607 C CA . GLU A 1 338 ? 4.719 -2.714 -29.145 1.00 84.06 338 GLU A CA 1
ATOM 2608 C C . GLU A 1 338 ? 4.554 -3.369 -27.773 1.00 84.06 338 GLU A C 1
ATOM 2610 O O . GLU A 1 338 ? 5.503 -3.939 -27.241 1.00 84.06 338 GLU A O 1
ATOM 2615 N N . GLN A 1 339 ? 3.332 -3.377 -27.227 1.00 86.69 339 GLN A N 1
ATOM 2616 C CA . GLN A 1 339 ? 3.050 -4.066 -25.966 1.00 86.69 339 GLN A CA 1
ATOM 2617 C C . GLN A 1 339 ? 3.391 -5.559 -26.054 1.00 86.69 339 GLN A C 1
ATOM 2619 O O . GLN A 1 339 ? 4.076 -6.073 -25.174 1.00 86.69 339 GLN A O 1
ATOM 2624 N N . HIS A 1 340 ? 2.985 -6.254 -27.123 1.00 87.44 340 HIS A N 1
ATOM 2625 C CA . HIS A 1 340 ? 3.359 -7.655 -27.342 1.00 87.44 340 HIS A CA 1
ATOM 2626 C C . HIS A 1 340 ? 4.873 -7.870 -27.374 1.00 87.44 340 HIS A C 1
ATOM 2628 O O . HIS A 1 340 ? 5.356 -8.827 -26.770 1.00 87.44 340 HIS A O 1
ATOM 2634 N N . GLN A 1 341 ? 5.620 -7.003 -28.062 1.00 87.06 341 GLN A N 1
ATOM 2635 C CA . GLN A 1 341 ? 7.072 -7.130 -28.162 1.00 87.06 341 GLN A CA 1
ATOM 2636 C C . GLN A 1 341 ? 7.738 -6.977 -26.789 1.00 87.06 341 GLN A C 1
ATOM 2638 O O . GLN A 1 341 ? 8.573 -7.799 -26.412 1.00 87.06 341 GLN A O 1
ATOM 2643 N N . VAL A 1 342 ? 7.315 -5.979 -26.009 1.00 86.56 342 VAL A N 1
ATOM 2644 C CA . VAL A 1 342 ? 7.814 -5.764 -24.645 1.00 86.56 342 VAL A CA 1
ATOM 2645 C C . VAL A 1 342 ? 7.472 -6.949 -23.743 1.00 86.56 342 VAL A C 1
ATOM 2647 O O . VAL A 1 342 ? 8.336 -7.433 -23.018 1.00 86.56 342 VAL A O 1
ATOM 2650 N N . ILE A 1 343 ? 6.239 -7.460 -23.805 1.00 90.81 343 ILE A N 1
ATOM 2651 C CA . ILE A 1 343 ? 5.810 -8.625 -23.018 1.00 90.81 343 ILE A CA 1
ATOM 2652 C C . ILE A 1 343 ? 6.613 -9.876 -23.382 1.00 90.81 343 ILE A C 1
ATOM 2654 O O . ILE A 1 343 ? 6.989 -10.634 -22.490 1.00 90.81 343 ILE A O 1
ATOM 2658 N N . ALA A 1 344 ? 6.906 -10.092 -24.667 1.00 88.94 344 ALA A N 1
ATOM 2659 C CA . ALA A 1 344 ? 7.712 -11.225 -25.107 1.00 88.94 344 ALA A CA 1
ATOM 2660 C C . ALA A 1 344 ? 9.122 -11.184 -24.496 1.00 88.94 344 ALA A C 1
ATOM 2662 O O . ALA A 1 344 ? 9.588 -12.199 -23.980 1.00 88.94 344 ALA A O 1
ATOM 2663 N N . VAL A 1 345 ? 9.765 -10.011 -24.486 1.00 88.31 345 VAL A N 1
ATOM 2664 C CA . VAL A 1 345 ? 11.096 -9.853 -23.883 1.00 88.31 345 VAL A CA 1
ATOM 2665 C C . VAL A 1 345 ? 11.044 -9.947 -22.360 1.00 88.31 345 VAL A C 1
ATOM 2667 O O . VAL A 1 345 ? 11.805 -10.718 -21.778 1.00 88.31 345 VAL A O 1
ATOM 2670 N N . LEU A 1 346 ? 10.087 -9.279 -21.706 1.00 89.19 346 LEU A N 1
ATOM 2671 C CA . LEU A 1 346 ? 9.873 -9.400 -20.259 1.00 89.19 346 LEU A CA 1
ATOM 2672 C C . LEU A 1 346 ? 9.649 -10.851 -19.820 1.00 89.19 346 LEU A C 1
ATOM 2674 O O . LEU A 1 346 ? 10.151 -11.261 -18.779 1.00 89.19 346 LEU A O 1
ATOM 2678 N N . SER A 1 347 ? 8.932 -11.645 -20.615 1.00 90.38 347 SER A N 1
ATOM 2679 C CA . SER A 1 347 ? 8.709 -13.064 -20.332 1.00 90.38 347 SER A CA 1
ATOM 2680 C C . SER A 1 347 ? 9.987 -13.905 -20.423 1.00 90.38 347 SER A C 1
ATOM 2682 O O . SER A 1 347 ? 10.039 -14.969 -19.804 1.00 90.38 347 SER A O 1
ATOM 2684 N N . GLY A 1 348 ? 10.982 -13.469 -21.203 1.00 88.69 348 GLY A N 1
ATOM 2685 C CA . GLY A 1 348 ? 12.307 -14.085 -21.272 1.00 88.69 348 GLY A CA 1
ATOM 2686 C C . GLY A 1 348 ? 13.198 -13.684 -20.095 1.00 88.69 348 GLY A C 1
ATOM 2687 O O . GLY A 1 348 ? 13.838 -14.548 -19.501 1.00 88.69 348 GLY A O 1
ATOM 2688 N N . LEU A 1 349 ? 13.186 -12.399 -19.724 1.00 87.12 349 LEU A N 1
ATOM 2689 C CA . LEU A 1 349 ? 13.968 -11.854 -18.604 1.00 87.12 349 LEU A CA 1
ATOM 2690 C C . LEU A 1 349 ? 13.448 -12.320 -17.238 1.00 87.12 349 LEU A C 1
ATOM 2692 O O . LEU A 1 349 ? 14.225 -12.650 -16.343 1.00 87.12 349 LEU A O 1
ATOM 2696 N N . CYS A 1 350 ? 12.125 -12.379 -17.083 1.00 90.69 350 CYS A N 1
ATOM 2697 C CA . CYS A 1 350 ? 11.441 -12.747 -15.848 1.00 90.69 350 CYS A CA 1
ATOM 2698 C C . CYS A 1 350 ? 10.465 -13.904 -16.119 1.00 90.69 350 CYS A C 1
ATOM 2700 O O . CYS A 1 350 ? 9.270 -13.678 -16.328 1.00 90.69 350 CYS A O 1
ATOM 2702 N N . PRO A 1 351 ? 10.925 -15.169 -16.077 1.00 91.56 351 PRO A N 1
ATOM 2703 C CA . PRO A 1 351 ? 10.073 -16.328 -16.353 1.00 91.56 351 PRO A CA 1
ATOM 2704 C C . PRO A 1 351 ? 8.881 -16.480 -15.400 1.00 91.56 351 PRO A C 1
ATOM 2706 O O . PRO A 1 351 ? 7.902 -17.135 -15.759 1.00 91.56 351 PRO A O 1
ATOM 2709 N N . TRP A 1 352 ? 8.960 -15.885 -14.207 1.00 93.62 352 TRP A N 1
ATOM 2710 C CA . TRP A 1 352 ? 7.917 -15.895 -13.174 1.00 93.62 352 TRP A CA 1
ATOM 2711 C C . TRP A 1 352 ? 6.866 -14.801 -13.351 1.00 93.62 352 TRP A C 1
ATOM 2713 O O . TRP A 1 352 ? 5.840 -14.817 -12.671 1.00 93.62 352 TRP A O 1
ATOM 2723 N N . LEU A 1 353 ? 7.089 -13.874 -14.285 1.00 95.31 353 LEU A N 1
ATOM 2724 C CA . LEU A 1 353 ? 6.176 -12.776 -14.533 1.00 95.31 353 LEU A CA 1
ATOM 2725 C C . LEU A 1 353 ? 4.826 -13.334 -14.993 1.00 95.31 353 LEU A C 1
ATOM 2727 O O . LEU A 1 353 ? 4.721 -14.077 -15.977 1.00 95.31 353 LEU A O 1
ATOM 2731 N N . SER A 1 354 ? 3.789 -12.986 -14.241 1.00 95.62 354 SER A N 1
ATOM 2732 C CA . SER A 1 354 ? 2.415 -13.445 -14.441 1.00 95.62 354 SER A CA 1
ATOM 2733 C C . SER A 1 354 ? 1.472 -12.296 -14.779 1.00 95.62 354 SER A C 1
ATOM 2735 O O . SER A 1 354 ? 0.441 -12.516 -15.420 1.00 95.62 354 SER A O 1
ATOM 2737 N N . TYR A 1 355 ? 1.842 -11.069 -14.403 1.00 95.00 355 TYR A N 1
ATOM 2738 C CA . TYR A 1 355 ? 1.054 -9.877 -14.660 1.00 95.00 355 TYR A CA 1
ATOM 2739 C C . TYR A 1 355 ? 1.935 -8.665 -14.974 1.00 95.00 355 TYR A C 1
ATOM 2741 O O . TYR A 1 355 ? 2.894 -8.368 -14.260 1.00 95.00 355 TYR A O 1
ATOM 2749 N N . VAL A 1 356 ? 1.583 -7.940 -16.036 1.00 92.69 356 VAL A N 1
ATOM 2750 C CA . VAL A 1 356 ? 2.246 -6.694 -16.433 1.00 92.69 356 VAL A CA 1
ATOM 2751 C C . VAL A 1 356 ? 1.206 -5.638 -16.752 1.00 92.69 356 VAL A C 1
ATOM 2753 O O . VAL A 1 356 ? 0.243 -5.902 -17.467 1.00 92.69 356 VAL A O 1
ATOM 2756 N N . ARG A 1 357 ? 1.406 -4.417 -16.266 1.00 90.25 357 ARG A N 1
ATOM 2757 C CA . ARG A 1 357 ? 0.517 -3.290 -16.544 1.00 90.25 357 ARG A CA 1
ATOM 2758 C C . ARG A 1 357 ? 1.309 -2.082 -17.019 1.00 90.25 357 ARG A C 1
ATOM 2760 O O . ARG A 1 357 ? 2.243 -1.659 -16.343 1.00 90.25 357 ARG A O 1
ATOM 2767 N N . PHE A 1 358 ? 0.878 -1.510 -18.143 1.00 85.25 358 PHE A N 1
ATOM 2768 C CA . PHE A 1 358 ? 1.421 -0.273 -18.704 1.00 85.25 358 PHE A CA 1
ATOM 2769 C C . PHE A 1 358 ? 0.329 0.801 -18.773 1.00 85.25 358 PHE A C 1
ATOM 2771 O O . PHE A 1 358 ? -0.714 0.595 -19.398 1.00 85.25 358 PHE A O 1
ATOM 2778 N N . GLY A 1 359 ? 0.591 1.958 -18.167 1.00 76.00 359 GLY A N 1
ATOM 2779 C CA . GLY A 1 359 ? -0.271 3.137 -18.220 1.00 76.00 359 GLY A CA 1
ATOM 2780 C C . GLY A 1 359 ? -1.562 3.034 -17.391 1.00 76.00 359 GLY A C 1
ATOM 2781 O O . GLY A 1 359 ? -1.804 2.051 -16.678 1.00 76.00 359 GLY A O 1
ATOM 2782 N N . PRO A 1 360 ? -2.420 4.070 -17.446 1.00 66.81 360 PRO A N 1
ATOM 2783 C CA . PRO A 1 360 ? -3.633 4.094 -16.650 1.00 66.81 360 PRO A CA 1
ATOM 2784 C C . PRO A 1 360 ? -4.711 3.149 -17.194 1.00 66.81 360 PRO A C 1
ATOM 2786 O O . PRO A 1 360 ? -5.133 3.186 -18.352 1.00 66.81 360 PRO A O 1
ATOM 2789 N N . ILE A 1 361 ? -5.228 2.356 -16.259 1.00 59.56 361 ILE A N 1
ATOM 2790 C CA . ILE A 1 361 ? -6.611 1.880 -16.168 1.00 59.56 361 ILE A CA 1
ATOM 2791 C C . ILE A 1 361 ? -7.071 0.841 -17.209 1.00 59.56 361 ILE A C 1
ATOM 2793 O O . ILE A 1 361 ? -8.049 0.169 -16.910 1.00 59.56 361 ILE A O 1
ATOM 2797 N N . SER A 1 362 ? -6.418 0.614 -18.360 1.00 56.66 362 SER A N 1
ATOM 2798 C CA . SER A 1 362 ? -7.068 -0.197 -19.422 1.00 56.66 362 SER A CA 1
ATOM 2799 C C . SER A 1 362 ? -6.270 -1.237 -20.206 1.00 56.66 362 SER A C 1
ATOM 2801 O O . SER A 1 362 ? -6.869 -1.919 -21.030 1.00 56.66 362 SER A O 1
ATOM 2803 N N . SER A 1 363 ? -4.981 -1.436 -19.956 1.00 73.81 363 SER A N 1
ATOM 2804 C CA . SER A 1 363 ? -4.245 -2.525 -20.616 1.00 73.81 363 SER A CA 1
ATOM 2805 C C . SER A 1 363 ? -3.310 -3.211 -19.634 1.00 73.81 363 SER A C 1
ATOM 2807 O O . SER A 1 363 ? -2.193 -2.756 -19.384 1.00 73.81 363 SER A O 1
ATOM 2809 N N . GLY A 1 364 ? -3.816 -4.294 -19.047 1.00 88.75 364 GLY A N 1
ATOM 2810 C CA . GLY A 1 364 ? -3.005 -5.283 -18.351 1.00 88.75 364 GLY A CA 1
ATOM 2811 C C . GLY A 1 364 ? -2.747 -6.475 -19.265 1.00 88.75 364 GLY A C 1
ATOM 2812 O O . GLY A 1 364 ? -3.549 -6.788 -20.142 1.00 88.75 364 GLY A O 1
ATOM 2813 N N . TRP A 1 365 ? -1.637 -7.156 -19.047 1.00 92.56 365 TRP A N 1
ATOM 2814 C CA . TRP A 1 365 ? -1.311 -8.436 -19.651 1.00 92.56 365 TRP A CA 1
ATOM 2815 C C . TRP A 1 365 ? -1.237 -9.457 -18.533 1.00 92.56 365 TRP A C 1
ATOM 2817 O O . TRP A 1 365 ? -0.490 -9.265 -17.575 1.00 92.56 365 TRP A O 1
ATOM 2827 N N . ARG A 1 366 ? -2.006 -10.538 -18.651 1.00 94.69 366 ARG A N 1
ATOM 2828 C CA . ARG A 1 366 ? -1.955 -11.663 -17.717 1.00 94.69 366 ARG A CA 1
ATOM 2829 C C . ARG A 1 366 ? -1.499 -12.912 -18.444 1.00 94.69 366 ARG A C 1
ATOM 2831 O O . ARG A 1 366 ? -1.974 -13.223 -19.540 1.00 94.69 366 ARG A O 1
ATOM 2838 N N . ARG A 1 367 ? -0.604 -13.659 -17.814 1.00 93.88 367 ARG A N 1
ATOM 2839 C CA . ARG A 1 367 ? -0.182 -14.969 -18.287 1.00 93.88 367 ARG A CA 1
ATOM 2840 C C . ARG A 1 367 ? -1.181 -16.029 -17.830 1.00 93.88 367 ARG A C 1
ATOM 2842 O O . ARG A 1 367 ? -1.416 -16.204 -16.638 1.00 93.88 367 ARG A O 1
ATOM 2849 N N . ILE A 1 368 ? -1.772 -16.747 -18.780 1.00 94.56 368 ILE A N 1
ATOM 2850 C CA . ILE A 1 368 ? -2.659 -17.889 -18.528 1.00 94.56 368 ILE A CA 1
ATOM 2851 C C . ILE A 1 368 ? -1.997 -19.119 -19.151 1.00 94.56 368 ILE A C 1
ATOM 2853 O O . ILE A 1 368 ? -2.008 -19.311 -20.369 1.00 94.56 368 ILE A O 1
ATOM 2857 N N . GLY A 1 369 ? -1.364 -19.934 -18.305 1.00 93.19 369 GLY A N 1
ATOM 2858 C CA . GLY A 1 369 ? -0.484 -21.013 -18.751 1.00 93.19 369 GLY A CA 1
ATOM 2859 C C . GLY A 1 369 ? 0.772 -20.456 -19.426 1.00 93.19 369 GLY A C 1
ATOM 2860 O O . GLY A 1 369 ? 1.558 -19.751 -18.801 1.00 93.19 369 GLY A O 1
ATOM 2861 N N . GLN A 1 370 ? 0.962 -20.762 -20.710 1.00 92.75 370 GLN A N 1
ATOM 2862 C CA . GLN A 1 370 ? 2.096 -20.264 -21.507 1.00 92.75 370 GLN A CA 1
ATOM 2863 C C . GLN A 1 370 ? 1.735 -19.086 -22.421 1.00 92.75 370 GLN A C 1
ATOM 2865 O O . GLN A 1 370 ? 2.578 -18.616 -23.177 1.00 92.75 370 GLN A O 1
ATOM 2870 N N . VAL A 1 371 ? 0.487 -18.613 -22.374 1.00 94.88 371 VAL A N 1
ATOM 2871 C CA . VAL A 1 371 ? -0.006 -17.575 -23.283 1.00 94.88 371 VAL A CA 1
ATOM 2872 C C . VAL A 1 371 ? -0.269 -16.294 -22.508 1.00 94.88 371 VAL A C 1
ATOM 2874 O O . VAL A 1 371 ? -0.971 -16.302 -21.495 1.00 94.88 371 VAL A O 1
ATOM 2877 N N . TRP A 1 372 ? 0.262 -15.186 -23.014 1.00 94.88 372 TRP A N 1
ATOM 2878 C CA . TRP A 1 372 ? -0.088 -13.850 -22.555 1.00 94.88 372 TRP A CA 1
ATOM 2879 C C . TRP A 1 372 ? -1.396 -13.408 -23.203 1.00 94.88 372 TRP A C 1
ATOM 2881 O O . TRP A 1 372 ? -1.558 -13.489 -24.419 1.00 94.88 372 TRP A O 1
ATOM 2891 N N . LYS A 1 373 ? -2.344 -12.959 -22.383 1.00 93.88 373 LYS A N 1
ATOM 2892 C CA . LYS A 1 373 ? -3.613 -12.395 -22.842 1.00 93.88 373 LYS A CA 1
ATOM 2893 C C . LYS A 1 373 ? -3.722 -10.959 -22.360 1.00 93.88 373 LYS A C 1
ATOM 2895 O O . LYS A 1 373 ? -3.484 -10.682 -21.185 1.00 93.88 373 LYS A O 1
ATOM 2900 N N . SER A 1 374 ? -4.109 -10.065 -23.264 1.00 91.25 374 SER A N 1
ATOM 2901 C CA . SER A 1 374 ? -4.511 -8.716 -22.889 1.00 91.25 374 SER A CA 1
ATOM 2902 C C . SER A 1 374 ? -5.794 -8.807 -22.067 1.00 91.25 374 SER A C 1
ATOM 2904 O O . SER A 1 374 ? -6.819 -9.289 -22.559 1.00 91.25 374 SER A O 1
ATOM 2906 N N . GLU A 1 375 ? -5.751 -8.349 -20.825 1.00 87.31 375 GLU A N 1
ATOM 2907 C CA . GLU A 1 375 ? -6.949 -8.120 -20.037 1.00 87.31 375 GLU A CA 1
ATOM 2908 C C . GLU A 1 375 ? -7.498 -6.748 -20.412 1.00 87.31 375 GLU A C 1
ATOM 2910 O O . GLU A 1 375 ? -6.864 -5.711 -20.195 1.00 87.31 375 GLU A O 1
ATOM 2915 N N . ALA A 1 376 ? -8.704 -6.756 -20.986 1.00 77.75 376 ALA A N 1
ATOM 2916 C CA . ALA A 1 376 ? -9.529 -5.562 -21.033 1.00 77.75 376 ALA A CA 1
ATOM 2917 C C . ALA A 1 376 ? -9.674 -5.010 -19.604 1.00 77.75 376 ALA A C 1
ATOM 2919 O O . ALA A 1 376 ? -9.621 -5.796 -18.651 1.00 77.75 376 ALA A O 1
ATOM 2920 N N . PRO A 1 377 ? -9.878 -3.692 -19.432 1.00 67.19 377 PRO A N 1
ATOM 2921 C CA . PRO A 1 377 ? -10.155 -3.115 -18.125 1.00 67.19 377 PRO A CA 1
ATOM 2922 C C . PRO A 1 377 ? -11.330 -3.857 -17.502 1.00 67.19 377 PRO A C 1
ATOM 2924 O O . PRO A 1 377 ? -12.481 -3.631 -17.873 1.00 67.19 377 PRO A O 1
ATOM 2927 N N . SER A 1 378 ? -11.053 -4.767 -16.574 1.00 52.94 378 SER A N 1
ATOM 2928 C CA . SER A 1 378 ? -12.123 -5.374 -15.812 1.00 52.94 378 SER A CA 1
ATOM 2929 C C . SER A 1 378 ? -12.579 -4.315 -14.813 1.00 52.94 378 SER A C 1
ATOM 2931 O O . SER A 1 378 ? -11.764 -3.886 -13.985 1.00 52.94 378 SER A O 1
ATOM 2933 N N . PRO A 1 379 ? -13.855 -3.891 -14.840 1.00 52.38 379 PRO A N 1
ATOM 2934 C CA . PRO A 1 379 ? -14.385 -3.001 -13.811 1.00 52.38 379 PRO A CA 1
ATOM 2935 C C . PRO A 1 379 ? -14.236 -3.617 -12.409 1.00 52.38 379 PRO A C 1
ATOM 2937 O O . PRO A 1 379 ? -14.218 -2.894 -11.421 1.00 52.38 379 PRO A O 1
ATOM 2940 N N . SER A 1 380 ? -14.054 -4.940 -12.323 1.00 36.91 380 SER A N 1
ATOM 2941 C CA . SER A 1 380 ? -13.858 -5.705 -11.091 1.00 36.91 380 SER A CA 1
ATOM 2942 C C . SER A 1 380 ? -12.398 -5.774 -10.618 1.00 36.91 380 SER A C 1
ATOM 2944 O O . SER A 1 380 ? -12.171 -5.963 -9.431 1.00 36.91 380 SER A O 1
ATOM 2946 N N . ILE A 1 381 ? -11.397 -5.622 -11.501 1.00 40.25 381 ILE A N 1
ATOM 2947 C CA . ILE A 1 381 ? -9.968 -5.619 -11.103 1.00 40.25 381 ILE A CA 1
ATOM 2948 C C . ILE A 1 381 ? -9.551 -4.258 -10.540 1.00 40.25 381 ILE A C 1
ATOM 2950 O O . ILE A 1 381 ? -8.637 -4.218 -9.717 1.00 40.25 381 ILE A O 1
ATOM 2954 N N . ARG A 1 382 ? -10.279 -3.176 -10.876 1.00 36.47 382 ARG A N 1
ATOM 2955 C CA . ARG A 1 382 ? -10.230 -1.933 -10.086 1.00 36.47 382 ARG A CA 1
ATOM 2956 C C . ARG A 1 382 ? -10.369 -2.268 -8.607 1.00 36.47 382 ARG A C 1
ATOM 2958 O O . ARG A 1 382 ? -9.484 -1.939 -7.842 1.00 36.47 382 ARG A O 1
ATOM 2965 N N . ILE A 1 383 ? -11.346 -3.101 -8.260 1.00 31.81 383 ILE A N 1
ATOM 2966 C CA . ILE A 1 383 ? -11.655 -3.470 -6.880 1.00 31.81 383 ILE A CA 1
ATOM 2967 C C . ILE A 1 383 ? -10.565 -4.326 -6.230 1.00 31.81 383 ILE A C 1
ATOM 2969 O O . ILE A 1 383 ? -10.490 -4.284 -5.027 1.00 31.81 383 ILE A O 1
ATOM 2973 N N . ILE A 1 384 ? -9.703 -5.074 -6.933 1.00 30.62 384 ILE A N 1
ATOM 2974 C CA . ILE A 1 384 ? -8.690 -5.920 -6.256 1.00 30.62 384 ILE A CA 1
ATOM 2975 C C . ILE A 1 384 ? -7.400 -5.135 -5.993 1.00 30.62 384 ILE A C 1
ATOM 2977 O O . ILE A 1 384 ? -6.917 -5.139 -4.862 1.00 30.62 384 ILE A O 1
ATOM 2981 N N . SER A 1 385 ? -6.902 -4.364 -6.972 1.00 36.78 385 SER A N 1
ATOM 2982 C CA . SER A 1 385 ? -5.805 -3.421 -6.699 1.00 36.78 385 SER A CA 1
ATOM 2983 C C . SER A 1 385 ? -6.256 -2.278 -5.788 1.00 36.78 385 SER A C 1
ATOM 2985 O O . SER A 1 385 ? -5.457 -1.785 -5.007 1.00 36.78 385 SER A O 1
ATOM 2987 N N . GLU A 1 386 ? -7.535 -1.888 -5.849 1.00 36.56 386 GLU A N 1
ATOM 2988 C CA . GLU A 1 386 ? -8.165 -0.925 -4.938 1.00 36.56 386 GLU A CA 1
ATOM 2989 C C . GLU A 1 386 ? -8.793 -1.587 -3.701 1.00 36.56 386 GLU A C 1
ATOM 2991 O O . GLU A 1 386 ? -9.362 -0.858 -2.908 1.00 36.56 386 GLU A O 1
ATOM 2996 N N . ALA A 1 387 ? -8.723 -2.908 -3.480 1.00 33.72 387 ALA A N 1
ATOM 2997 C CA . ALA A 1 387 ? -9.139 -3.552 -2.215 1.00 33.72 387 ALA A CA 1
ATOM 2998 C C . ALA A 1 387 ? -7.942 -3.686 -1.288 1.00 33.72 387 ALA A C 1
ATOM 3000 O O . ALA A 1 387 ? -8.039 -3.315 -0.123 1.00 33.72 387 ALA A O 1
ATOM 3001 N N . GLU A 1 388 ? -6.785 -4.076 -1.830 1.00 38.38 388 GLU A N 1
ATOM 3002 C CA . GLU A 1 388 ? -5.497 -3.892 -1.149 1.00 38.38 388 GLU A CA 1
ATOM 3003 C C . GLU A 1 388 ? -5.149 -2.395 -1.017 1.00 38.38 388 GLU A C 1
ATOM 3005 O O . GLU A 1 388 ? -4.385 -2.003 -0.137 1.00 38.38 388 GLU A O 1
ATOM 3010 N N . SER A 1 389 ? -5.786 -1.532 -1.825 1.00 39.44 389 SER A N 1
ATOM 3011 C CA . SER A 1 389 ? -5.744 -0.074 -1.697 1.00 39.44 389 SER A CA 1
ATOM 3012 C C . SER A 1 389 ? -7.059 0.586 -1.252 1.00 39.44 389 SER A C 1
ATOM 3014 O O . SER A 1 389 ? -7.159 1.798 -1.403 1.00 39.44 389 SER A O 1
ATOM 3016 N N . SER A 1 390 ? -8.050 -0.107 -0.668 1.00 37.88 390 SER A N 1
ATOM 3017 C CA . SER A 1 390 ? -9.357 0.542 -0.341 1.00 37.88 390 SER A CA 1
ATOM 3018 C C . SER A 1 390 ? -9.203 1.661 0.685 1.00 37.88 390 SER A C 1
ATOM 3020 O O . SER A 1 390 ? -9.960 2.617 0.720 1.00 37.88 390 SER A O 1
ATOM 3022 N N . ILE A 1 391 ? -8.113 1.593 1.434 1.00 42.19 391 ILE A N 1
ATOM 3023 C CA . ILE A 1 391 ? -7.667 2.585 2.396 1.00 42.19 391 ILE A CA 1
ATOM 3024 C C . ILE A 1 391 ? -6.975 3.817 1.748 1.00 42.19 391 ILE A C 1
ATOM 3026 O O . ILE A 1 391 ? -6.856 4.864 2.376 1.00 42.19 391 ILE A O 1
ATOM 3030 N N . THR A 1 392 ? -6.513 3.722 0.497 1.00 38.16 392 THR A N 1
ATOM 3031 C CA . THR A 1 392 ? -5.736 4.764 -0.218 1.00 38.16 392 THR A CA 1
ATOM 3032 C C . THR A 1 392 ? -6.335 5.217 -1.555 1.00 38.16 392 THR A C 1
ATOM 3034 O O . THR A 1 392 ? -5.995 6.305 -2.009 1.00 38.16 392 THR A O 1
ATOM 3037 N N . SER A 1 393 ? -7.217 4.444 -2.200 1.00 37.38 393 SER A N 1
ATOM 3038 C CA . SER A 1 393 ? -7.828 4.794 -3.500 1.00 37.38 393 SER A CA 1
ATOM 3039 C C . SER A 1 393 ? -8.809 5.965 -3.407 1.00 37.38 393 SER A C 1
ATOM 3041 O O . SER A 1 393 ? -9.133 6.588 -4.417 1.00 37.38 393 SER A O 1
ATOM 3043 N N . ILE A 1 394 ? -9.249 6.296 -2.194 1.00 39.25 394 ILE A N 1
ATOM 3044 C CA . ILE A 1 394 ? -10.124 7.437 -1.925 1.00 39.25 394 ILE A CA 1
ATOM 3045 C C . ILE A 1 394 ? -9.322 8.744 -1.906 1.00 39.25 394 ILE A C 1
ATOM 3047 O O . ILE A 1 394 ? -9.775 9.733 -2.463 1.00 39.25 394 ILE A O 1
ATOM 3051 N N . LEU A 1 395 ? -8.082 8.724 -1.410 1.00 37.22 395 LEU A N 1
ATOM 3052 C CA . LEU A 1 395 ? -7.250 9.928 -1.291 1.00 37.22 395 LEU A CA 1
ATOM 3053 C C . LEU A 1 395 ? -6.493 10.292 -2.574 1.00 37.22 395 LEU A C 1
ATOM 3055 O O . LEU A 1 395 ? -6.114 11.444 -2.757 1.00 37.22 395 LEU A O 1
ATOM 3059 N N . GLU A 1 396 ? -6.287 9.344 -3.492 1.00 38.72 396 GLU A N 1
ATOM 3060 C CA . GLU A 1 396 ? -5.646 9.641 -4.783 1.00 38.72 396 GLU A CA 1
ATOM 3061 C C . GLU A 1 396 ? -6.584 10.358 -5.777 1.00 38.72 396 GLU A C 1
ATOM 3063 O O . GLU A 1 396 ? -6.104 10.895 -6.772 1.00 38.72 396 GLU A O 1
ATOM 3068 N N . ASN A 1 397 ? -7.895 10.435 -5.504 1.00 36.09 397 ASN A N 1
ATOM 3069 C CA . ASN A 1 397 ? -8.868 11.134 -6.358 1.00 36.09 397 ASN A CA 1
ATOM 3070 C C . ASN A 1 397 ? -9.204 12.574 -5.906 1.00 36.09 397 ASN A C 1
ATOM 3072 O O . ASN A 1 397 ? -9.833 13.308 -6.670 1.00 36.09 397 ASN A O 1
ATOM 3076 N N . ASP A 1 398 ? -8.752 13.023 -4.730 1.00 30.89 398 ASP A N 1
ATOM 3077 C CA . ASP A 1 398 ? -9.179 14.306 -4.132 1.00 30.89 398 ASP A CA 1
ATOM 3078 C C . ASP A 1 398 ? -8.348 15.538 -4.548 1.00 30.89 398 ASP A C 1
ATOM 3080 O O . ASP A 1 398 ? -8.483 16.630 -3.989 1.00 30.89 398 ASP A O 1
ATOM 3084 N N . HIS A 1 399 ? -7.520 15.420 -5.591 1.00 33.97 399 HIS A N 1
ATOM 3085 C CA . HIS A 1 399 ? -6.753 16.546 -6.143 1.00 33.97 399 HIS A CA 1
ATOM 3086 C C . HIS A 1 399 ? -7.036 16.859 -7.618 1.00 33.97 399 HIS A C 1
ATOM 3088 O O . HIS A 1 399 ? -6.263 17.566 -8.265 1.00 33.97 399 HIS A O 1
ATOM 3094 N N . CYS A 1 400 ? -8.209 16.474 -8.133 1.00 26.39 400 CYS A N 1
ATOM 3095 C CA . CYS A 1 400 ? -8.834 17.238 -9.216 1.00 26.39 400 CYS A CA 1
ATOM 3096 C C . CYS A 1 400 ? -9.436 18.535 -8.654 1.00 26.39 400 CYS A C 1
ATOM 3098 O O . CYS A 1 400 ? -10.650 18.731 -8.641 1.00 26.39 400 CYS A O 1
ATOM 3100 N N . THR A 1 401 ? -8.578 19.451 -8.202 1.00 26.38 401 THR A N 1
ATOM 3101 C CA . THR A 1 401 ? -8.966 20.841 -7.965 1.00 26.38 401 THR A CA 1
ATOM 3102 C C . THR A 1 401 ? -9.235 21.470 -9.329 1.00 26.38 401 THR A C 1
ATOM 3104 O O . THR A 1 401 ? -8.353 22.059 -9.952 1.00 26.38 401 THR A O 1
ATOM 3107 N N . PHE A 1 402 ? -10.456 21.317 -9.840 1.00 23.53 402 PHE A N 1
ATOM 3108 C CA . PHE A 1 402 ? -10.940 22.201 -10.886 1.00 23.53 402 PHE A CA 1
ATOM 3109 C C . PHE A 1 402 ? -10.929 23.617 -10.305 1.00 23.53 402 PHE A C 1
ATOM 3111 O O . PHE A 1 402 ? -11.733 23.953 -9.436 1.00 23.53 402 PHE A O 1
ATOM 3118 N N . LEU A 1 403 ? -10.012 24.454 -10.790 1.00 23.45 403 LEU A N 1
ATOM 3119 C CA . LEU A 1 403 ? -10.174 25.901 -10.747 1.00 23.45 403 LEU A CA 1
ATOM 3120 C C . LEU A 1 403 ? -11.407 26.246 -11.594 1.00 23.45 403 LEU A C 1
ATOM 3122 O O . LEU A 1 403 ? -11.292 26.600 -12.763 1.00 23.45 403 LEU A O 1
ATOM 3126 N N . LEU A 1 404 ? -12.603 26.121 -1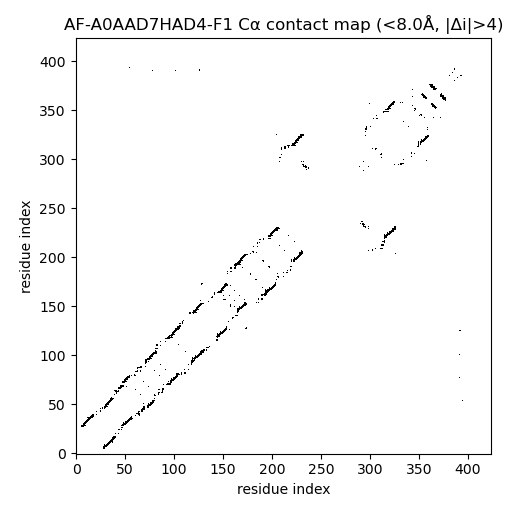1.017 1.00 27.05 404 LEU A N 1
ATOM 3127 C CA . LEU A 1 404 ? -13.790 26.802 -11.522 1.00 27.05 404 LEU A CA 1
ATOM 3128 C C . LEU A 1 404 ? -13.731 28.250 -11.030 1.00 27.05 404 LEU A C 1
ATOM 3130 O O . LEU A 1 404 ? -14.442 28.651 -10.111 1.00 27.05 404 LEU A O 1
ATOM 3134 N N . SER A 1 405 ? -12.857 29.049 -11.644 1.00 25.70 405 SER A N 1
ATOM 3135 C CA . SER A 1 405 ? -13.071 30.489 -11.681 1.00 25.70 405 SER A CA 1
ATOM 3136 C C . SER A 1 405 ? -14.169 30.771 -12.707 1.00 25.70 405 SER A C 1
ATOM 3138 O O . SER A 1 405 ? -13.984 30.602 -13.908 1.00 25.70 405 SER A O 1
ATOM 3140 N N . GLY A 1 406 ? -15.325 31.216 -12.218 1.00 32.78 406 GLY A N 1
ATOM 3141 C CA . GLY A 1 406 ? -16.328 31.891 -13.039 1.00 32.78 406 GLY A CA 1
ATOM 3142 C C . GLY A 1 406 ? -17.349 30.982 -13.719 1.00 32.78 406 GLY A C 1
ATOM 3143 O O . GLY A 1 406 ? -17.349 30.837 -14.935 1.00 32.78 406 GLY A O 1
ATOM 3144 N N . CYS A 1 407 ? -18.306 30.472 -12.948 1.00 24.95 407 CYS A N 1
ATOM 3145 C CA . CYS A 1 407 ? -19.656 30.222 -13.450 1.00 24.95 407 CYS A CA 1
ATOM 3146 C C . CYS A 1 407 ? -20.638 30.817 -12.437 1.00 24.95 407 CYS A C 1
ATOM 3148 O O . CYS A 1 407 ? -20.813 30.285 -11.344 1.00 24.95 407 CYS A O 1
ATOM 3150 N N . GLN A 1 408 ? -21.224 31.966 -12.781 1.00 29.61 408 GLN A N 1
ATOM 3151 C CA . GLN A 1 408 ? -22.378 32.513 -12.072 1.00 29.61 408 GLN A CA 1
ATOM 3152 C C . GLN A 1 408 ? -23.547 31.535 -12.246 1.00 29.61 408 GLN A C 1
ATOM 3154 O O . GLN A 1 408 ? -23.933 31.220 -13.372 1.00 29.61 408 GLN A O 1
ATOM 3159 N N . LEU A 1 409 ? -24.082 31.034 -11.134 1.00 32.03 409 LEU A N 1
ATOM 3160 C CA . LEU A 1 409 ? -25.367 30.339 -11.114 1.00 32.03 409 LEU A CA 1
ATOM 3161 C C . LEU A 1 409 ? -26.488 31.363 -11.359 1.00 32.03 409 LEU A C 1
ATOM 3163 O O . LEU A 1 409 ? -26.399 32.472 -10.829 1.00 32.03 409 LEU A O 1
ATOM 3167 N N . PRO A 1 410 ? -27.529 31.025 -12.140 1.00 31.27 410 PRO A N 1
ATOM 3168 C CA . PRO A 1 410 ? -28.679 31.897 -12.308 1.00 31.27 410 PRO A CA 1
ATOM 3169 C C . PRO A 1 410 ? -29.535 31.896 -11.036 1.00 31.27 410 PRO A C 1
ATOM 3171 O O . PRO A 1 410 ? -29.736 30.852 -10.409 1.00 31.27 410 PRO A O 1
ATOM 3174 N N . ASP A 1 411 ? -30.043 33.077 -10.690 1.00 35.06 411 ASP A N 1
ATOM 3175 C CA . ASP A 1 411 ? -31.013 33.297 -9.622 1.00 35.06 411 ASP A CA 1
ATOM 3176 C C . ASP A 1 411 ? -32.219 32.358 -9.774 1.00 35.06 411 ASP A C 1
ATOM 3178 O O . ASP A 1 411 ? -32.902 32.359 -10.802 1.00 35.06 411 ASP A O 1
ATOM 3182 N N . PHE A 1 412 ? -32.502 31.576 -8.730 1.00 32.44 412 PHE A N 1
ATOM 3183 C CA . PHE A 1 412 ? -33.791 30.908 -8.561 1.00 32.44 412 PHE A CA 1
ATOM 3184 C C . PHE A 1 412 ? -34.638 31.665 -7.530 1.00 32.44 412 PHE A C 1
ATOM 3186 O O . PHE A 1 412 ? -34.089 32.168 -6.545 1.00 32.44 412 PHE A O 1
ATOM 3193 N N . PRO A 1 413 ? -35.966 31.758 -7.725 1.00 32.66 413 PRO A N 1
ATOM 3194 C CA . PRO A 1 413 ? -36.809 32.639 -6.932 1.00 32.66 413 PRO A CA 1
ATOM 3195 C C . PRO A 1 413 ? -37.049 32.056 -5.539 1.00 32.66 413 PRO A C 1
ATOM 3197 O O . PRO A 1 413 ? -37.453 30.901 -5.396 1.00 32.66 413 PRO A O 1
ATOM 3200 N N . GLN A 1 414 ? -36.850 32.888 -4.519 1.00 37.75 414 GLN A N 1
ATOM 3201 C CA . GLN A 1 414 ? -37.442 32.689 -3.204 1.00 37.75 414 GLN A CA 1
ATOM 3202 C C . GLN A 1 414 ? -38.932 33.003 -3.301 1.00 37.75 414 GLN A C 1
ATOM 3204 O O . GLN A 1 414 ? -39.296 34.166 -3.418 1.00 37.75 414 GLN A O 1
ATOM 3209 N N . ASP A 1 415 ? -39.778 31.980 -3.245 1.00 34.44 415 ASP A N 1
ATOM 3210 C CA . ASP A 1 415 ? -41.170 32.137 -2.836 1.00 34.44 415 ASP A CA 1
ATOM 3211 C C . ASP A 1 415 ? -41.760 30.803 -2.366 1.00 34.44 415 ASP A C 1
ATOM 3213 O O . ASP A 1 415 ? -41.398 29.736 -2.859 1.00 34.44 415 ASP A O 1
ATOM 3217 N N . CYS A 1 416 ? -42.725 30.915 -1.448 1.00 30.69 416 CYS A N 1
ATOM 3218 C CA . CYS A 1 416 ? -43.399 29.888 -0.634 1.00 30.69 416 CYS A CA 1
ATOM 3219 C C . CYS A 1 416 ? -42.661 29.596 0.686 1.00 30.69 416 CYS A C 1
ATOM 3221 O O . CYS A 1 416 ? -41.605 28.984 0.709 1.00 30.69 416 CYS A O 1
ATOM 3223 N N . GLY A 1 417 ? -43.150 29.964 1.865 1.00 28.48 417 GLY A N 1
ATOM 3224 C CA . GLY A 1 417 ? -44.491 30.369 2.263 1.00 28.48 417 GLY A CA 1
ATOM 3225 C C . GLY A 1 417 ? -44.680 29.877 3.695 1.00 28.48 417 GLY A C 1
ATOM 3226 O O . GLY A 1 417 ? -44.813 28.682 3.936 1.00 28.48 417 GLY A O 1
ATOM 3227 N N . VAL A 1 418 ? -44.623 30.803 4.648 1.00 33.12 418 VAL A N 1
ATOM 3228 C CA . VAL A 1 418 ? -44.921 30.560 6.061 1.00 33.12 418 VAL A CA 1
ATOM 3229 C C . VAL A 1 418 ? -46.414 30.270 6.197 1.00 33.12 418 VAL A C 1
ATOM 3231 O O . VAL A 1 418 ? -47.223 31.142 5.899 1.00 33.12 418 VAL A O 1
ATOM 3234 N N . LEU A 1 419 ? -46.780 29.097 6.714 1.00 29.67 419 LEU A N 1
ATOM 3235 C CA . LEU A 1 419 ? -48.078 28.870 7.352 1.00 29.67 419 LEU A CA 1
ATOM 3236 C C . LEU A 1 419 ? -47.885 27.972 8.577 1.00 29.67 419 LEU A C 1
ATOM 3238 O O . LEU A 1 419 ? -47.418 26.842 8.474 1.00 29.67 419 LEU A O 1
ATOM 3242 N N . GLY A 1 420 ? -48.211 28.531 9.742 1.00 27.30 420 GLY A N 1
ATOM 3243 C CA . GLY A 1 420 ? -48.227 27.836 11.022 1.00 27.30 420 GLY A CA 1
ATOM 3244 C C . GLY A 1 420 ? -49.571 27.180 11.355 1.00 27.30 420 GLY A C 1
ATOM 3245 O O . GLY A 1 420 ? -50.469 27.090 10.520 1.00 27.30 420 GLY A O 1
ATOM 3246 N N . SER A 1 421 ? -49.684 26.840 12.645 1.00 28.91 421 SER A N 1
ATOM 3247 C CA . SER A 1 421 ? -50.779 26.208 13.414 1.00 28.91 421 SER A CA 1
ATOM 3248 C C . SER A 1 421 ? -50.666 24.675 13.520 1.00 28.91 421 SER A C 1
ATOM 3250 O O . SER A 1 421 ? -50.720 23.966 12.525 1.00 28.91 421 SER A O 1
ATOM 3252 N N . ALA A 1 422 ? -50.235 24.121 14.661 1.00 30.12 422 ALA A N 1
ATOM 3253 C CA . ALA A 1 422 ? -50.877 24.044 15.987 1.00 30.12 422 ALA A CA 1
ATOM 3254 C C . ALA A 1 422 ? -52.067 23.082 16.012 1.00 30.12 422 ALA A C 1
ATOM 3256 O O . ALA A 1 422 ? -53.138 23.480 15.580 1.00 30.12 422 ALA A O 1
ATOM 3257 N N . TRP A 1 423 ? -51.887 21.895 16.604 1.00 34.03 423 TRP A N 1
ATOM 3258 C CA . TRP A 1 423 ? -52.928 21.154 17.324 1.00 34.03 423 TRP A CA 1
ATOM 3259 C C . TRP A 1 423 ? -52.301 20.477 18.555 1.00 34.03 423 TRP A C 1
ATOM 3261 O O . TRP A 1 423 ? -51.139 20.076 18.523 1.00 34.03 423 TRP A O 1
ATOM 3271 N N . THR A 1 424 ? -53.105 20.484 19.617 1.00 41.38 424 THR A N 1
ATOM 3272 C CA . THR A 1 424 ? -52.955 20.027 21.014 1.00 41.38 424 THR A CA 1
ATOM 3273 C C . THR A 1 424 ? -52.241 18.715 21.271 1.00 41.38 424 THR A C 1
ATOM 3275 O O . THR A 1 424 ? -52.495 17.766 20.496 1.00 41.38 424 THR A O 1
#

Nearest PDB structures (foldseek):
  4qdh-assembly1_A  TM=5.101E-01  e=2.521E-02  Eptatretus burgeri
  1wkd-assembly1_A  TM=5.443E-01  e=5.501E+00  Zymomonas mobilis
  4l56-assembly1_A-2  TM=3.327E-01  e=2.095E+00  Zymomonas mobilis subsp. mobilis ZM4 = ATCC 31821
  2nso-assembly1_A-2  TM=3.322E-01  e=2.095E+00  Zymomonas mobilis
  6ygv-assembly1_A-2  TM=3.046E-01  e=3.663E+00  Zymomonas mobilis subsp. mobilis ZM4 = ATCC 31821

Sequence (424 aa):
MYTRVNLSSLHVKHFTIDPLVEALTSLSSLDELKLYNCHIPTTLQSLKLRTLEVSGLNPPPTSGALSIASPATLRTLAVDGQISQLVAGFGGRPMQELTHLSVQVVREVEEFFSFLDRCPQLEALVVNGLYRGTTLPTFVHQSTLPRLNTLAGPPEFMQLLTPGRPVTAARVLGHHRVEDSDSLILVCADISRSSAPVQSLSLPYPFPSPSFFATVTFLFPDLKQLSMKIRVMEVFSNYSVSSARDGPTIDRTDLRDENAFEDIPEDEISDAEGEAQPPVILVGRDPSWRTTKATYSGAIQMIANWILNDELSLPRNLETLSMNAADGFLFEKLSAAEQHQVIAVLSGLCPWLSYVRFGPISSGWRRIGQVWKSEAPSPSIRIISEAESSITSILENDHCTFLLSGCQLPDFPQDCGVLGSAWT

Radius of gyration: 28.88 Å; Cα contacts (8 Å, |Δi|>4): 682; chains: 1; bounding box: 106×79×57 Å